Protein AF-0000000074599365 (afdb_homodimer)

Foldseek 3Di:
DAFPDDADDPPPPVPPPQPQPAFPQFDVPDFDDPPDADADDDPDLPDQPQDDDDPQKKWWKKKFDWFAFFQKKKWKWAFAQWDDDLQKKKWWWKKFDDPPKIKIWGWMQHCPNVVHRRFIWTWIWIDAPRDIGIAPSDPFKDFDTRIGYRTDGDDDHQAQVDGRYIKMWMWGARQVQQWIFICIHPDPGTRTTGQLVSHDGPSHGGTMMMTGMMMGDDPPDDDDDTKYALAAEDDPPPSSWIKTKQIWTQHPVRHIDHDDRIDTDIPCVQFKYKDWDKAFDPDDDDVGPGDIMIMMTMIHDDVSD/DAFPDDADDPPPPVPPVQPQPAFPFFDVPDFDDPPDADADDDPDLPDQPQDDDDPQKKWWKKKFDWFAFFQKKKWKWAFAQWDDDLQKKKWWWKKFDDPPKIKIWGWMQHCPRVVHRRFIWTWIWIDAPRDIGIAPSDPFKDFDTRIGYHGDGDDDHQAQVDRRYIKMWMWGARQVQQWIFICIHPDPGTRTTGQLVSHDGPSHGGTMMMTGMMMGDDPPDDDDDTKYALAAEDDPPPSSWIKTKQIWTQHPVRHIDHDDRIDTDIPCVQFKYKDWDKAFDPDDDPVDPGDIMIMMTMIHDDPND
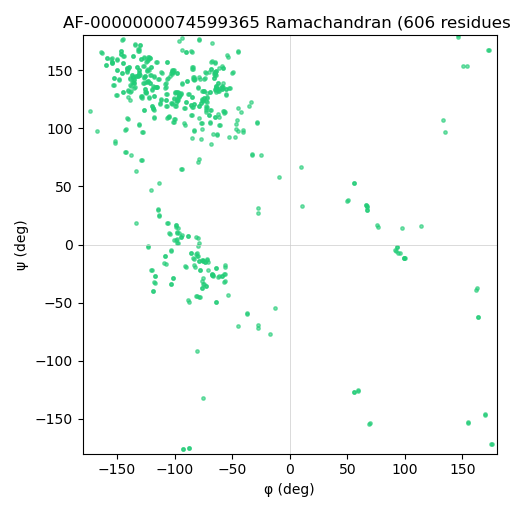
Radius of gyration: 28.39 Å; Cα contacts (8 Å, |Δi|>4): 1690; chains: 2; bounding box: 52×89×64 Å

Organism: Saponaria officinalis (NCBI:txid3572)

Secondary structure (DSSP, 8-state):
---S------SGGGGSSS-------S-SS-PPPTTEEEEEPPS--TT------SSSEEEEEEEESS---BSEEEEEEE-------TT-EEEEEEEEEETTEEEEEEEEE-TTTTTT--S-EEEEEEEETTEEEETTSSTT-EE--SS--TT-B--S---TTS---EEEEEEEEETTTTEEEEEETT-SS-SEEE-GGG-SSSSS-BSEEEEEEEEE--TT--SS----TTSS---S-GGG-EEEEEEEEE-TTS-EEE--SEEEEES-TTT-EEEEEEEE-S---TT----EEEEEEEE--SS--/---S------SGGGGSSS-------S-SS-PPPTTEEEEEPPS--TT------SSSEEEEEEEESS---BSEEEEEEE-------TT-EEEEEEEEEETTEEEEEEEEE-TTTTTT--S-EEEEEEEETTEEEETTSSTT-EE--SS--TT-B--S---TTS---EEEEEEEEETTTTEEEEEETT-SS-SEEE-GGG-SSSSS-BSEEEEEEEEE--TT--SS---BTTSS---S-GGG-EEEEEEEEE-TTS-EEE--SEEEEES-TTT-EEEEEEEEPS---TT----EEEEEEEEB-SS--

Solvent-accessible surface area (backbone atoms only — not comparable to full-atom values): 31662 Å² total; per-residue (Å²): 141,79,74,92,64,75,80,62,71,79,78,62,72,76,53,53,82,76,61,50,58,50,46,81,78,41,41,91,86,28,39,18,33,89,66,21,19,28,36,64,53,57,93,72,67,82,75,71,65,49,67,78,75,83,68,58,61,41,42,19,29,40,28,45,73,60,80,46,63,30,34,26,41,31,32,32,35,52,32,45,77,45,59,61,55,69,70,17,25,25,28,40,36,42,34,47,25,19,85,71,14,34,42,36,42,39,37,30,30,31,13,60,72,54,72,63,42,74,57,34,19,34,46,37,37,37,29,39,77,81,45,55,32,40,47,73,80,42,86,54,52,37,57,65,33,26,34,51,40,74,48,38,78,61,60,67,52,40,39,74,92,45,58,65,20,33,45,35,41,34,41,33,46,29,81,87,80,28,28,36,33,36,27,52,46,89,49,86,62,53,42,29,33,32,57,18,81,71,31,76,45,42,31,83,37,25,30,39,44,34,40,35,30,36,25,30,48,44,88,83,57,82,84,83,68,43,9,15,41,56,11,28,45,55,59,91,52,68,65,48,42,21,43,36,31,59,34,29,27,19,33,83,84,63,42,65,43,73,64,76,62,58,43,65,46,54,83,42,70,79,55,30,27,58,45,68,46,75,41,70,52,84,73,68,60,96,94,44,80,81,46,70,33,28,37,34,30,18,14,14,36,60,88,71,119,141,78,72,92,63,76,80,62,70,78,74,64,73,74,51,54,80,77,61,50,58,48,45,82,80,43,40,87,92,28,41,18,34,89,66,21,18,27,39,63,52,58,92,70,66,86,70,73,65,48,65,78,76,83,68,60,59,40,42,19,29,38,30,45,72,61,80,47,63,30,34,26,41,30,32,32,35,51,34,45,77,44,60,58,54,70,69,15,28,24,28,39,36,39,34,47,25,19,85,70,13,33,40,36,41,39,37,31,30,31,12,60,70,54,72,64,41,74,56,31,21,36,45,40,38,36,29,37,77,80,44,54,32,40,48,74,78,42,87,52,53,37,58,66,31,26,33,50,42,73,50,38,79,60,59,68,52,41,38,73,92,44,59,64,20,31,42,35,41,35,40,34,46,30,80,85,79,29,29,37,32,37,27,50,43,88,50,86,60,54,42,29,32,32,58,18,80,71,30,74,46,42,30,84,36,25,30,41,44,36,41,36,30,36,26,30,47,44,87,83,56,80,89,82,68,43,11,15,40,57,11,24,43,56,57,90,53,67,63,47,43,19,42,36,31,61,34,29,28,19,32,82,86,62,42,64,42,74,61,74,61,57,43,63,45,54,84,42,69,88,56,29,28,59,46,69,45,76,40,72,52,81,74,70,60,96,94,45,79,80,46,71,33,28,38,33,29,17,16,11,45,46,90,80,121

Structure (mmCIF, N/CA/C/O backbone):
data_AF-0000000074599365-model_v1
#
loop_
_entity.id
_entity.type
_entity.pdbx_description
1 polymer 'Neprosin PEP catalytic domain-containing protein'
#
loop_
_atom_site.group_PDB
_atom_site.id
_atom_site.type_symbol
_atom_site.label_atom_id
_atom_site.label_alt_id
_atom_site.label_comp_id
_atom_site.label_asym_id
_atom_site.label_entity_id
_atom_site.label_seq_id
_atom_site.pdbx_PDB_ins_code
_atom_site.Cartn_x
_atom_site.Cartn_y
_atom_site.Cartn_z
_atom_site.occupancy
_atom_site.B_iso_or_equiv
_atom_site.auth_seq_id
_atom_site.auth_comp_id
_atom_site.auth_asym_id
_atom_site.auth_atom_id
_atom_site.pdbx_PDB_model_num
ATOM 1 N N . MET A 1 1 ? -14.427 -7.262 4.954 1 73.9 1 MET A N 1
ATOM 2 C CA . MET A 1 1 ? -15.292 -8.003 4.039 1 73.9 1 MET A CA 1
ATOM 3 C C . MET A 1 1 ? -14.888 -9.472 3.98 1 73.9 1 MET A C 1
ATOM 5 O O . MET A 1 1 ? -13.702 -9.798 4.045 1 73.9 1 MET A O 1
ATOM 9 N N . ARG A 1 2 ? -15.965 -10.403 4.009 1 81.25 2 ARG A N 1
ATOM 10 C CA . ARG A 1 2 ? -15.777 -11.846 3.898 1 81.25 2 ARG A CA 1
ATOM 11 C C . ARG A 1 2 ? -16.58 -12.414 2.732 1 81.25 2 ARG A C 1
ATOM 13 O O . ARG A 1 2 ? -17.595 -11.84 2.332 1 81.25 2 ARG A O 1
ATOM 20 N N . PRO A 1 3 ? -15.982 -13.549 2.179 1 87.86 3 PRO A N 1
ATOM 21 C CA . PRO A 1 3 ? -16.806 -14.182 1.147 1 87.86 3 PRO A CA 1
ATOM 22 C C . PRO A 1 3 ? -18.069 -14.827 1.713 1 87.86 3 PRO A C 1
ATOM 24 O O . PRO A 1 3 ? -18.103 -15.199 2.888 1 87.86 3 PRO A O 1
ATOM 27 N N . SER A 1 4 ? -19.102 -14.861 0.864 1 88.28 4 SER A N 1
ATOM 28 C CA . SER A 1 4 ? -20.355 -15.482 1.281 1 88.28 4 SER A CA 1
ATOM 29 C C . SER A 1 4 ? -20.191 -16.986 1.472 1 88.28 4 SER A C 1
ATOM 31 O O . SER A 1 4 ? -20.961 -17.611 2.204 1 88.28 4 SER A O 1
ATOM 33 N N . TYR A 1 5 ? -19.204 -17.562 0.731 1 85.6 5 TYR A N 1
ATOM 34 C CA . TYR A 1 5 ? -18.88 -18.978 0.866 1 85.6 5 TYR A CA 1
ATOM 35 C C . TYR A 1 5 ? -17.436 -19.247 0.462 1 85.6 5 TYR A C 1
ATOM 37 O O . TYR A 1 5 ? -16.813 -18.431 -0.222 1 85.6 5 TYR A O 1
ATOM 45 N N . ILE A 1 6 ? -16.941 -20.36 0.916 1 87.1 6 ILE A N 1
ATOM 46 C CA . ILE A 1 6 ? -15.641 -20.873 0.495 1 87.1 6 ILE A CA 1
ATOM 47 C C . ILE A 1 6 ? -15.788 -22.311 0.004 1 87.1 6 ILE A C 1
ATOM 49 O O . ILE A 1 6 ? -16.169 -23.199 0.77 1 87.1 6 ILE A O 1
ATOM 53 N N . PRO A 1 7 ? -15.491 -22.461 -1.304 1 88.64 7 PRO A N 1
ATOM 54 C CA . PRO A 1 7 ? -15.596 -23.841 -1.782 1 88.64 7 PRO A CA 1
ATOM 55 C C . PRO A 1 7 ? -14.677 -24.799 -1.027 1 88.64 7 PRO A C 1
ATOM 57 O O . PRO A 1 7 ? -13.546 -24.438 -0.69 1 88.64 7 PRO A O 1
ATOM 60 N N . LYS A 1 8 ? -15.167 -25.928 -0.672 1 82.37 8 LYS A N 1
ATOM 61 C CA . LYS A 1 8 ? -14.394 -26.902 0.093 1 82.37 8 LYS A CA 1
ATOM 62 C C . LYS A 1 8 ? -13.815 -27.981 -0.818 1 82.37 8 LYS A C 1
ATOM 64 O O . LYS A 1 8 ? -14.538 -28.581 -1.616 1 82.37 8 LYS A O 1
ATOM 69 N N . LYS A 1 9 ? -12.435 -28.011 -0.702 1 76.26 9 LYS A N 1
ATOM 70 C CA . LYS A 1 9 ? -11.785 -29.13 -1.377 1 76.26 9 LYS A CA 1
ATOM 71 C C . LYS A 1 9 ? -12.106 -30.451 -0.685 1 76.26 9 LYS A C 1
ATOM 73 O O . LYS A 1 9 ? -12.236 -30.501 0.54 1 76.26 9 LYS A O 1
ATOM 78 N N . THR A 1 10 ? -12.753 -31.326 -1.296 1 59.15 10 THR A N 1
ATOM 79 C CA . THR A 1 10 ? -13.001 -32.617 -0.663 1 59.15 10 THR A CA 1
ATOM 80 C C . THR A 1 10 ? -11.724 -33.163 -0.03 1 59.15 10 THR A C 1
ATOM 82 O O . THR A 1 10 ? -10.635 -33.01 -0.587 1 59.15 10 THR A O 1
ATOM 85 N N . SER A 1 11 ? -11.545 -33.183 1.313 1 50.57 11 SER A N 1
ATOM 86 C CA . SER A 1 11 ? -10.484 -33.536 2.25 1 50.57 11 SER A CA 1
ATOM 87 C C . SER A 1 11 ? -9.555 -34.593 1.662 1 50.57 11 SER A C 1
ATOM 89 O O . SER A 1 11 ? -9.112 -35.5 2.369 1 50.57 11 SER A O 1
ATOM 91 N N . THR A 1 12 ? -9.317 -34.687 0.488 1 41.87 12 THR A N 1
ATOM 92 C CA . THR A 1 12 ? -8.454 -35.849 0.312 1 41.87 12 THR A CA 1
ATOM 93 C C . THR A 1 12 ? -7.056 -35.573 0.859 1 41.87 12 THR A C 1
ATOM 95 O O . THR A 1 12 ? -6.192 -36.452 0.843 1 41.87 12 THR A O 1
ATOM 98 N N . SER A 1 13 ? -6.673 -34.423 0.985 1 42.39 13 SER A N 1
ATOM 99 C CA . SER A 1 13 ? -5.234 -34.198 0.886 1 42.39 13 SER A CA 1
ATOM 100 C C . SER A 1 13 ? -4.528 -34.556 2.189 1 42.39 13 SER A C 1
ATOM 102 O O . SER A 1 13 ? -3.329 -34.314 2.339 1 42.39 13 SER A O 1
ATOM 104 N N . ASP A 1 14 ? -5.239 -34.966 3.157 1 37.38 14 ASP A N 1
ATOM 105 C CA . ASP A 1 14 ? -4.469 -35.36 4.333 1 37.38 14 ASP A CA 1
ATOM 106 C C . ASP A 1 14 ? -3.444 -36.437 3.983 1 37.38 14 ASP A C 1
ATOM 108 O O . ASP A 1 14 ? -2.721 -36.92 4.856 1 37.38 14 ASP A O 1
ATOM 112 N N . SER A 1 15 ? -3.666 -37.099 2.862 1 36.45 15 SER A N 1
ATOM 113 C CA . SER A 1 15 ? -3.023 -38.409 2.843 1 36.45 15 SER A CA 1
ATOM 114 C C . SER A 1 15 ? -1.559 -38.3 2.431 1 36.45 15 SER A C 1
ATOM 116 O O . SER A 1 15 ? -0.903 -39.313 2.178 1 36.45 15 SER A O 1
ATOM 118 N N . TYR A 1 16 ? -1.128 -37.202 1.815 1 38.14 16 TYR A N 1
ATOM 119 C CA . TYR A 1 16 ? 0.284 -37.499 1.596 1 38.14 16 TYR A CA 1
ATOM 120 C C . TYR A 1 16 ? 1.026 -37.623 2.922 1 38.14 16 TYR A C 1
ATOM 122 O O . TYR A 1 16 ? 0.837 -36.806 3.825 1 38.14 16 TYR A O 1
ATOM 130 N N . PRO A 1 17 ? 1.416 -38.818 3.242 1 39.32 17 PRO A N 1
ATOM 131 C CA . PRO A 1 17 ? 2.047 -39.142 4.523 1 39.32 17 PRO A CA 1
ATOM 132 C C . PRO A 1 17 ? 2.795 -37.956 5.129 1 39.32 17 PRO A C 1
ATOM 134 O O . PRO A 1 17 ? 2.8 -37.783 6.35 1 39.32 17 PRO A O 1
ATOM 137 N N . ASN A 1 18 ? 3.896 -37.569 4.508 1 36.91 18 ASN A N 1
ATOM 138 C CA . ASN A 1 18 ? 4.74 -36.524 5.078 1 36.91 18 ASN A CA 1
ATOM 139 C C . ASN A 1 18 ? 4.177 -35.133 4.799 1 36.91 18 ASN A C 1
ATOM 141 O O . ASN A 1 18 ? 4.106 -34.709 3.644 1 36.91 18 ASN A O 1
ATOM 145 N N . ASN A 1 19 ? 3.119 -34.855 5.442 1 37.98 19 ASN A N 1
ATOM 146 C CA . ASN A 1 19 ? 2.305 -33.646 5.364 1 37.98 19 ASN A CA 1
ATOM 147 C C . ASN A 1 19 ? 3.157 -32.414 5.079 1 37.98 19 ASN A C 1
ATOM 149 O O . ASN A 1 19 ? 3.933 -31.979 5.932 1 37.98 19 ASN A O 1
ATOM 153 N N . PRO A 1 20 ? 3.496 -32.326 3.823 1 40.94 20 PRO A N 1
ATOM 154 C CA . PRO A 1 20 ? 4.251 -31.101 3.55 1 40.94 20 PRO A CA 1
ATOM 155 C C . PRO A 1 20 ? 3.695 -29.887 4.292 1 40.94 20 PRO A C 1
ATOM 157 O O . PRO A 1 20 ? 2.478 -29.687 4.329 1 40.94 20 PRO A O 1
ATOM 160 N N . LYS A 1 21 ? 4.294 -29.579 5.367 1 45.89 21 LYS A N 1
ATOM 161 C CA . LYS A 1 21 ? 3.917 -28.372 6.097 1 45.89 21 LYS A CA 1
ATOM 162 C C . LYS A 1 21 ? 3.808 -27.174 5.158 1 45.89 21 LYS A C 1
ATOM 164 O O . LYS A 1 21 ? 4.748 -26.869 4.421 1 45.89 21 LYS A O 1
ATOM 169 N N . SER A 1 22 ? 2.588 -27.058 4.756 1 44.29 22 SER A N 1
ATOM 170 C CA . SER A 1 22 ? 2.401 -25.761 4.112 1 44.29 22 SER A CA 1
ATOM 171 C C . SER A 1 22 ? 3.231 -24.68 4.795 1 44.29 22 SER A C 1
ATOM 173 O O . SER A 1 22 ? 3.365 -24.674 6.02 1 44.29 22 SER A O 1
ATOM 175 N N . ILE A 1 23 ? 4.19 -24.008 4.083 1 49.22 23 ILE A N 1
ATOM 176 C CA . ILE A 1 23 ? 5.003 -22.916 4.607 1 49.22 23 ILE A CA 1
ATOM 177 C C . ILE A 1 23 ? 4.13 -21.97 5.428 1 49.22 23 ILE A C 1
ATOM 179 O O . ILE A 1 23 ? 2.996 -21.673 5.045 1 49.22 23 ILE A O 1
ATOM 183 N N . PRO A 1 24 ? 4.411 -21.939 6.675 1 48.78 24 PRO A N 1
ATOM 184 C CA . PRO A 1 24 ? 3.705 -20.916 7.45 1 48.78 24 PRO A CA 1
ATOM 185 C C . PRO A 1 24 ? 3.696 -19.554 6.758 1 48.78 24 PRO A C 1
ATOM 187 O O . PRO A 1 24 ? 4.747 -19.067 6.333 1 48.78 24 PRO A O 1
ATOM 190 N N . PHE A 1 25 ? 2.449 -19.378 6.067 1 50.7 25 PHE A N 1
ATOM 191 C CA . PHE A 1 25 ? 2.217 -18.044 5.526 1 50.7 25 PHE A CA 1
ATOM 192 C C . PHE A 1 25 ? 1.824 -17.072 6.631 1 50.7 25 PHE A C 1
ATOM 194 O O . PHE A 1 25 ? 1.1 -17.439 7.559 1 50.7 25 PHE A O 1
ATOM 201 N N . GLY A 1 26 ? 2.7 -16.413 7.003 1 51.7 26 GLY A N 1
ATOM 202 C CA . GLY A 1 26 ? 2.317 -15.39 7.963 1 51.7 26 GLY A CA 1
ATOM 203 C C . GLY A 1 26 ? 3.449 -14.985 8.887 1 51.7 26 GLY A C 1
ATOM 204 O O . GLY A 1 26 ? 4.502 -15.625 8.906 1 51.7 26 GLY A O 1
ATOM 205 N N . LEU A 1 27 ? 3.235 -13.845 9.246 1 51.22 27 LEU A N 1
ATOM 206 C CA . LEU A 1 27 ? 4.187 -13.221 10.159 1 51.22 27 LEU A CA 1
ATOM 207 C C . LEU A 1 27 ? 4.139 -13.884 11.531 1 51.22 27 LEU A C 1
ATOM 209 O O . LEU A 1 27 ? 3.058 -14.103 12.082 1 51.22 27 LEU A O 1
ATOM 213 N N . LYS A 1 28 ? 5.041 -15.189 11.795 1 49.06 28 LYS A N 1
ATOM 214 C CA . LYS A 1 28 ? 5.124 -16.058 12.966 1 49.06 28 LYS A CA 1
ATOM 215 C C . LYS A 1 28 ? 4.422 -15.43 14.167 1 49.06 28 LYS A C 1
ATOM 217 O O . LYS A 1 28 ? 3.674 -16.105 14.878 1 49.06 28 LYS A O 1
ATOM 222 N N . ASP A 1 29 ? 4.758 -14.276 14.537 1 53.41 29 ASP A N 1
ATOM 223 C CA . ASP A 1 29 ? 4.411 -13.749 15.853 1 53.41 29 ASP A CA 1
ATOM 224 C C . ASP A 1 29 ? 3.862 -12.328 15.748 1 53.41 29 ASP A C 1
ATOM 226 O O . ASP A 1 29 ? 3.594 -11.683 16.764 1 53.41 29 ASP A O 1
ATOM 230 N N . ASN A 1 30 ? 3.358 -11.837 14.425 1 62.78 30 ASN A N 1
ATOM 231 C CA . ASN A 1 30 ? 2.92 -10.454 14.581 1 62.78 30 ASN A CA 1
ATOM 232 C C . ASN A 1 30 ? 2.114 -9.982 13.375 1 62.78 30 ASN A C 1
ATOM 234 O O . ASN A 1 30 ? 2.537 -10.16 12.231 1 62.78 30 ASN A O 1
ATOM 238 N N . ALA A 1 31 ? 0.784 -10.052 13.546 1 76.75 31 ALA A N 1
ATOM 239 C CA . ALA A 1 31 ? -0.104 -9.381 12.6 1 76.75 31 ALA A CA 1
ATOM 240 C C . ALA A 1 31 ? -0.018 -7.865 12.747 1 76.75 31 ALA A C 1
ATOM 242 O O . ALA A 1 31 ? 0.385 -7.358 13.796 1 76.75 31 ALA A O 1
ATOM 243 N N . CYS A 1 32 ? -0.217 -7.338 11.604 1 83.63 32 CYS A N 1
ATOM 244 C CA . CYS A 1 32 ? -0.34 -5.888 11.709 1 83.63 32 CYS A CA 1
ATOM 245 C C . CYS A 1 32 ? -1.533 -5.503 12.574 1 83.63 32 CYS A C 1
ATOM 247 O O . CYS A 1 32 ? -2.464 -6.293 12.743 1 83.63 32 CYS A O 1
ATOM 249 N N . PRO A 1 33 ? -1.44 -4.423 13.16 1 76.21 33 PRO A N 1
ATOM 250 C CA . PRO A 1 33 ? -2.546 -3.981 14.013 1 76.21 33 PRO A CA 1
ATOM 251 C C . PRO A 1 33 ? -3.885 -3.961 13.279 1 76.21 33 PRO A C 1
ATOM 253 O O . PRO A 1 33 ? -3.917 -3.908 12.047 1 76.21 33 PRO A O 1
ATOM 256 N N . ASN A 1 34 ? -4.881 -3.918 14.072 1 76.16 34 ASN A N 1
ATOM 257 C CA . ASN A 1 34 ? -6.232 -3.909 13.521 1 76.16 34 ASN A CA 1
ATOM 258 C C . ASN A 1 34 ? -6.449 -2.72 12.589 1 76.16 34 ASN A C 1
ATOM 260 O O . ASN A 1 34 ? -6.028 -1.602 12.893 1 76.16 34 ASN A O 1
ATOM 264 N N . GLY A 1 35 ? -7.02 -3.013 11.486 1 79.8 35 GLY A N 1
ATOM 265 C CA . GLY A 1 35 ? -7.346 -1.971 10.525 1 79.8 35 GLY A CA 1
ATOM 266 C C . GLY A 1 35 ? -6.256 -1.749 9.494 1 79.8 35 GLY A C 1
ATOM 267 O O . GLY A 1 35 ? -6.435 -0.976 8.55 1 79.8 35 GLY A O 1
ATOM 268 N N . THR A 1 36 ? -5.132 -2.504 9.775 1 84.45 36 THR A N 1
ATOM 269 C CA . THR A 1 36 ? -4.049 -2.349 8.811 1 84.45 36 THR A CA 1
ATOM 270 C C . THR A 1 36 ? -3.66 -3.698 8.213 1 84.45 36 THR A C 1
ATOM 272 O O . THR A 1 36 ? -3.997 -4.748 8.764 1 84.45 36 THR A O 1
ATOM 275 N N . VAL A 1 37 ? -3.055 -3.614 7.102 1 88.03 37 VAL A N 1
ATOM 276 C CA . VAL A 1 37 ? -2.542 -4.8 6.422 1 88.03 37 VAL A CA 1
ATOM 277 C C . VAL A 1 37 ? -1.047 -4.637 6.157 1 88.03 37 VAL A C 1
ATOM 279 O O . VAL A 1 37 ? -0.558 -3.517 5.989 1 88.03 37 VAL A O 1
ATOM 282 N N . PRO A 1 38 ? -0.362 -5.739 6.148 1 88.17 38 PRO A N 1
ATOM 283 C CA . PRO A 1 38 ? 1.081 -5.7 5.9 1 88.17 38 PRO A CA 1
ATOM 284 C C . PRO A 1 38 ? 1.421 -5.552 4.419 1 88.17 38 PRO A C 1
ATOM 286 O O . PRO A 1 38 ? 1.045 -6.401 3.607 1 88.17 38 PRO A O 1
ATOM 289 N N . ILE A 1 39 ? 2.08 -4.526 4.095 1 87.89 39 ILE A N 1
ATOM 290 C CA . ILE A 1 39 ? 2.615 -4.364 2.748 1 87.89 39 ILE A CA 1
ATOM 291 C C . ILE A 1 39 ? 4.141 -4.348 2.797 1 87.89 39 ILE A C 1
ATOM 293 O O . ILE A 1 39 ? 4.733 -3.744 3.694 1 87.89 39 ILE A O 1
ATOM 297 N N . ARG A 1 40 ? 4.722 -5.022 1.933 1 85.35 40 ARG A N 1
ATOM 298 C CA . ARG A 1 40 ? 6.181 -5.054 1.908 1 85.35 40 ARG A CA 1
ATOM 299 C C . ARG A 1 40 ? 6.759 -3.646 1.814 1 85.35 40 ARG A C 1
ATOM 301 O O . ARG A 1 40 ? 6.301 -2.834 1.008 1 85.35 40 ARG A O 1
ATOM 308 N N . ARG A 1 41 ? 7.723 -3.429 2.636 1 82.54 41 ARG A N 1
ATOM 309 C CA . ARG A 1 41 ? 8.403 -2.138 2.612 1 82.54 41 ARG A CA 1
ATOM 310 C C . ARG A 1 41 ? 9.28 -2.004 1.372 1 82.54 41 ARG A C 1
ATOM 312 O O . ARG A 1 41 ? 10.075 -2.896 1.068 1 82.54 41 ARG A O 1
ATOM 319 N N . LYS A 1 42 ? 9.02 -0.863 0.659 1 75.86 42 LYS A N 1
ATOM 320 C CA . LYS A 1 42 ? 9.839 -0.605 -0.522 1 75.86 42 LYS A CA 1
ATOM 321 C C . LYS A 1 42 ? 10.946 0.4 -0.214 1 75.86 42 LYS A C 1
ATOM 323 O O . LYS A 1 42 ? 10.734 1.354 0.537 1 75.86 42 LYS A O 1
ATOM 328 N N . ASP A 1 43 ? 12.109 0.093 -0.579 1 67.34 43 ASP A N 1
ATOM 329 C CA . ASP A 1 43 ? 13.214 1.015 -0.334 1 67.34 43 ASP A CA 1
ATOM 330 C C . ASP A 1 43 ? 13.174 2.191 -1.306 1 67.34 43 ASP A C 1
ATOM 332 O O . ASP A 1 43 ? 13.674 3.275 -0.998 1 67.34 43 ASP A O 1
ATOM 336 N N . ASN A 1 44 ? 12.715 1.959 -2.614 1 60.01 44 ASN A N 1
ATOM 337 C CA . ASN A 1 44 ? 12.653 3.019 -3.614 1 60.01 44 ASN A CA 1
ATOM 338 C C . ASN A 1 44 ? 11.396 2.908 -4.472 1 60.01 44 ASN A C 1
ATOM 340 O O . ASN A 1 44 ? 10.941 1.804 -4.774 1 60.01 44 ASN A O 1
ATOM 344 N N . ILE A 1 45 ? 10.506 4.116 -4.59 1 56.77 45 ILE A N 1
ATOM 345 C CA . ILE A 1 45 ? 9.21 4.12 -5.26 1 56.77 45 ILE A CA 1
ATOM 346 C C . ILE A 1 45 ? 9.412 4.107 -6.773 1 56.77 45 ILE A C 1
ATOM 348 O O . ILE A 1 45 ? 8.473 3.844 -7.529 1 56.77 45 ILE A O 1
ATOM 352 N N . ASN A 1 46 ? 10.513 4.663 -7.315 1 53.6 46 ASN A N 1
ATOM 353 C CA . ASN A 1 46 ? 10.53 5.07 -8.716 1 53.6 46 ASN A CA 1
ATOM 354 C C . ASN A 1 46 ? 9.925 3.999 -9.619 1 53.6 46 ASN A C 1
ATOM 356 O O . ASN A 1 46 ? 9.253 4.317 -10.602 1 53.6 46 ASN A O 1
ATOM 360 N N . ASP A 1 47 ? 10.516 2.833 -9.861 1 54.98 47 ASP A N 1
ATOM 361 C CA . ASP A 1 47 ? 10.291 2.195 -11.154 1 54.98 47 ASP A CA 1
ATOM 362 C C . ASP A 1 47 ? 9.514 0.89 -10.996 1 54.98 47 ASP A C 1
ATOM 364 O O . ASP A 1 47 ? 10.085 -0.196 -11.111 1 54.98 47 ASP A O 1
ATOM 368 N N . ILE A 1 48 ? 8.397 1.057 -10.319 1 54.65 48 ILE A N 1
ATOM 369 C CA . ILE A 1 48 ? 7.831 -0.287 -10.36 1 54.65 48 ILE A CA 1
ATOM 370 C C . ILE A 1 48 ? 7.204 -0.542 -11.728 1 54.65 48 ILE A C 1
ATOM 372 O O . ILE A 1 48 ? 6.231 0.116 -12.104 1 54.65 48 ILE A O 1
ATOM 376 N N . ASN A 1 49 ? 7.986 -1.061 -12.621 1 59.22 49 ASN A N 1
ATOM 377 C CA . ASN A 1 49 ? 7.406 -1.614 -13.84 1 59.22 49 ASN A CA 1
ATOM 378 C C . ASN A 1 49 ? 6.461 -2.773 -13.535 1 59.22 49 ASN A C 1
ATOM 380 O O . ASN A 1 49 ? 6.9 -3.84 -13.103 1 59.22 49 ASN A O 1
ATOM 384 N N . THR A 1 50 ? 5.179 -2.51 -13.734 1 64.35 50 THR A N 1
ATOM 385 C CA . THR A 1 50 ? 4.152 -3.475 -13.356 1 64.35 50 THR A CA 1
ATOM 386 C C . THR A 1 50 ? 3.783 -4.364 -14.541 1 64.35 50 THR A C 1
ATOM 388 O O . THR A 1 50 ? 2.86 -5.176 -14.451 1 64.35 50 THR A O 1
ATOM 391 N N . SER A 1 51 ? 4.597 -4.209 -15.632 1 74.37 51 SER A N 1
ATOM 392 C CA . SER A 1 51 ? 4.164 -5.029 -16.758 1 74.37 51 SER A CA 1
ATOM 393 C C . SER A 1 51 ? 5.166 -6.142 -17.049 1 74.37 51 SER A C 1
ATOM 395 O O . SER A 1 51 ? 6.367 -5.978 -16.822 1 74.37 51 SER A O 1
ATOM 397 N N . LYS A 1 52 ? 4.658 -7.314 -17.543 1 82.33 52 LYS A N 1
ATOM 398 C CA . LYS A 1 52 ? 5.499 -8.419 -17.995 1 82.33 52 LYS A CA 1
ATOM 399 C C . LYS A 1 52 ? 5.975 -8.197 -19.427 1 82.33 52 LYS A C 1
ATOM 401 O O . LYS A 1 52 ? 5.247 -7.636 -20.249 1 82.33 52 LYS A O 1
ATOM 406 N N . PRO A 1 53 ? 7.184 -8.576 -19.64 1 82.36 53 PRO A N 1
ATOM 407 C CA . PRO A 1 53 ? 7.61 -8.565 -21.042 1 82.36 53 PRO A CA 1
ATOM 408 C C . PRO A 1 53 ? 6.732 -9.441 -21.932 1 82.36 53 PRO A C 1
ATOM 410 O O . PRO A 1 53 ? 6.2 -10.456 -21.474 1 82.36 53 PRO A O 1
ATOM 413 N N . LYS A 1 54 ? 6.696 -9.012 -23.17 1 80.83 54 LYS A N 1
ATOM 414 C CA . LYS A 1 54 ? 5.855 -9.75 -24.109 1 80.83 54 LYS A CA 1
ATOM 415 C C . LYS A 1 54 ? 6.692 -10.682 -24.981 1 80.83 54 LYS A C 1
ATOM 417 O O . LYS A 1 54 ? 6.202 -11.714 -25.443 1 80.83 54 LYS A O 1
ATOM 422 N N . ASP A 1 55 ? 7.796 -10.314 -25.16 1 84.66 55 ASP A N 1
ATOM 423 C CA . ASP A 1 55 ? 8.682 -11.131 -25.983 1 84.66 55 ASP A CA 1
ATOM 424 C C . ASP A 1 55 ? 9.645 -11.94 -25.118 1 84.66 55 ASP A C 1
ATOM 426 O O . ASP A 1 55 ? 9.978 -11.533 -24.003 1 84.66 55 ASP A O 1
ATOM 430 N N . TYR A 1 56 ? 10.022 -13.196 -25.663 1 88.49 56 TYR A N 1
ATOM 431 C CA . TYR A 1 56 ? 11.014 -14.064 -25.039 1 88.49 56 TYR A CA 1
ATOM 432 C C . TYR A 1 56 ? 10.503 -14.611 -23.711 1 88.49 56 TYR A C 1
ATOM 434 O O . TYR A 1 56 ? 11.261 -14.72 -22.745 1 88.49 56 TYR A O 1
ATOM 442 N N . VAL A 1 57 ? 9.245 -14.739 -23.688 1 93.5 57 VAL A N 1
ATOM 443 C CA . VAL A 1 57 ? 8.604 -15.409 -22.562 1 93.5 57 VAL A CA 1
ATOM 444 C C . VAL A 1 57 ? 8.349 -16.874 -22.909 1 93.5 57 VAL A C 1
ATOM 446 O O . VAL A 1 57 ? 7.77 -17.179 -23.954 1 93.5 57 VAL A O 1
ATOM 449 N N . TYR A 1 58 ? 8.77 -17.782 -22.083 1 94.5 58 TYR A N 1
ATOM 450 C CA . TYR A 1 58 ? 8.62 -19.22 -22.276 1 94.5 58 TYR A CA 1
ATOM 451 C C . TYR A 1 58 ? 7.688 -19.816 -21.227 1 94.5 58 TYR A C 1
ATOM 453 O O . TYR A 1 58 ? 7.745 -19.442 -20.053 1 94.5 58 TYR A O 1
ATOM 461 N N . VAL A 1 59 ? 6.916 -20.762 -21.715 1 97.37 59 VAL A N 1
ATOM 462 C CA . VAL A 1 59 ? 5.958 -21.349 -20.784 1 97.37 59 VAL A CA 1
ATOM 463 C C . VAL A 1 59 ? 5.994 -22.872 -20.897 1 97.37 59 VAL A C 1
ATOM 465 O O . VAL A 1 59 ? 6.308 -23.414 -21.959 1 97.37 59 VAL A O 1
ATOM 468 N N . ALA A 1 60 ? 5.807 -23.565 -19.843 1 98.38 60 ALA A N 1
ATOM 469 C CA . ALA A 1 60 ? 5.457 -24.978 -19.722 1 98.38 60 ALA A CA 1
ATOM 470 C C . ALA A 1 60 ? 4.244 -25.167 -18.817 1 98.38 60 ALA A C 1
ATOM 472 O O . ALA A 1 60 ? 4.379 -25.233 -17.593 1 98.38 60 ALA A O 1
ATOM 473 N N . ILE A 1 61 ? 3.035 -25.293 -19.496 1 98.6 61 ILE A N 1
ATOM 474 C CA . ILE A 1 61 ? 1.809 -25.189 -18.712 1 98.6 61 ILE A CA 1
ATOM 475 C C . ILE A 1 61 ? 0.823 -26.268 -19.152 1 98.6 61 ILE A C 1
ATOM 477 O O . ILE A 1 61 ? 0.839 -26.7 -20.307 1 98.6 61 ILE A O 1
ATOM 481 N N . SER A 1 62 ? 0.054 -26.781 -18.196 1 98.58 62 SER A N 1
ATOM 482 C CA . SER A 1 62 ? -1.204 -27.462 -18.483 1 98.58 62 SER A CA 1
ATOM 483 C C . SER A 1 62 ? -2.347 -26.465 -18.649 1 98.58 62 SER A C 1
ATOM 485 O O . SER A 1 62 ? -2.59 -25.639 -17.767 1 98.58 62 SER A O 1
ATOM 487 N N . ARG A 1 63 ? -3.002 -26.435 -19.769 1 98.12 63 ARG A N 1
ATOM 488 C CA . ARG A 1 63 ? -4.066 -25.466 -20.01 1 98.12 63 ARG A CA 1
ATOM 489 C C . ARG A 1 63 ? -5.357 -26.162 -20.427 1 98.12 63 ARG A C 1
ATOM 491 O O . ARG A 1 63 ? -5.323 -27.185 -21.114 1 98.12 63 ARG A O 1
ATOM 498 N N . SER A 1 64 ? -6.429 -25.602 -20.005 1 97.46 64 SER A N 1
ATOM 499 C CA . SER A 1 64 ? -7.703 -26.159 -20.447 1 97.46 64 SER A CA 1
ATOM 500 C C . SER A 1 64 ? -7.855 -26.06 -21.962 1 97.46 64 SER A C 1
ATOM 502 O O . SER A 1 64 ? -7.46 -25.061 -22.566 1 97.46 64 SER A O 1
ATOM 504 N N . LYS A 1 65 ? -8.373 -27.076 -22.571 1 95.68 65 LYS A N 1
ATOM 505 C CA . LYS A 1 65 ? -8.481 -27.168 -24.024 1 95.68 65 LYS A CA 1
ATOM 506 C C . LYS A 1 65 ? -9.653 -26.34 -24.541 1 95.68 65 LYS A C 1
ATOM 508 O O . LYS A 1 65 ? -9.541 -25.672 -25.572 1 95.68 65 LYS A O 1
ATOM 513 N N . SER A 1 66 ? -10.768 -26.453 -23.882 1 94.17 66 SER A N 1
ATOM 514 C CA . SER A 1 66 ? -11.997 -25.796 -24.316 1 94.17 66 SER A CA 1
ATOM 515 C C . SER A 1 66 ? -12.527 -24.851 -23.243 1 94.17 66 SER A C 1
ATOM 517 O O . SER A 1 66 ? -12.322 -25.08 -22.049 1 94.17 66 SER A O 1
ATOM 519 N N . PRO A 1 67 ? -13.112 -23.768 -23.741 1 94.46 67 PRO A N 1
ATOM 520 C CA . PRO A 1 67 ? -13.715 -22.861 -22.762 1 94.46 67 PRO A CA 1
ATOM 521 C C . PRO A 1 67 ? -14.831 -23.521 -21.955 1 94.46 67 PRO A C 1
ATOM 523 O O . PRO A 1 67 ? -15.642 -24.265 -22.511 1 94.46 67 PRO A O 1
ATOM 526 N N . GLN A 1 68 ? -14.84 -23.397 -20.694 1 95.12 68 GLN A N 1
ATOM 527 C CA . GLN A 1 68 ? -15.893 -23.778 -19.759 1 95.12 68 GLN A CA 1
ATOM 528 C C . GLN A 1 68 ? -16.151 -22.671 -18.74 1 95.12 68 GLN A C 1
ATOM 530 O O . GLN A 1 68 ? -15.537 -21.604 -18.806 1 95.12 68 GLN A O 1
ATOM 535 N N . VAL A 1 69 ? -17.188 -22.889 -17.974 1 95.7 69 VAL A N 1
ATOM 536 C CA . VAL A 1 69 ? -17.437 -21.955 -16.881 1 95.7 69 VAL A CA 1
ATOM 537 C C . VAL A 1 69 ? -16.636 -22.374 -15.65 1 95.7 69 VAL A C 1
ATOM 539 O O . VAL A 1 69 ? -16.9 -23.423 -15.058 1 95.7 69 VAL A O 1
ATOM 542 N N . TYR A 1 70 ? -15.652 -21.597 -15.285 1 97.3 70 TYR A N 1
ATOM 543 C CA . TYR A 1 70 ? -14.839 -21.833 -14.097 1 97.3 70 TYR A CA 1
ATOM 544 C C . TYR A 1 70 ? -15.088 -20.76 -13.044 1 97.3 70 TYR A C 1
ATOM 546 O O . TYR A 1 70 ? -14.897 -19.57 -13.303 1 97.3 70 TYR A O 1
ATOM 554 N N . ASN A 1 71 ? -15.451 -21.179 -11.863 1 97.38 71 ASN A N 1
ATOM 555 C CA . ASN A 1 71 ? -15.635 -20.255 -10.749 1 97.38 71 ASN A CA 1
ATOM 556 C C . ASN A 1 71 ? -14.474 -20.327 -9.762 1 97.38 71 ASN A C 1
ATOM 558 O O . ASN A 1 71 ? -14.554 -19.778 -8.662 1 97.38 71 ASN A O 1
ATOM 562 N N . GLY A 1 72 ? -13.433 -21.043 -10.155 1 97.79 72 GLY A N 1
ATOM 563 C CA . GLY A 1 72 ? -12.234 -21.092 -9.334 1 97.79 72 GLY A CA 1
ATOM 564 C C . GLY A 1 72 ? -11.206 -22.088 -9.837 1 97.79 72 GLY A C 1
ATOM 565 O O . GLY A 1 72 ? -11.512 -22.928 -10.686 1 97.79 72 GLY A O 1
ATOM 566 N N . VAL A 1 73 ? -10.038 -22.021 -9.328 1 98 73 VAL A N 1
ATOM 567 C CA . VAL A 1 73 ? -8.939 -22.928 -9.642 1 98 73 VAL A CA 1
ATOM 568 C C . VAL A 1 73 ? -7.984 -23.014 -8.453 1 98 73 VAL A C 1
ATOM 570 O O . VAL A 1 73 ? -7.781 -22.029 -7.74 1 98 73 VAL A O 1
ATOM 573 N N . SER A 1 74 ? -7.462 -24.191 -8.23 1 95.91 74 SER A N 1
ATOM 574 C CA . SER A 1 74 ? -6.518 -24.388 -7.134 1 95.91 74 SER A CA 1
ATOM 575 C C . SER A 1 74 ? -5.457 -25.421 -7.498 1 95.91 74 SER A C 1
ATOM 577 O O . SER A 1 74 ? -5.72 -26.344 -8.272 1 95.91 74 SER A O 1
ATOM 579 N N . ALA A 1 75 ? -4.314 -25.207 -6.97 1 95.12 75 ALA A N 1
ATOM 580 C CA . ALA A 1 75 ? -3.251 -26.204 -7.07 1 95.12 75 ALA A CA 1
ATOM 581 C C . ALA A 1 75 ? -2.191 -25.985 -5.995 1 95.12 75 ALA A C 1
ATOM 583 O O . ALA A 1 75 ? -2.024 -24.869 -5.497 1 95.12 75 ALA A O 1
ATOM 584 N N . ASN A 1 76 ? -1.547 -27.04 -5.675 1 90.72 76 ASN A N 1
ATOM 585 C CA . ASN A 1 76 ? -0.345 -26.989 -4.85 1 90.72 76 ASN A CA 1
ATOM 586 C C . ASN A 1 76 ? 0.913 -26.832 -5.7 1 90.72 76 ASN A C 1
ATOM 588 O O . ASN A 1 76 ? 1.19 -27.666 -6.564 1 90.72 76 ASN A O 1
ATOM 592 N N . LEU A 1 77 ? 1.636 -25.832 -5.44 1 94.08 77 LEU A N 1
ATOM 593 C CA . LEU A 1 77 ? 2.875 -25.612 -6.179 1 94.08 77 LEU A CA 1
ATOM 594 C C . LEU A 1 77 ? 4.089 -25.9 -5.302 1 94.08 77 LEU A C 1
ATOM 596 O O . LEU A 1 77 ? 4.224 -25.333 -4.216 1 94.08 77 LEU A O 1
ATOM 600 N N . THR A 1 78 ? 4.932 -26.745 -5.717 1 91.16 78 THR A N 1
ATOM 601 C CA . THR A 1 78 ? 6.2 -26.916 -5.016 1 91.16 78 THR A CA 1
ATOM 602 C C . THR A 1 78 ? 7.047 -25.65 -5.113 1 91.16 78 THR A C 1
ATOM 604 O O . THR A 1 78 ? 7.032 -24.964 -6.138 1 91.16 78 THR A O 1
ATOM 607 N N . ILE A 1 79 ? 7.772 -25.44 -4.109 1 91.32 79 ILE A N 1
ATOM 608 C CA . ILE A 1 79 ? 8.551 -24.209 -4.042 1 91.32 79 ILE A CA 1
ATOM 609 C C . ILE A 1 79 ? 10.002 -24.495 -4.422 1 91.32 79 ILE A C 1
ATOM 611 O O . ILE A 1 79 ? 10.64 -25.375 -3.839 1 91.32 79 ILE A O 1
ATOM 615 N N . HIS A 1 80 ? 10.478 -23.757 -5.385 1 92.24 80 HIS A N 1
ATOM 616 C CA . HIS A 1 80 ? 11.854 -23.896 -5.85 1 92.24 80 HIS A CA 1
ATOM 617 C C . HIS A 1 80 ? 12.553 -22.542 -5.912 1 92.24 80 HIS A C 1
ATOM 619 O O . HIS A 1 80 ? 11.941 -21.509 -5.632 1 92.24 80 HIS A O 1
ATOM 625 N N . HIS A 1 81 ? 13.87 -22.608 -6.162 1 90.65 81 HIS A N 1
ATOM 626 C CA . HIS A 1 81 ? 14.698 -21.418 -6.326 1 90.65 81 HIS A CA 1
ATOM 627 C C . HIS A 1 81 ? 15.526 -21.496 -7.604 1 90.65 81 HIS A C 1
ATOM 629 O O . HIS A 1 81 ? 16.745 -21.677 -7.549 1 90.65 81 HIS A O 1
ATOM 635 N N . PRO A 1 82 ? 14.868 -21.34 -8.732 1 93.56 82 PRO A N 1
ATOM 636 C CA . PRO A 1 82 ? 15.592 -21.44 -10.001 1 93.56 82 PRO A CA 1
ATOM 637 C C . PRO A 1 82 ? 16.641 -20.343 -10.17 1 93.56 82 PRO A C 1
ATOM 639 O O . PRO A 1 82 ? 16.459 -19.228 -9.672 1 93.56 82 PRO A O 1
ATOM 642 N N . ALA A 1 83 ? 17.688 -20.642 -10.87 1 90.33 83 ALA A N 1
ATOM 643 C CA . ALA A 1 83 ? 18.695 -19.643 -11.219 1 90.33 83 ALA A CA 1
ATOM 644 C C . ALA A 1 83 ? 18.186 -18.71 -12.314 1 90.33 83 ALA A C 1
ATOM 646 O O . ALA A 1 83 ? 17.708 -19.168 -13.355 1 90.33 83 ALA A O 1
ATOM 647 N N . VAL A 1 84 ? 18.222 -17.437 -12.101 1 90.54 84 VAL A N 1
ATOM 648 C CA . VAL A 1 84 ? 17.825 -16.439 -13.088 1 90.54 84 VAL A CA 1
ATOM 649 C C . VAL A 1 84 ? 18.881 -15.34 -13.167 1 90.54 84 VAL A C 1
ATOM 651 O O . VAL A 1 84 ? 19.632 -15.123 -12.213 1 90.54 84 VAL A O 1
ATOM 654 N N . GLY A 1 85 ? 18.988 -14.676 -14.335 1 87.03 85 GLY A N 1
ATOM 655 C CA . GLY A 1 85 ? 19.812 -13.483 -14.449 1 87.03 85 GLY A CA 1
ATOM 656 C C . GLY A 1 85 ? 19.146 -12.241 -13.889 1 87.03 85 GLY A C 1
ATOM 657 O O . GLY A 1 85 ? 17.957 -12.261 -13.563 1 87.03 85 GLY A O 1
ATOM 658 N N . ASN A 1 86 ? 19.848 -11.092 -13.884 1 83.61 86 ASN A N 1
ATOM 659 C CA . ASN A 1 86 ? 19.361 -9.838 -13.32 1 83.61 86 ASN A CA 1
ATOM 660 C C . ASN A 1 86 ? 18.196 -9.274 -14.129 1 83.61 86 ASN A C 1
ATOM 662 O O . ASN A 1 86 ? 17.37 -8.53 -13.599 1 83.61 86 ASN A O 1
ATOM 666 N N . ASP A 1 87 ? 18.146 -9.639 -15.371 1 85.96 87 ASP A N 1
ATOM 667 C CA . ASP A 1 87 ? 17.105 -9.115 -16.25 1 85.96 87 ASP A CA 1
ATOM 668 C C . ASP A 1 87 ? 16.163 -10.227 -16.708 1 85.96 87 ASP A C 1
ATOM 670 O O . ASP A 1 87 ? 15.693 -10.218 -17.847 1 85.96 87 ASP A O 1
ATOM 674 N N . GLU A 1 88 ? 16.016 -11.241 -15.83 1 90.61 88 GLU A N 1
ATOM 675 C CA . GLU A 1 88 ? 15.169 -12.394 -16.123 1 90.61 88 GLU A CA 1
ATOM 676 C C . GLU A 1 88 ? 14.231 -12.699 -14.959 1 90.61 88 GLU A C 1
ATOM 678 O O . GLU A 1 88 ? 14.361 -12.115 -13.881 1 90.61 88 GLU A O 1
ATOM 683 N N . TYR A 1 89 ? 13.28 -13.553 -15.243 1 93.78 89 TYR A N 1
ATOM 684 C CA . TYR A 1 89 ? 12.484 -14.039 -14.121 1 93.78 89 TYR A CA 1
ATOM 685 C C . TYR A 1 89 ? 11.984 -15.455 -14.381 1 93.78 89 TYR A C 1
ATOM 687 O O . TYR A 1 89 ? 12.026 -15.937 -15.516 1 93.78 89 TYR A O 1
ATOM 695 N N . SER A 1 90 ? 11.639 -16.176 -13.38 1 96.06 90 SER A N 1
ATOM 696 C CA . SER A 1 90 ? 11.015 -17.495 -13.387 1 96.06 90 SER A CA 1
ATOM 697 C C . SER A 1 90 ? 9.858 -17.565 -12.396 1 96.06 90 SER A C 1
ATOM 699 O O . SER A 1 90 ? 9.953 -17.04 -11.285 1 96.06 90 SER A O 1
ATOM 701 N N . SER A 1 91 ? 8.786 -18.14 -12.863 1 97.56 91 SER A N 1
ATOM 702 C CA . SER A 1 91 ? 7.626 -18.208 -11.98 1 97.56 91 SER A CA 1
ATOM 703 C C . SER A 1 91 ? 6.895 -19.539 -12.13 1 97.56 91 SER A C 1
ATOM 705 O O . SER A 1 91 ? 7.046 -20.225 -13.142 1 97.56 91 SER A O 1
ATOM 707 N N . ALA A 1 92 ? 6.247 -19.987 -11.103 1 97.96 92 ALA A N 1
ATOM 708 C CA . ALA A 1 92 ? 5.226 -21.032 -11.084 1 97.96 92 ALA A CA 1
ATOM 709 C C . ALA A 1 92 ? 3.875 -20.472 -10.649 1 97.96 92 ALA A C 1
ATOM 711 O O . ALA A 1 92 ? 3.803 -19.654 -9.729 1 97.96 92 ALA A O 1
ATOM 712 N N . GLN A 1 93 ? 2.822 -20.886 -11.401 1 98.47 93 GLN A N 1
ATOM 713 C CA . GLN A 1 93 ? 1.575 -20.193 -11.095 1 98.47 93 GLN A CA 1
ATOM 714 C C . GLN A 1 93 ? 0.367 -21.005 -11.553 1 98.47 93 GLN A C 1
ATOM 716 O O . GLN A 1 93 ? 0.494 -21.891 -12.401 1 98.47 93 GLN A O 1
ATOM 721 N N . ILE A 1 94 ? -0.795 -20.673 -10.964 1 98.67 94 ILE A N 1
ATOM 722 C CA . ILE A 1 94 ? -2.098 -20.989 -11.539 1 98.67 94 ILE A CA 1
ATOM 723 C C . ILE A 1 94 ? -2.696 -19.74 -12.181 1 98.67 94 ILE A C 1
ATOM 725 O O . ILE A 1 94 ? -2.396 -18.617 -11.767 1 98.67 94 ILE A O 1
ATOM 729 N N . THR A 1 95 ? -3.456 -19.955 -13.23 1 98.56 95 THR A N 1
ATOM 730 C CA . THR A 1 95 ? -4.05 -18.844 -13.965 1 98.56 95 THR A CA 1
ATOM 731 C C . THR A 1 95 ? -5.551 -19.055 -14.143 1 98.56 95 THR A C 1
ATOM 733 O O . THR A 1 95 ? -5.988 -20.135 -14.546 1 98.56 95 THR A O 1
ATOM 736 N N . MET A 1 96 ? -6.345 -18.118 -13.782 1 98.34 96 MET A N 1
ATOM 737 C CA . MET A 1 96 ? -7.753 -17.981 -14.144 1 98.34 96 MET A CA 1
ATOM 738 C C . MET A 1 96 ? -7.934 -16.932 -15.236 1 98.34 96 MET A C 1
ATOM 740 O O . MET A 1 96 ? -7.556 -15.773 -15.06 1 98.34 96 MET A O 1
ATOM 744 N N . LYS A 1 97 ? -8.52 -17.394 -16.349 1 97.03 97 LYS A N 1
ATOM 745 C CA . LYS A 1 97 ? -8.527 -16.45 -17.462 1 97.03 97 LYS A CA 1
ATOM 746 C C . LYS A 1 97 ? -9.887 -16.425 -18.154 1 97.03 97 LYS A C 1
ATOM 748 O O . LYS A 1 97 ? -10.591 -17.436 -18.187 1 97.03 97 LYS A O 1
ATOM 753 N N . ASN A 1 98 ? -10.251 -15.266 -18.582 1 96.86 98 ASN A N 1
ATOM 754 C CA . ASN A 1 98 ? -11.237 -14.942 -19.608 1 96.86 98 ASN A CA 1
ATOM 755 C C . ASN A 1 98 ? -10.801 -13.743 -20.446 1 96.86 98 ASN A C 1
ATOM 757 O O . ASN A 1 98 ? -11.035 -12.595 -20.063 1 96.86 98 ASN A O 1
ATOM 761 N N . ASP A 1 99 ? -10.235 -13.967 -21.632 1 91.55 99 ASP A N 1
ATOM 762 C CA . ASP A 1 99 ? -9.538 -12.946 -22.409 1 91.55 99 ASP A CA 1
ATOM 763 C C . ASP A 1 99 ? -10.433 -11.733 -22.65 1 91.55 99 ASP A C 1
ATOM 765 O O . ASP A 1 99 ? -11.59 -11.877 -23.051 1 91.55 99 ASP A O 1
ATOM 769 N N . PRO A 1 100 ? -9.84 -10.543 -22.306 1 94.4 100 PRO A N 1
ATOM 770 C CA . PRO A 1 100 ? -8.419 -10.249 -22.103 1 94.4 100 PRO A CA 1
ATOM 771 C C . PRO A 1 100 ? -8.022 -10.25 -20.628 1 94.4 100 PRO A C 1
ATOM 773 O O . PRO A 1 100 ? -6.854 -10.025 -20.3 1 94.4 100 PRO A O 1
ATOM 776 N N . ASP A 1 101 ? -8.921 -10.586 -19.697 1 96.68 101 ASP A N 1
ATOM 777 C CA . ASP A 1 101 ? -8.64 -10.514 -18.267 1 96.68 101 ASP A CA 1
ATOM 778 C C . ASP A 1 101 ? -8.042 -11.823 -17.758 1 96.68 101 ASP A C 1
ATOM 780 O O . ASP A 1 101 ? -8.464 -12.906 -18.169 1 96.68 101 ASP A O 1
ATOM 784 N N . PHE A 1 102 ? -7.091 -11.731 -16.88 1 96.88 102 PHE A N 1
ATOM 785 C CA . PHE A 1 102 ? -6.672 -12.946 -16.19 1 96.88 102 PHE A CA 1
ATOM 786 C C . PHE A 1 102 ? -6.058 -12.615 -14.836 1 96.88 102 PHE A C 1
ATOM 788 O O . PHE A 1 102 ? -5.669 -11.472 -14.587 1 96.88 102 PHE A O 1
ATOM 795 N N . ILE A 1 103 ? -6.067 -13.539 -13.968 1 97.72 103 ILE A N 1
ATOM 796 C CA . ILE A 1 103 ? -5.44 -13.536 -12.651 1 97.72 103 ILE A CA 1
ATOM 797 C C . ILE A 1 103 ? -4.391 -14.643 -12.576 1 97.72 103 ILE A C 1
ATOM 799 O O . ILE A 1 103 ? -4.669 -15.794 -12.922 1 97.72 103 ILE A O 1
ATOM 803 N N . GLN A 1 104 ? -3.215 -14.292 -12.187 1 97.89 104 GLN A N 1
ATOM 804 C CA . GLN A 1 104 ? -2.156 -15.262 -11.923 1 97.89 104 GLN A CA 1
ATOM 805 C C . GLN A 1 104 ? -1.693 -15.189 -10.471 1 97.89 104 GLN A C 1
ATOM 807 O O . GLN A 1 104 ? -1.504 -14.099 -9.928 1 97.89 104 GLN A O 1
ATOM 812 N N . VAL A 1 105 ? -1.587 -16.378 -9.879 1 97.77 105 VAL A N 1
ATOM 813 C CA . VAL A 1 105 ? -1.077 -16.443 -8.514 1 97.77 105 VAL A CA 1
ATOM 814 C C . VAL A 1 105 ? -0.054 -17.572 -8.398 1 97.77 105 VAL A C 1
ATOM 816 O O . VAL A 1 105 ? -0.229 -18.64 -8.989 1 97.77 105 VAL A O 1
ATOM 819 N N . GLY A 1 106 ? 1.02 -17.33 -7.679 1 97.08 106 GLY A N 1
ATOM 820 C CA . GLY A 1 106 ? 2.065 -18.319 -7.464 1 97.08 106 GLY A CA 1
ATOM 821 C C . GLY A 1 106 ? 3.312 -17.739 -6.824 1 97.08 106 GLY A C 1
ATOM 822 O O . GLY A 1 106 ? 3.223 -16.916 -5.911 1 97.08 106 GLY A O 1
ATOM 823 N N . TRP A 1 107 ? 4.412 -18.271 -7.201 1 95.55 107 TRP A N 1
ATOM 824 C CA . TRP A 1 107 ? 5.673 -17.715 -6.722 1 95.55 107 TRP A CA 1
ATOM 825 C C . TRP A 1 107 ? 6.581 -17.34 -7.889 1 95.55 107 TRP A C 1
ATOM 827 O O . TRP A 1 107 ? 6.401 -17.83 -9.006 1 95.55 107 TRP A O 1
ATOM 837 N N . THR A 1 108 ? 7.513 -16.441 -7.667 1 96.34 108 THR A N 1
ATOM 838 C CA . THR A 1 108 ? 8.405 -15.946 -8.71 1 96.34 108 THR A CA 1
ATOM 839 C C . THR A 1 108 ? 9.772 -15.594 -8.13 1 96.34 108 THR A C 1
ATOM 841 O O . THR A 1 108 ? 9.888 -15.286 -6.942 1 96.34 108 THR A O 1
ATOM 844 N N . VAL A 1 109 ? 10.774 -15.85 -8.816 1 94.24 109 VAL A N 1
ATOM 845 C CA . VAL A 1 109 ? 12.073 -15.198 -8.685 1 94.24 109 VAL A CA 1
ATOM 846 C C . VAL A 1 109 ? 12.23 -14.135 -9.77 1 94.24 109 VAL A C 1
ATOM 848 O O . VAL A 1 109 ? 12.386 -14.461 -10.949 1 94.24 109 VAL A O 1
ATOM 851 N N . ASN A 1 110 ? 12.163 -12.862 -9.387 1 92.15 110 ASN A N 1
ATOM 852 C CA . ASN A 1 110 ? 12.026 -11.776 -10.352 1 92.15 110 ASN A CA 1
ATOM 853 C C . ASN A 1 110 ? 12.831 -10.55 -9.934 1 92.15 110 ASN A C 1
ATOM 855 O O . ASN A 1 110 ? 12.269 -9.572 -9.437 1 92.15 110 ASN A O 1
ATOM 859 N N . PRO A 1 111 ? 14.131 -10.558 -10.175 1 88.77 111 PRO A N 1
ATOM 860 C CA . PRO A 1 111 ? 14.953 -9.404 -9.803 1 88.77 111 PRO A CA 1
ATOM 861 C C . PRO A 1 111 ? 14.579 -8.14 -10.572 1 88.77 111 PRO A C 1
ATOM 863 O O . PRO A 1 111 ? 14.913 -7.031 -10.146 1 88.77 111 PRO A O 1
ATOM 866 N N . ILE A 1 112 ? 13.871 -8.335 -11.767 1 86.35 112 ILE A N 1
ATOM 867 C CA . ILE A 1 112 ? 13.416 -7.158 -12.498 1 86.35 112 ILE A CA 1
ATOM 868 C C . ILE A 1 112 ? 12.394 -6.392 -11.66 1 86.35 112 ILE A C 1
ATOM 870 O O . ILE A 1 112 ? 12.531 -5.184 -11.454 1 86.35 112 ILE A O 1
ATOM 874 N N . TYR A 1 113 ? 11.422 -7.08 -11.15 1 87.54 113 TYR A N 1
ATOM 875 C CA . TYR A 1 113 ? 10.335 -6.478 -10.386 1 87.54 113 TYR A CA 1
ATOM 876 C C . TYR A 1 113 ? 10.796 -6.109 -8.981 1 87.54 113 TYR A C 1
ATOM 878 O O . TYR A 1 113 ? 10.415 -5.063 -8.451 1 87.54 113 TYR A O 1
ATOM 886 N N . TYR A 1 114 ? 11.645 -6.975 -8.408 1 86.21 114 TYR A N 1
ATOM 887 C CA . TYR A 1 114 ? 12.05 -6.793 -7.018 1 86.21 114 TYR A CA 1
ATOM 888 C C . TYR A 1 114 ? 13.415 -6.122 -6.931 1 86.21 114 TYR A C 1
ATOM 890 O O . TYR A 1 114 ? 14.11 -6.245 -5.92 1 86.21 114 TYR A O 1
ATOM 898 N N . LYS A 1 115 ? 13.859 -5.534 -7.963 1 82.3 115 LYS A N 1
ATOM 899 C CA . LYS A 1 115 ? 15.029 -4.663 -8.01 1 82.3 115 LYS A CA 1
ATOM 900 C C . LYS A 1 115 ? 16.269 -5.379 -7.481 1 82.3 115 LYS A C 1
ATOM 902 O O . LYS A 1 115 ? 16.945 -4.877 -6.58 1 82.3 115 LYS A O 1
ATOM 907 N N . GLY A 1 116 ? 16.484 -6.501 -8.061 1 83.41 116 GLY A N 1
ATOM 908 C CA . GLY A 1 116 ? 17.715 -7.22 -7.777 1 83.41 116 GLY A CA 1
ATOM 909 C C . GLY A 1 116 ? 17.532 -8.34 -6.77 1 83.41 116 GLY A C 1
ATOM 910 O O . GLY A 1 116 ? 18.436 -9.155 -6.57 1 83.41 116 GLY A O 1
ATOM 911 N N . ASP A 1 117 ? 16.4 -8.399 -6.112 1 85.83 117 ASP A N 1
ATOM 912 C CA . ASP A 1 117 ? 16.118 -9.471 -5.163 1 85.83 117 ASP A CA 1
ATOM 913 C C . ASP A 1 117 ? 15.854 -10.79 -5.887 1 85.83 117 ASP A C 1
ATOM 915 O O . ASP A 1 117 ? 14.914 -10.893 -6.678 1 85.83 117 ASP A O 1
ATOM 919 N N . MET A 1 118 ? 16.655 -11.861 -5.55 1 89.95 118 MET A N 1
ATOM 920 C CA . MET A 1 118 ? 16.592 -13.14 -6.252 1 89.95 118 MET A CA 1
ATOM 921 C C . MET A 1 118 ? 15.904 -14.197 -5.395 1 89.95 118 MET A C 1
ATOM 923 O O . MET A 1 118 ? 16.033 -15.394 -5.656 1 89.95 118 MET A O 1
ATOM 927 N N . THR A 1 119 ? 15.19 -13.708 -4.427 1 89.2 119 THR A N 1
ATOM 928 C CA . THR A 1 119 ? 14.519 -14.658 -3.547 1 89.2 119 THR A CA 1
ATOM 929 C C . THR A 1 119 ? 13.188 -15.102 -4.145 1 89.2 119 THR A C 1
ATOM 931 O O . THR A 1 119 ? 12.617 -14.407 -4.988 1 89.2 119 THR A O 1
ATOM 934 N N . THR A 1 120 ? 12.767 -16.34 -3.761 1 92.04 120 THR A N 1
ATOM 935 C CA . THR A 1 120 ? 11.462 -16.843 -4.175 1 92.04 120 THR A CA 1
ATOM 936 C C . THR A 1 120 ? 10.35 -16.205 -3.347 1 92.04 120 THR A C 1
ATOM 938 O O . THR A 1 120 ? 10.328 -16.335 -2.122 1 92.04 120 THR A O 1
ATOM 941 N N . ARG A 1 121 ? 9.402 -15.526 -4.07 1 90.92 121 ARG A N 1
ATOM 942 C CA . ARG A 1 121 ? 8.339 -14.804 -3.379 1 90.92 121 ARG A CA 1
ATOM 943 C C . ARG A 1 121 ? 6.973 -15.152 -3.961 1 90.92 121 ARG A C 1
ATOM 945 O O . ARG A 1 121 ? 6.851 -15.405 -5.162 1 90.92 121 ARG A O 1
ATOM 952 N N . MET A 1 122 ? 6.049 -15.129 -3.081 1 92.62 122 MET A N 1
ATOM 953 C CA . MET A 1 122 ? 4.679 -15.183 -3.584 1 92.62 122 MET A CA 1
ATOM 954 C C . MET A 1 122 ? 4.353 -13.944 -4.41 1 92.62 122 MET A C 1
ATOM 956 O O . MET A 1 122 ? 4.799 -12.841 -4.087 1 92.62 122 MET A O 1
ATOM 960 N N . PHE A 1 123 ? 3.524 -14.122 -5.455 1 94.19 123 PHE A N 1
ATOM 961 C CA . PHE A 1 123 ? 3.102 -12.955 -6.221 1 94.19 123 PHE A CA 1
ATOM 962 C C . PHE A 1 123 ? 1.669 -13.119 -6.712 1 94.19 123 PHE A C 1
ATOM 964 O O . PHE A 1 123 ? 1.155 -14.237 -6.783 1 94.19 123 PHE A O 1
ATOM 971 N N . ILE A 1 124 ? 1.035 -12.085 -6.961 1 96.02 124 ILE A N 1
ATOM 972 C CA . ILE A 1 124 ? -0.211 -11.998 -7.715 1 96.02 124 ILE A CA 1
ATOM 973 C C . ILE A 1 124 ? -0.034 -11.048 -8.898 1 96.02 124 ILE A C 1
ATOM 975 O O . ILE A 1 124 ? 0.664 -10.037 -8.79 1 96.02 124 ILE A O 1
ATOM 979 N N . TYR A 1 125 ? -0.607 -11.42 -9.958 1 95.51 125 TYR A N 1
ATOM 980 C CA . TYR A 1 125 ? -0.554 -10.633 -11.185 1 95.51 125 TYR A CA 1
ATOM 981 C C . TYR A 1 125 ? -1.898 -10.653 -11.904 1 95.51 125 TYR A C 1
ATOM 983 O O . TYR A 1 125 ? -2.513 -11.711 -12.054 1 95.51 125 TYR A O 1
ATOM 991 N N . THR A 1 126 ? -2.342 -9.422 -12.301 1 95.22 126 THR A N 1
ATOM 992 C CA . THR A 1 126 ? -3.609 -9.341 -13.02 1 95.22 126 THR A CA 1
ATOM 993 C C . THR A 1 126 ? -3.456 -8.514 -14.293 1 95.22 126 THR A C 1
ATOM 995 O O . THR A 1 126 ? -2.6 -7.63 -14.367 1 95.22 126 THR A O 1
ATOM 998 N N . GLU A 1 127 ? -4.158 -8.899 -15.245 1 93.16 127 GLU A N 1
ATOM 999 C CA . GLU A 1 127 ? -4.399 -8.064 -16.418 1 93.16 127 GLU A CA 1
ATOM 1000 C C . GLU A 1 127 ? -5.887 -7.776 -16.593 1 93.16 127 GLU A C 1
ATOM 1002 O O . GLU A 1 127 ? -6.709 -8.694 -16.572 1 93.16 127 GLU A O 1
ATOM 1007 N N . THR A 1 128 ? -6.235 -6.532 -16.555 1 90.55 128 THR A N 1
ATOM 1008 C CA . THR A 1 128 ? -7.597 -6.063 -16.784 1 90.55 128 THR A CA 1
ATOM 1009 C C . THR A 1 128 ? -7.655 -5.146 -18.003 1 90.55 128 THR A C 1
ATOM 1011 O O . THR A 1 128 ? -7.232 -3.99 -17.938 1 90.55 128 THR A O 1
ATOM 1014 N N . ALA A 1 129 ? -8.245 -5.614 -19.117 1 86.77 129 ALA A N 1
ATOM 1015 C CA . ALA A 1 129 ? -8.398 -4.865 -20.361 1 86.77 129 ALA A CA 1
ATOM 1016 C C . ALA A 1 129 ? -7.072 -4.251 -20.8 1 86.77 129 ALA A C 1
ATOM 1018 O O . ALA A 1 129 ? -7.005 -3.06 -21.111 1 86.77 129 ALA A O 1
ATOM 1019 N N . GLY A 1 130 ? -6.012 -4.961 -20.608 1 80.79 130 GLY A N 1
ATOM 1020 C CA . GLY A 1 130 ? -4.712 -4.544 -21.11 1 80.79 130 GLY A CA 1
ATOM 1021 C C . GLY A 1 130 ? -3.846 -3.888 -20.052 1 80.79 130 GLY A C 1
ATOM 1022 O O . GLY A 1 130 ? -2.653 -3.664 -20.27 1 80.79 130 GLY A O 1
ATOM 1023 N N . GLU A 1 131 ? -4.398 -3.565 -18.932 1 84.94 131 GLU A N 1
ATOM 1024 C CA . GLU A 1 131 ? -3.619 -2.995 -17.837 1 84.94 131 GLU A CA 1
ATOM 1025 C C . GLU A 1 131 ? -3.192 -4.072 -16.844 1 84.94 131 GLU A C 1
ATOM 1027 O O . GLU A 1 131 ? -3.998 -4.92 -16.456 1 84.94 131 GLU A O 1
ATOM 1032 N N . SER A 1 132 ? -1.958 -4.091 -16.564 1 89.46 132 SER A N 1
ATOM 1033 C CA . SER A 1 132 ? -1.442 -5.133 -15.682 1 89.46 132 SER A CA 1
ATOM 1034 C C . SER A 1 132 ? -1.102 -4.574 -14.304 1 89.46 132 SER A C 1
ATOM 1036 O O . SER A 1 132 ? -0.893 -3.368 -14.153 1 89.46 132 SER A O 1
ATOM 1038 N N . CYS A 1 133 ? -1.092 -5.453 -13.345 1 88.38 133 CYS A N 1
ATOM 1039 C CA . CYS A 1 133 ? -0.769 -5.059 -11.979 1 88.38 133 CYS A CA 1
ATOM 1040 C C . CYS A 1 133 ? -0.112 -6.207 -11.221 1 88.38 133 CYS A C 1
ATOM 1042 O O . CYS A 1 133 ? -0.612 -7.333 -11.236 1 88.38 133 CYS A O 1
ATOM 1044 N N . TYR A 1 134 ? 1.044 -5.884 -10.604 1 90.64 134 TYR A N 1
ATOM 1045 C CA . TYR A 1 134 ? 1.663 -6.828 -9.68 1 90.64 134 TYR A CA 1
ATOM 1046 C C . TYR A 1 134 ? 1.246 -6.536 -8.243 1 90.64 134 TYR A C 1
ATOM 1048 O O . TYR A 1 134 ? 1.235 -5.379 -7.816 1 90.64 134 TYR A O 1
ATOM 1056 N N . ASN A 1 135 ? 0.805 -7.595 -7.601 1 90.27 135 ASN A N 1
ATOM 1057 C CA . ASN A 1 135 ? 0.622 -7.525 -6.155 1 90.27 135 ASN A CA 1
ATOM 1058 C C . ASN A 1 135 ? -0.301 -6.376 -5.762 1 90.27 135 ASN A C 1
ATOM 1060 O O . ASN A 1 135 ? -1.423 -6.275 -6.262 1 90.27 135 ASN A O 1
ATOM 1064 N N . VAL A 1 136 ? 0.151 -5.545 -4.866 1 84.8 136 VAL A N 1
ATOM 1065 C CA . VAL A 1 136 ? -0.704 -4.454 -4.411 1 84.8 136 VAL A CA 1
ATOM 1066 C C . VAL A 1 136 ? -0.115 -3.116 -4.851 1 84.8 136 VAL A C 1
ATOM 1068 O O . VAL A 1 136 ? -0.347 -2.087 -4.212 1 84.8 136 VAL A O 1
ATOM 1071 N N . ASP A 1 137 ? 0.639 -3.16 -5.868 1 80.5 137 ASP A N 1
ATOM 1072 C CA . ASP A 1 137 ? 1.354 -1.96 -6.29 1 80.5 137 ASP A CA 1
ATOM 1073 C C . ASP A 1 137 ? 0.464 -1.063 -7.148 1 80.5 137 ASP A C 1
ATOM 1075 O O . ASP A 1 137 ? 0.824 0.078 -7.444 1 80.5 137 ASP A O 1
ATOM 1079 N N . CYS A 1 138 ? -0.63 -1.502 -7.592 1 77.75 138 CYS A N 1
ATOM 1080 C CA . CYS A 1 138 ? -1.672 -0.75 -8.282 1 77.75 138 CYS A CA 1
ATOM 1081 C C . CYS A 1 138 ? -3.053 -1.127 -7.76 1 77.75 138 CYS A C 1
ATOM 1083 O O . CYS A 1 138 ? -3.209 -2.146 -7.085 1 77.75 138 CYS A O 1
ATOM 1085 N N . PRO A 1 139 ? -3.977 -0.328 -8.011 1 73.43 139 PRO A N 1
ATOM 1086 C CA . PRO A 1 139 ? -5.322 -0.641 -7.522 1 73.43 139 PRO A CA 1
ATOM 1087 C C . PRO A 1 139 ? -5.9 -1.905 -8.154 1 73.43 139 PRO A C 1
ATOM 1089 O O . PRO A 1 139 ? -5.703 -2.149 -9.347 1 73.43 139 PRO A O 1
ATOM 1092 N N . GLY A 1 140 ? -6.471 -2.722 -7.371 1 83 140 GLY A N 1
ATOM 1093 C CA . GLY A 1 140 ? -7.12 -3.926 -7.865 1 83 140 GLY A CA 1
ATOM 1094 C C . GLY A 1 140 ? -7.386 -4.95 -6.778 1 83 140 GLY A C 1
ATOM 1095 O O . GLY A 1 140 ? -8.541 -5.222 -6.443 1 83 140 GLY A O 1
ATOM 1096 N N . PHE A 1 141 ? -6.246 -5.406 -6.209 1 90.24 141 PHE A N 1
ATOM 1097 C CA . PHE A 1 141 ? -6.376 -6.415 -5.164 1 90.24 141 PHE A CA 1
ATOM 1098 C C . PHE A 1 141 ? -6.562 -5.76 -3.8 1 90.24 141 PHE A C 1
ATOM 1100 O O . PHE A 1 141 ? -5.794 -4.872 -3.423 1 90.24 141 PHE A O 1
ATOM 1107 N N . VAL A 1 142 ? -7.548 -6.205 -3.128 1 89.03 142 VAL A N 1
ATOM 1108 C CA . VAL A 1 142 ? -7.822 -5.725 -1.778 1 89.03 142 VAL A CA 1
ATOM 1109 C C . VAL A 1 142 ? -7.312 -6.739 -0.756 1 89.03 142 VAL A C 1
ATOM 1111 O O . VAL A 1 142 ? -7.921 -7.793 -0.561 1 89.03 142 VAL A O 1
ATOM 1114 N N . LEU A 1 143 ? -6.206 -6.447 -0.086 1 90.24 143 LEU A N 1
ATOM 1115 C CA . LEU A 1 143 ? -5.669 -7.288 0.979 1 90.24 143 LEU A CA 1
ATOM 1116 C C . LEU A 1 143 ? -6.494 -7.143 2.253 1 90.24 143 LEU A C 1
ATOM 1118 O O . LEU A 1 143 ? -6.775 -6.026 2.692 1 90.24 143 LEU A O 1
ATOM 1122 N N . VAL A 1 144 ? -6.873 -8.25 2.892 1 88.21 144 VAL A N 1
ATOM 1123 C CA . VAL A 1 144 ? -7.749 -8.186 4.057 1 88.21 144 VAL A CA 1
ATOM 1124 C C . VAL A 1 144 ? -7.021 -8.737 5.281 1 88.21 144 VAL A C 1
ATOM 1126 O O . VAL A 1 144 ? -7.225 -8.259 6.4 1 88.21 144 VAL A O 1
ATOM 1129 N N . ARG A 1 145 ? -6.183 -9.67 5.069 1 85.02 145 ARG A N 1
ATOM 1130 C CA . ARG A 1 145 ? -5.499 -10.279 6.205 1 85.02 145 ARG A CA 1
ATOM 1131 C C . ARG A 1 145 ? -4.358 -9.394 6.695 1 85.02 145 ARG A C 1
ATOM 1133 O O . ARG A 1 145 ? -3.632 -8.805 5.892 1 85.02 145 ARG A O 1
ATOM 1140 N N . SER A 1 146 ? -4.203 -9.42 7.99 1 82.23 146 SER A N 1
ATOM 1141 C CA . SER A 1 146 ? -3.194 -8.548 8.583 1 82.23 146 SER A CA 1
ATOM 1142 C C . SER A 1 146 ? -1.895 -9.302 8.843 1 82.23 146 SER A C 1
ATOM 1144 O O . SER A 1 146 ? -0.917 -8.72 9.317 1 82.23 146 SER A O 1
ATOM 1146 N N . ASP A 1 147 ? -1.844 -10.597 8.49 1 81.45 147 ASP A N 1
ATOM 1147 C CA . ASP A 1 147 ? -0.704 -11.398 8.926 1 81.45 147 ASP A CA 1
ATOM 1148 C C . ASP A 1 147 ? 0.015 -12.023 7.733 1 81.45 147 ASP A C 1
ATOM 1150 O O . ASP A 1 147 ? 1.02 -12.717 7.902 1 81.45 147 ASP A O 1
ATOM 1154 N N . ILE A 1 148 ? -0.534 -11.773 6.517 1 83.05 148 ILE A N 1
ATOM 1155 C CA . ILE A 1 148 ? 0.096 -12.353 5.336 1 83.05 148 ILE A CA 1
ATOM 1156 C C . ILE A 1 148 ? 0.284 -11.275 4.27 1 83.05 148 ILE A C 1
ATOM 1158 O O . ILE A 1 148 ? -0.686 -10.826 3.655 1 83.05 148 ILE A O 1
ATOM 1162 N N . PRO A 1 149 ? 1.487 -10.756 4.077 1 84.53 149 PRO A N 1
ATOM 1163 C CA . PRO A 1 149 ? 1.732 -9.84 2.961 1 84.53 149 PRO A CA 1
ATOM 1164 C C . PRO A 1 149 ? 1.778 -10.553 1.611 1 84.53 149 PRO A C 1
ATOM 1166 O O . PRO A 1 149 ? 2.264 -11.683 1.523 1 84.53 149 PRO A O 1
ATOM 1169 N N . VAL A 1 150 ? 1.302 -9.658 0.684 1 82.91 150 VAL A N 1
ATOM 1170 C CA . VAL A 1 150 ? 1.485 -10.134 -0.683 1 82.91 150 VAL A CA 1
ATOM 1171 C C . VAL A 1 150 ? 2.96 -10.047 -1.068 1 82.91 150 VAL A C 1
ATOM 1173 O O . VAL A 1 150 ? 3.687 -9.182 -0.574 1 82.91 150 VAL A O 1
ATOM 1176 N N . ASP A 1 151 ? 3.787 -10.994 -1.333 1 84.13 151 ASP A N 1
ATOM 1177 C CA . ASP A 1 151 ? 5.188 -11.068 -1.739 1 84.13 151 ASP A CA 1
ATOM 1178 C C . ASP A 1 151 ? 6.042 -11.708 -0.647 1 84.13 151 ASP A C 1
ATOM 1180 O O . ASP A 1 151 ? 7.244 -11.448 -0.559 1 84.13 151 ASP A O 1
ATOM 1184 N N . SER A 1 152 ? 5.45 -12.304 0.189 1 83.25 152 SER A N 1
ATOM 1185 C CA . SER A 1 152 ? 6.163 -12.999 1.256 1 83.25 152 SER A CA 1
ATOM 1186 C C . SER A 1 152 ? 7.268 -13.888 0.694 1 83.25 152 SER A C 1
ATOM 1188 O O . SER A 1 152 ? 7.113 -14.478 -0.377 1 83.25 152 SER A O 1
ATOM 1190 N N . LEU A 1 153 ? 8.305 -13.932 1.576 1 83.14 153 LEU A N 1
ATOM 1191 C CA . LEU A 1 153 ? 9.341 -14.914 1.28 1 83.14 153 LEU A CA 1
ATOM 1192 C C . LEU A 1 153 ? 8.822 -16.332 1.49 1 83.14 153 LEU A C 1
ATOM 1194 O O . LEU A 1 153 ? 8.134 -16.606 2.476 1 83.14 153 LEU A O 1
ATOM 1198 N N . LEU A 1 154 ? 9.11 -17.095 0.432 1 85.24 154 LEU A N 1
ATOM 1199 C CA . LEU A 1 154 ? 8.688 -18.485 0.558 1 85.24 154 LEU A CA 1
ATOM 1200 C C . LEU A 1 154 ? 9.881 -19.392 0.84 1 85.24 154 LEU A C 1
ATOM 1202 O O . LEU A 1 154 ? 10.767 -19.539 -0.005 1 85.24 154 LEU A O 1
ATOM 1206 N N . THR A 1 155 ? 9.887 -19.9 2.079 1 80 155 THR A N 1
ATOM 1207 C CA . THR A 1 155 ? 10.886 -20.859 2.537 1 80 155 THR A CA 1
ATOM 1208 C C . THR A 1 155 ? 10.25 -21.912 3.442 1 80 155 THR A C 1
ATOM 1210 O O . THR A 1 155 ? 9.218 -21.659 4.066 1 80 155 THR A O 1
ATOM 1213 N N . PRO A 1 156 ? 10.81 -23.213 3.423 1 78.25 156 PRO A N 1
ATOM 1214 C CA . PRO A 1 156 ? 11.99 -23.665 2.683 1 78.25 156 PRO A CA 1
ATOM 1215 C C . PRO A 1 156 ? 11.666 -24.077 1.249 1 78.25 156 PRO A C 1
ATOM 1217 O O . PRO A 1 156 ? 10.495 -24.255 0.904 1 78.25 156 PRO A O 1
ATOM 1220 N N . PHE A 1 157 ? 12.708 -24.208 0.492 1 79.88 157 PHE A N 1
ATOM 1221 C CA . PHE A 1 157 ? 12.551 -24.675 -0.881 1 79.88 157 PHE A CA 1
ATOM 1222 C C . PHE A 1 157 ? 12.515 -26.197 -0.934 1 79.88 157 PHE A C 1
ATOM 1224 O O . PHE A 1 157 ? 13.094 -26.867 -0.077 1 79.88 157 PHE A O 1
ATOM 1231 N N . TYR A 1 158 ? 11.82 -26.582 -1.935 1 75.85 158 TYR A N 1
ATOM 1232 C CA . TYR A 1 158 ? 11.837 -28.008 -2.239 1 75.85 158 TYR A CA 1
ATOM 1233 C C . TYR A 1 158 ? 13.197 -28.435 -2.777 1 75.85 158 TYR A C 1
ATOM 1235 O O . TYR A 1 158 ? 13.675 -27.89 -3.775 1 75.85 158 TYR A O 1
ATOM 1243 N N . GLU A 1 159 ? 13.996 -29.219 -2.097 1 69.79 159 GLU A N 1
ATOM 1244 C CA . GLU A 1 159 ? 15.286 -29.767 -2.506 1 69.79 159 GLU A CA 1
ATOM 1245 C C . GLU A 1 159 ? 15.268 -31.292 -2.488 1 69.79 159 GLU A C 1
ATOM 1247 O O . GLU A 1 159 ? 14.531 -31.901 -1.709 1 69.79 159 GLU A O 1
ATOM 1252 N N . PRO A 1 160 ? 16.327 -31.675 -3.543 1 63.45 160 PRO A N 1
ATOM 1253 C CA . PRO A 1 160 ? 16.485 -33.13 -3.49 1 63.45 160 PRO A CA 1
ATOM 1254 C C . PRO A 1 160 ? 16.881 -33.63 -2.102 1 63.45 160 PRO A C 1
ATOM 1256 O O . PRO A 1 160 ? 17.771 -33.058 -1.467 1 63.45 160 PRO A O 1
ATOM 1259 N N . ARG A 1 161 ? 16.079 -34.355 -1.406 1 60.8 161 ARG A N 1
ATOM 1260 C CA . ARG A 1 161 ? 16.32 -34.946 -0.093 1 60.8 161 ARG A CA 1
ATOM 1261 C C . ARG A 1 161 ? 15.773 -34.055 1.017 1 60.8 161 ARG A C 1
ATOM 1263 O O . ARG A 1 161 ? 15.963 -34.342 2.201 1 60.8 161 ARG A O 1
ATOM 1270 N N . GLY A 1 162 ? 15.364 -32.881 0.463 1 60.77 162 GLY A N 1
ATOM 1271 C CA . GLY A 1 162 ? 14.789 -32.007 1.473 1 60.77 162 GLY A CA 1
ATOM 1272 C C . GLY A 1 162 ? 13.284 -32.148 1.597 1 60.77 162 GLY A C 1
ATOM 1273 O O . GLY A 1 162 ? 12.692 -33.066 1.025 1 60.77 162 GLY A O 1
ATOM 1274 N N . PRO A 1 163 ? 12.762 -31.333 2.422 1 65.15 163 PRO A N 1
ATOM 1275 C CA . PRO A 1 163 ? 11.31 -31.365 2.609 1 65.15 163 PRO A CA 1
ATOM 1276 C C . PRO A 1 163 ? 10.544 -30.961 1.352 1 65.15 163 PRO A C 1
ATOM 1278 O O . PRO A 1 163 ? 11.001 -30.099 0.597 1 65.15 163 PRO A O 1
ATOM 1281 N N . PHE A 1 164 ? 9.538 -31.821 1.103 1 74.52 164 PHE A N 1
ATOM 1282 C CA . PHE A 1 164 ? 8.588 -31.45 0.06 1 74.52 164 PHE A CA 1
ATOM 1283 C C . PHE A 1 164 ? 7.835 -30.181 0.44 1 74.52 164 PHE A C 1
ATOM 1285 O O . PHE A 1 164 ? 6.926 -30.218 1.272 1 74.52 164 PHE A O 1
ATOM 1292 N N . SER A 1 165 ? 8.329 -28.975 -0.021 1 82.71 165 SER A N 1
ATOM 1293 C CA . SER A 1 165 ? 7.736 -27.68 0.299 1 82.71 165 SER A CA 1
ATOM 1294 C C . SER A 1 165 ? 6.815 -27.202 -0.819 1 82.71 165 SER A C 1
ATOM 1296 O O . SER A 1 165 ? 7.201 -27.197 -1.989 1 82.71 165 SER A O 1
ATOM 1298 N N . TYR A 1 166 ? 5.571 -26.92 -0.409 1 86.94 166 TYR A N 1
ATOM 1299 C CA . TYR A 1 166 ? 4.604 -26.44 -1.39 1 86.94 166 TYR A CA 1
ATOM 1300 C C . TYR A 1 166 ? 3.673 -25.402 -0.775 1 86.94 166 TYR A C 1
ATOM 1302 O O . TYR A 1 166 ? 3.635 -25.24 0.447 1 86.94 166 TYR A O 1
ATOM 1310 N N . VAL A 1 167 ? 3.051 -24.674 -1.651 1 88.76 167 VAL A N 1
ATOM 1311 C CA . VAL A 1 167 ? 2.001 -23.748 -1.241 1 88.76 167 VAL A CA 1
ATOM 1312 C C . VAL A 1 167 ? 0.72 -24.043 -2.019 1 88.76 167 VAL A C 1
ATOM 1314 O O . VAL A 1 167 ? 0.758 -24.252 -3.234 1 88.76 167 VAL A O 1
ATOM 1317 N N . ASP A 1 168 ? -0.332 -24.123 -1.255 1 89.51 168 ASP A N 1
ATOM 1318 C CA . ASP A 1 168 ? -1.652 -24.24 -1.868 1 89.51 168 ASP A CA 1
ATOM 1319 C C . ASP A 1 168 ? -2.211 -22.868 -2.235 1 89.51 168 ASP A C 1
ATOM 1321 O O . ASP A 1 168 ? -2.376 -22.006 -1.369 1 89.51 168 ASP A O 1
ATOM 1325 N N . PHE A 1 169 ? -2.449 -22.667 -3.501 1 93.78 169 PHE A N 1
ATOM 1326 C CA . PHE A 1 169 ? -3.118 -21.464 -3.983 1 93.78 169 PHE A CA 1
ATOM 1327 C C . PHE A 1 169 ? -4.53 -21.784 -4.46 1 93.78 169 PHE A C 1
ATOM 1329 O O . PHE A 1 169 ? -4.746 -22.784 -5.147 1 93.78 169 PHE A O 1
ATOM 1336 N N . PHE A 1 170 ? -5.451 -20.943 -4.051 1 95.51 170 PHE A N 1
ATOM 1337 C CA . PHE A 1 170 ? -6.847 -21.171 -4.406 1 95.51 170 PHE A CA 1
ATOM 1338 C C . PHE A 1 170 ? -7.54 -19.857 -4.749 1 95.51 170 PHE A C 1
ATOM 1340 O O . PHE A 1 170 ? -7.771 -19.023 -3.871 1 95.51 170 PHE A O 1
ATOM 1347 N N . ILE A 1 171 ? -7.823 -19.689 -6.083 1 97.81 171 ILE A N 1
ATOM 1348 C CA . ILE A 1 171 ? -8.631 -18.573 -6.563 1 97.81 171 ILE A CA 1
ATOM 1349 C C . ILE A 1 171 ? -10.08 -19.022 -6.735 1 97.81 171 ILE A C 1
ATOM 1351 O O . ILE A 1 171 ? -10.349 -20.046 -7.367 1 97.81 171 ILE A O 1
ATOM 1355 N N . PHE A 1 172 ? -10.996 -18.24 -6.189 1 96.73 172 PHE A N 1
ATOM 1356 C CA . PHE A 1 172 ? -12.388 -18.606 -6.423 1 96.73 172 PHE A CA 1
ATOM 1357 C C . PHE A 1 172 ? -13.278 -17.369 -6.435 1 96.73 172 PHE A C 1
ATOM 1359 O O . PHE A 1 172 ? -12.986 -16.381 -5.759 1 96.73 172 PHE A O 1
ATOM 1366 N N . GLN A 1 173 ? -14.317 -17.491 -7.189 1 96.55 173 GLN A N 1
ATOM 1367 C CA . GLN A 1 173 ? -15.278 -16.397 -7.277 1 96.55 173 GLN A CA 1
ATOM 1368 C C . GLN A 1 173 ? -16.451 -16.617 -6.327 1 96.55 173 GLN A C 1
ATOM 1370 O O . GLN A 1 173 ? -17.05 -17.695 -6.312 1 96.55 173 GLN A O 1
ATOM 1375 N N . ASP A 1 174 ? -16.699 -15.661 -5.555 1 94.08 174 ASP A N 1
ATOM 1376 C CA . ASP A 1 174 ? -17.986 -15.615 -4.867 1 94.08 174 ASP A CA 1
ATOM 1377 C C . ASP A 1 174 ? -19.097 -15.156 -5.81 1 94.08 174 ASP A C 1
ATOM 1379 O O . ASP A 1 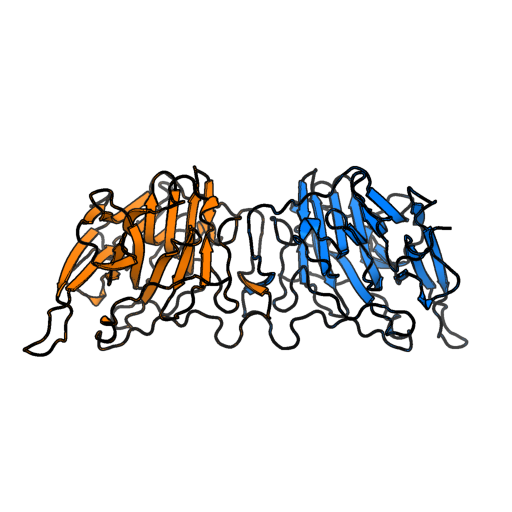174 ? -19.268 -13.957 -6.039 1 94.08 174 ASP A O 1
ATOM 1383 N N . THR A 1 175 ? -19.893 -16.032 -6.241 1 90.56 175 THR A N 1
ATOM 1384 C CA . THR A 1 175 ? -20.852 -15.766 -7.308 1 90.56 175 THR A CA 1
ATOM 1385 C C . THR A 1 175 ? -21.98 -14.867 -6.81 1 90.56 175 THR A C 1
ATOM 1387 O O . THR A 1 175 ? -22.738 -14.314 -7.609 1 90.56 175 THR A O 1
ATOM 1390 N N . THR A 1 176 ? -22.075 -14.698 -5.569 1 89.06 176 THR A N 1
ATOM 1391 C CA . THR A 1 176 ? -23.097 -13.826 -5.002 1 89.06 176 THR A CA 1
ATOM 1392 C C . THR A 1 176 ? -22.663 -12.365 -5.074 1 89.06 176 THR A C 1
ATOM 1394 O O . THR A 1 176 ? -23.422 -11.508 -5.532 1 89.06 176 THR A O 1
ATOM 1397 N N . ILE A 1 177 ? -21.448 -12.038 -4.749 1 87.66 177 ILE A N 1
ATOM 1398 C CA . ILE A 1 177 ? -20.97 -10.66 -4.707 1 87.66 177 ILE A CA 1
ATOM 1399 C C . ILE A 1 177 ? -20.013 -10.409 -5.869 1 87.66 177 ILE A C 1
ATOM 1401 O O . ILE A 1 177 ? -19.574 -9.277 -6.087 1 87.66 177 ILE A O 1
ATOM 1405 N N . GLN A 1 178 ? -19.59 -11.376 -6.587 1 90.92 178 GLN A N 1
ATOM 1406 C CA . GLN A 1 178 ? -18.854 -11.37 -7.846 1 90.92 178 GLN A CA 1
ATOM 1407 C C . GLN A 1 178 ? -17.385 -11.02 -7.624 1 90.92 178 GLN A C 1
ATOM 1409 O O . GLN A 1 178 ? -16.677 -10.664 -8.567 1 90.92 178 GLN A O 1
ATOM 1414 N N . ASN A 1 179 ? -16.871 -11.102 -6.375 1 93.32 179 ASN A N 1
ATOM 1415 C CA . ASN A 1 179 ? -15.451 -10.917 -6.095 1 93.32 179 ASN A CA 1
ATOM 1416 C C . ASN A 1 179 ? -14.663 -12.204 -6.32 1 93.32 179 ASN A C 1
ATOM 1418 O O . ASN A 1 179 ? -15.163 -13.298 -6.052 1 93.32 179 ASN A O 1
ATOM 1422 N N . TRP A 1 180 ? -13.515 -12.049 -6.83 1 96.79 180 TRP A N 1
ATOM 1423 C CA . TRP A 1 180 ? -12.568 -13.155 -6.912 1 96.79 180 TRP A CA 1
ATOM 1424 C C . TRP A 1 180 ? -11.674 -13.199 -5.677 1 96.79 180 TRP A C 1
ATOM 1426 O O . TRP A 1 180 ? -10.882 -12.283 -5.444 1 96.79 180 TRP A O 1
ATOM 1436 N N . TRP A 1 181 ? -11.734 -14.216 -4.93 1 96.47 181 TRP A N 1
ATOM 1437 C CA . TRP A 1 181 ? -11.023 -14.325 -3.661 1 96.47 181 TRP A CA 1
ATOM 1438 C C . TRP A 1 181 ? -9.776 -15.19 -3.808 1 96.47 181 TRP A C 1
ATOM 1440 O O . TRP A 1 181 ? -9.741 -16.104 -4.636 1 96.47 181 TRP A O 1
ATOM 1450 N N . LEU A 1 182 ? -8.748 -14.92 -3.018 1 96.39 182 LEU A N 1
ATOM 1451 C CA . LEU A 1 182 ? -7.503 -15.681 -2.994 1 96.39 182 LEU A CA 1
ATOM 1452 C C . LEU A 1 182 ? -7.272 -16.301 -1.621 1 96.39 182 LEU A C 1
ATOM 1454 O O . LEU A 1 182 ? -7.197 -15.588 -0.617 1 96.39 182 LEU A O 1
ATOM 1458 N N . LYS A 1 183 ? -7.241 -17.539 -1.618 1 92.57 183 LYS A N 1
ATOM 1459 C CA . LYS A 1 183 ? -6.838 -18.286 -0.43 1 92.57 183 LYS A CA 1
ATOM 1460 C C . LYS A 1 183 ? -5.46 -18.916 -0.617 1 92.57 183 LYS A C 1
ATOM 1462 O O . LYS A 1 183 ? -5.143 -19.418 -1.697 1 92.57 183 LYS A O 1
ATOM 1467 N N . ILE A 1 184 ? -4.668 -18.845 0.401 1 88.9 184 ILE A N 1
ATOM 1468 C CA . ILE A 1 184 ? -3.336 -19.437 0.366 1 88.9 184 ILE A CA 1
ATOM 1469 C C . ILE A 1 184 ? -3.175 -20.416 1.527 1 88.9 184 ILE A C 1
ATOM 1471 O O . ILE A 1 184 ? -3.616 -20.14 2.645 1 88.9 184 ILE A O 1
ATOM 1475 N N . GLY A 1 185 ? -2.593 -21.424 1.278 1 79.29 185 GLY A N 1
ATOM 1476 C CA . GLY A 1 185 ? -2.321 -22.415 2.306 1 79.29 185 GLY A CA 1
ATOM 1477 C C . GLY A 1 185 ? -3.569 -23.124 2.797 1 79.29 185 GLY A C 1
ATOM 1478 O O . GLY A 1 185 ? -4.528 -23.297 2.043 1 79.29 185 GLY A O 1
ATOM 1479 N N . HIS A 1 186 ? -3.411 -23.577 4.012 1 69.97 186 HIS A N 1
ATOM 1480 C CA . HIS A 1 186 ? -4.487 -24.403 4.547 1 69.97 186 HIS A CA 1
ATOM 1481 C C . HIS A 1 186 ? -5.429 -23.583 5.423 1 69.97 186 HIS A C 1
ATOM 1483 O O . HIS A 1 186 ? -6.374 -24.124 6.001 1 69.97 186 HIS A O 1
ATOM 1489 N N . ASP A 1 187 ? -5.143 -22.344 5.283 1 66.83 187 ASP A N 1
ATOM 1490 C CA . ASP A 1 187 ? -6.016 -21.468 6.059 1 66.83 187 ASP A CA 1
ATOM 1491 C C . ASP A 1 187 ? -7.403 -21.374 5.427 1 66.83 187 ASP A C 1
ATOM 1493 O O . ASP A 1 187 ? -7.535 -21.402 4.202 1 66.83 187 ASP A O 1
ATOM 1497 N N . GLU A 1 188 ? -8.285 -21.317 6.272 1 74.64 188 GLU A N 1
ATOM 1498 C CA . GLU A 1 188 ? -9.659 -21.249 5.783 1 74.64 188 GLU A CA 1
ATOM 1499 C C . GLU A 1 188 ? -10.003 -19.844 5.296 1 74.64 188 GLU A C 1
ATOM 1501 O O . GLU A 1 188 ? -10.875 -19.674 4.441 1 74.64 188 GLU A O 1
ATOM 1506 N N . GLU A 1 189 ? -9.291 -18.894 5.744 1 85.08 189 GLU A N 1
ATOM 1507 C CA . GLU A 1 189 ? -9.666 -17.528 5.393 1 85.08 189 GLU A CA 1
ATOM 1508 C C . GLU A 1 189 ? -8.828 -17.007 4.229 1 85.08 189 GLU A C 1
ATOM 1510 O O . GLU A 1 189 ? -7.609 -17.183 4.207 1 85.08 189 GLU A O 1
ATOM 1515 N N . PRO A 1 190 ? -9.534 -16.451 3.257 1 92.14 190 PRO A N 1
ATOM 1516 C CA . PRO A 1 190 ? -8.778 -15.837 2.163 1 92.14 190 PRO A CA 1
ATOM 1517 C C . PRO A 1 190 ? -7.948 -14.639 2.619 1 92.14 190 PRO A C 1
ATOM 1519 O O . PRO A 1 190 ? -8.267 -14.013 3.633 1 92.14 190 PRO A O 1
ATOM 1522 N N . ILE A 1 191 ? -6.917 -14.33 1.907 1 90.91 191 ILE A N 1
ATOM 1523 C CA . ILE A 1 191 ? -6.039 -13.241 2.319 1 90.91 191 ILE A CA 1
ATOM 1524 C C . ILE A 1 191 ? -6.529 -11.927 1.716 1 90.91 191 ILE A C 1
ATOM 1526 O O . ILE A 1 191 ? -6.106 -10.847 2.136 1 90.91 191 ILE A O 1
ATOM 1530 N N . GLY A 1 192 ? -7.389 -12.029 0.62 1 93.38 192 GLY A N 1
ATOM 1531 C CA . GLY A 1 192 ? -7.917 -10.859 -0.063 1 93.38 192 GLY A CA 1
ATOM 1532 C C . GLY A 1 192 ? -8.745 -11.205 -1.287 1 93.38 192 GLY A C 1
ATOM 1533 O O . GLY A 1 192 ? -9.1 -12.367 -1.494 1 93.38 192 GLY A O 1
ATOM 1534 N N . PHE A 1 193 ? -9.094 -10.128 -2.044 1 94.46 193 PHE A N 1
ATOM 1535 C CA . PHE A 1 193 ? -9.954 -10.358 -3.199 1 94.46 193 PHE A CA 1
ATOM 1536 C C . PHE A 1 193 ? -9.749 -9.274 -4.251 1 94.46 193 PHE A C 1
ATOM 1538 O O . PHE A 1 193 ? -9.215 -8.204 -3.951 1 94.46 193 PHE A O 1
ATOM 1545 N N . TRP A 1 194 ? -10.085 -9.65 -5.495 1 93.57 194 TRP A N 1
ATOM 1546 C CA . TRP A 1 194 ? -10.31 -8.689 -6.57 1 93.57 194 TRP A CA 1
ATOM 1547 C C . TRP A 1 194 ? -11.798 -8.403 -6.743 1 93.57 194 TRP A C 1
ATOM 1549 O O . TRP A 1 194 ? -12.589 -9.319 -6.976 1 93.57 194 TRP A O 1
ATOM 1559 N N . PRO A 1 195 ? -12.166 -7.116 -6.66 1 90.8 195 PRO A N 1
ATOM 1560 C CA . PRO A 1 195 ? -13.559 -6.84 -7.019 1 90.8 195 PRO A CA 1
ATOM 1561 C C . PRO A 1 195 ? -13.896 -7.266 -8.447 1 90.8 195 PRO A C 1
ATOM 1563 O O . PRO A 1 195 ? -13.133 -6.984 -9.375 1 90.8 195 PRO A O 1
ATOM 1566 N N . GLY A 1 196 ? -15.018 -7.904 -8.617 1 91.13 196 GLY A N 1
ATOM 1567 C CA . GLY A 1 196 ? -15.404 -8.385 -9.934 1 91.13 196 GLY A CA 1
ATOM 1568 C C . GLY A 1 196 ? -15.518 -7.277 -10.965 1 91.13 196 GLY A C 1
ATOM 1569 O O . GLY A 1 196 ? -15.251 -7.494 -12.148 1 91.13 196 GLY A O 1
ATOM 1570 N N . GLN A 1 197 ? -15.796 -6.091 -10.545 1 88.35 197 GLN A N 1
ATOM 1571 C CA . GLN A 1 197 ? -16.114 -4.97 -11.423 1 88.35 197 GLN A CA 1
ATOM 1572 C C . GLN A 1 197 ? -14.86 -4.433 -12.106 1 88.35 197 GLN A C 1
ATOM 1574 O O . GLN A 1 197 ? -14.95 -3.688 -13.084 1 88.35 197 GLN A O 1
ATOM 1579 N N . ILE A 1 198 ? -13.688 -4.796 -11.644 1 89.42 198 ILE A N 1
ATOM 1580 C CA . ILE A 1 198 ? -12.49 -4.247 -12.27 1 89.42 198 ILE A CA 1
ATOM 1581 C C . ILE A 1 198 ? -12.202 -4.99 -13.573 1 89.42 198 ILE A C 1
ATOM 1583 O O . ILE A 1 198 ? -11.389 -4.541 -14.384 1 89.42 198 ILE A O 1
ATOM 1587 N N . PHE A 1 199 ? -12.902 -6.115 -13.652 1 93.28 199 PHE A N 1
ATOM 1588 C CA . PHE A 1 199 ? -12.641 -6.936 -14.828 1 93.28 199 PHE A CA 1
ATOM 1589 C C . PHE A 1 199 ? -13.691 -6.69 -15.905 1 93.28 199 PHE A C 1
ATOM 1591 O O . PHE A 1 199 ? -14.849 -6.399 -15.595 1 93.28 199 PHE A O 1
ATOM 1598 N N . THR A 1 200 ? -13.234 -6.802 -17.077 1 93.35 200 THR A N 1
ATOM 1599 C CA . THR A 1 200 ? -14.15 -6.701 -18.208 1 93.35 200 THR A CA 1
ATOM 1600 C C . THR A 1 200 ? -14.739 -8.066 -18.551 1 93.35 200 THR A C 1
ATOM 1602 O O . THR A 1 200 ? -15.957 -8.21 -18.671 1 93.35 200 THR A O 1
ATOM 1605 N N . SER A 1 201 ? -13.91 -9.065 -18.642 1 95.53 201 SER A N 1
ATOM 1606 C CA . SER A 1 201 ? -14.38 -10.371 -19.094 1 95.53 201 SER A CA 1
ATOM 1607 C C . SER A 1 201 ? -14.402 -11.377 -17.948 1 95.53 201 SER A C 1
ATOM 1609 O O . SER A 1 201 ? -15.084 -12.401 -18.027 1 95.53 201 SER A O 1
ATOM 1611 N N . LEU A 1 202 ? -13.752 -11.155 -16.825 1 95.64 202 LEU A N 1
ATOM 1612 C CA . LEU A 1 202 ? -13.702 -12.052 -15.676 1 95.64 202 LEU A CA 1
ATOM 1613 C C . LEU A 1 202 ? -14.697 -11.619 -14.604 1 95.64 202 LEU A C 1
ATOM 1615 O O . LEU A 1 202 ? -14.606 -12.054 -13.454 1 95.64 202 LEU A O 1
ATOM 1619 N N . SER A 1 203 ? -15.606 -10.766 -14.952 1 93.26 203 SER A N 1
ATOM 1620 C CA . SER A 1 203 ? -16.522 -10.211 -13.96 1 93.26 203 SER A CA 1
ATOM 1621 C C . SER A 1 203 ? -17.463 -11.281 -13.418 1 93.26 203 SER A C 1
ATOM 1623 O O . SER A 1 203 ? -17.922 -11.191 -12.277 1 93.26 203 SER A O 1
ATOM 1625 N N . LYS A 1 204 ? -17.752 -12.375 -14.217 1 91.89 204 LYS A N 1
ATOM 1626 C CA . LYS A 1 204 ? -18.75 -13.348 -13.782 1 91.89 204 LYS A CA 1
ATOM 1627 C C . LYS A 1 204 ? -18.129 -14.732 -13.61 1 91.89 204 LYS A C 1
ATOM 1629 O O . LYS A 1 204 ? -18.546 -15.501 -12.741 1 91.89 204 LYS A O 1
ATOM 1634 N N . SER A 1 205 ? -17.27 -15.118 -14.482 1 95.03 205 SER A N 1
ATOM 1635 C CA . SER A 1 205 ? -16.609 -16.418 -14.428 1 95.03 205 SER A CA 1
ATOM 1636 C C . SER A 1 205 ? -15.369 -16.445 -15.315 1 95.03 205 SER A C 1
ATOM 1638 O O . SER A 1 205 ? -15.162 -15.544 -16.13 1 95.03 205 SER A O 1
ATOM 1640 N N . GLY A 1 206 ? -14.569 -17.423 -15.1 1 97.25 206 GLY A N 1
ATOM 1641 C CA . GLY A 1 206 ? -13.483 -17.697 -16.028 1 97.25 206 GLY A CA 1
ATOM 1642 C C . GLY A 1 206 ? -13.871 -18.66 -17.133 1 97.25 206 GLY A C 1
ATOM 1643 O O . GLY A 1 206 ? -14.913 -19.315 -17.056 1 97.25 206 GLY A O 1
ATOM 1644 N N . SER A 1 207 ? -12.982 -18.672 -18.164 1 97.83 207 SER A N 1
ATOM 1645 C CA . SER A 1 207 ? -13.249 -19.583 -19.273 1 97.83 207 SER A CA 1
ATOM 1646 C C . SER A 1 207 ? -12.114 -20.587 -19.448 1 97.83 207 SER A C 1
ATOM 1648 O O . SER A 1 207 ? -12.298 -21.638 -20.065 1 97.83 207 SER A O 1
ATOM 1650 N N . HIS A 1 208 ? -10.935 -20.268 -18.955 1 98.22 208 HIS A N 1
ATOM 1651 C CA . HIS A 1 208 ? -9.769 -21.135 -19.077 1 98.22 208 HIS A CA 1
ATOM 1652 C C . HIS A 1 208 ? -8.941 -21.128 -17.796 1 98.22 208 HIS A C 1
ATOM 1654 O O . HIS A 1 208 ? -8.932 -20.137 -17.064 1 98.22 208 HIS A O 1
ATOM 1660 N N . VAL A 1 209 ? -8.26 -22.173 -17.51 1 98.47 209 VAL A N 1
ATOM 1661 C CA . VAL A 1 209 ? -7.354 -22.286 -16.373 1 98.47 209 VAL A CA 1
ATOM 1662 C C . VAL A 1 209 ? -6.01 -22.843 -16.836 1 98.47 209 VAL A C 1
ATOM 1664 O O . VAL A 1 209 ? -5.938 -23.553 -17.842 1 98.47 209 VAL A O 1
ATOM 1667 N N . GLU A 1 210 ? -4.985 -22.475 -16.182 1 98.56 210 GLU A N 1
ATOM 1668 C CA . GLU A 1 210 ? -3.637 -22.967 -16.452 1 98.56 210 GLU A CA 1
ATOM 1669 C C . GLU A 1 210 ? -2.872 -23.222 -15.157 1 98.56 210 GLU A C 1
ATOM 1671 O O . GLU A 1 210 ? -3.166 -22.612 -14.126 1 98.56 210 GLU A O 1
ATOM 1676 N N . CYS A 1 211 ? -1.943 -24.124 -15.223 1 98.47 211 CYS A N 1
ATOM 1677 C CA . CYS A 1 211 ? -1.007 -24.382 -14.135 1 98.47 211 CYS A CA 1
ATOM 1678 C C . CYS A 1 211 ? 0.368 -24.756 -14.675 1 98.47 211 CYS A C 1
ATOM 1680 O O . CYS A 1 211 ? 0.479 -25.576 -15.588 1 98.47 211 CYS A O 1
ATOM 1682 N N . GLY A 1 212 ? 1.423 -24.153 -14.196 1 98.5 212 GLY A N 1
ATOM 1683 C CA . GLY A 1 212 ? 2.766 -24.489 -14.644 1 98.5 212 GLY A CA 1
ATOM 1684 C C . GLY A 1 212 ? 3.753 -23.349 -14.475 1 98.5 212 GLY A C 1
ATOM 1685 O O . GLY A 1 212 ? 3.647 -22.563 -13.532 1 98.5 212 GLY A O 1
ATOM 1686 N N . GLY A 1 213 ? 4.779 -23.33 -15.31 1 98.35 213 GLY A N 1
ATOM 1687 C CA . GLY A 1 213 ? 5.872 -22.386 -15.143 1 98.35 213 GLY A CA 1
ATOM 1688 C C . GLY A 1 213 ? 5.989 -21.399 -16.289 1 98.35 213 GLY A C 1
ATOM 1689 O O . GLY A 1 213 ? 5.481 -21.649 -17.384 1 98.35 213 GLY A O 1
ATOM 1690 N N . GLU A 1 214 ? 6.578 -20.325 -16.038 1 97.47 214 GLU A N 1
ATOM 1691 C CA . GLU A 1 214 ? 6.904 -19.259 -16.981 1 97.47 214 GLU A CA 1
ATOM 1692 C C . GLU A 1 214 ? 8.306 -18.71 -16.73 1 97.47 214 GLU A C 1
ATOM 1694 O O . GLU A 1 214 ? 8.717 -18.546 -15.58 1 97.47 214 GLU A O 1
ATOM 1699 N N . ALA A 1 215 ? 9.033 -18.496 -17.788 1 95.4 215 ALA A N 1
ATOM 1700 C CA . ALA A 1 215 ? 10.366 -17.908 -17.695 1 95.4 215 ALA A CA 1
ATOM 1701 C C . ALA A 1 215 ? 10.563 -16.824 -18.751 1 95.4 215 ALA A C 1
ATOM 1703 O O . ALA A 1 215 ? 10.022 -16.919 -19.855 1 95.4 215 ALA A O 1
ATOM 1704 N N . TYR A 1 216 ? 11.199 -15.866 -18.337 1 94.1 216 TYR A N 1
ATOM 1705 C CA . TYR A 1 216 ? 11.591 -14.804 -19.258 1 94.1 216 TYR A CA 1
ATOM 1706 C C . TYR A 1 216 ? 13.108 -14.689 -19.344 1 94.1 216 TYR A C 1
ATOM 1708 O O . TYR A 1 216 ? 13.798 -14.716 -18.322 1 94.1 216 TYR A O 1
ATOM 1716 N N . ARG A 1 217 ? 13.531 -14.553 -20.567 1 85.51 217 ARG A N 1
ATOM 1717 C CA . ARG A 1 217 ? 14.953 -14.34 -20.813 1 85.51 217 ARG A CA 1
ATOM 1718 C C . ARG A 1 217 ? 15.178 -13.128 -21.711 1 85.51 217 ARG A C 1
ATOM 1720 O O . ARG A 1 217 ? 14.615 -13.047 -22.805 1 85.51 217 ARG A O 1
ATOM 1727 N N . ASP A 1 218 ? 15.994 -12.256 -21.212 1 73.48 218 ASP A N 1
ATOM 1728 C CA . ASP A 1 218 ? 16.468 -11.173 -22.069 1 73.48 218 ASP A CA 1
ATOM 1729 C C . ASP A 1 218 ? 17.468 -11.687 -23.102 1 73.48 218 ASP A C 1
ATOM 1731 O O . ASP A 1 218 ? 18.486 -12.284 -22.745 1 73.48 218 ASP A O 1
ATOM 1735 N N . PRO A 1 219 ? 17.194 -11.57 -24.394 1 68.58 219 PRO A N 1
ATOM 1736 C CA . PRO A 1 219 ? 18.091 -12.129 -25.408 1 68.58 219 PRO A CA 1
ATOM 1737 C C . PRO A 1 219 ? 19.515 -11.589 -25.298 1 68.58 219 PRO A C 1
ATOM 1739 O O . PRO A 1 219 ? 20.455 -12.208 -25.804 1 68.58 219 PRO A O 1
ATOM 1742 N N . THR A 1 220 ? 19.57 -10.38 -24.719 1 66.16 220 THR A N 1
ATOM 1743 C CA . THR A 1 220 ? 20.902 -9.793 -24.617 1 66.16 220 THR A CA 1
ATOM 1744 C C . THR A 1 220 ? 21.607 -10.27 -23.35 1 66.16 220 THR A C 1
ATOM 1746 O O . THR A 1 220 ? 22.781 -9.962 -23.134 1 66.16 220 THR A O 1
ATOM 1749 N N . SER A 1 221 ? 20.809 -10.943 -22.613 1 61.11 221 SER A N 1
ATOM 1750 C CA . SER A 1 221 ? 21.382 -11.309 -21.322 1 61.11 221 SER A CA 1
ATOM 1751 C C . SER A 1 221 ? 22.372 -12.46 -21.464 1 61.11 221 SER A C 1
ATOM 1753 O O . SER A 1 221 ? 22.164 -13.369 -22.27 1 61.11 221 SER A O 1
ATOM 1755 N N . VAL A 1 222 ? 23.741 -12.169 -20.895 1 54.67 222 VAL A N 1
ATOM 1756 C CA . VAL A 1 222 ? 24.784 -13.151 -20.62 1 54.67 222 VAL A CA 1
ATOM 1757 C C . VAL A 1 222 ? 24.869 -13.408 -19.117 1 54.67 222 VAL A C 1
ATOM 1759 O O . VAL A 1 222 ? 24.708 -12.486 -18.313 1 54.67 222 VAL A O 1
ATOM 1762 N N . PRO A 1 223 ? 25.213 -14.862 -18.617 1 52.38 223 PRO A N 1
ATOM 1763 C CA . PRO A 1 223 ? 25.339 -16.168 -19.269 1 52.38 223 PRO A CA 1
ATOM 1764 C C . PRO A 1 223 ? 23.988 -16.779 -19.631 1 52.38 223 PRO A C 1
ATOM 1766 O O . PRO A 1 223 ? 22.956 -16.109 -19.532 1 52.38 223 PRO A O 1
ATOM 1769 N N . GLY A 1 224 ? 23.669 -18.343 -19.242 1 58.57 224 GLY A N 1
ATOM 1770 C CA . GLY A 1 224 ? 22.874 -19.501 -19.617 1 58.57 224 GLY A CA 1
ATOM 1771 C C . GLY A 1 224 ? 21.388 -19.305 -19.383 1 58.57 224 GLY A C 1
ATOM 1772 O O . GLY A 1 224 ? 20.967 -18.27 -18.863 1 58.57 224 GLY A O 1
ATOM 1773 N N . PRO A 1 225 ? 20.487 -20.228 -19.795 1 64.9 225 PRO A N 1
ATOM 1774 C CA . PRO A 1 225 ? 19.025 -20.219 -19.895 1 64.9 225 PRO A CA 1
ATOM 1775 C C . PRO A 1 225 ? 18.342 -20.082 -18.537 1 64.9 225 PRO A C 1
ATOM 1777 O O . PRO A 1 225 ? 18.859 -20.57 -17.529 1 64.9 225 PRO A O 1
ATOM 1780 N N . THR A 1 226 ? 17.405 -19.226 -18.491 1 88.94 226 THR A N 1
ATOM 1781 C CA . THR A 1 226 ? 16.576 -19.015 -17.309 1 88.94 226 THR A CA 1
ATOM 1782 C C . THR A 1 226 ? 15.903 -20.316 -16.881 1 88.94 226 THR A C 1
ATOM 1784 O O . THR A 1 226 ? 15.217 -20.958 -17.68 1 88.94 226 THR A O 1
ATOM 1787 N N . GLN A 1 227 ? 16.306 -20.826 -15.674 1 93.27 227 GLN A N 1
ATOM 1788 C CA . GLN A 1 227 ? 15.701 -22.054 -15.17 1 93.27 227 GLN A CA 1
ATOM 1789 C C . GLN A 1 227 ? 14.219 -21.852 -14.867 1 93.27 227 GLN A C 1
ATOM 1791 O O . GLN A 1 227 ? 13.798 -20.752 -14.502 1 93.27 227 GLN A O 1
ATOM 1796 N N . MET A 1 228 ? 13.525 -22.917 -15.045 1 95.84 228 MET A N 1
ATOM 1797 C CA . MET A 1 228 ? 12.119 -22.983 -14.656 1 95.84 228 MET A CA 1
ATOM 1798 C C . MET A 1 228 ? 11.885 -24.104 -13.649 1 95.84 228 MET A C 1
ATOM 1800 O O . MET A 1 228 ? 12.444 -25.194 -13.786 1 95.84 228 MET A O 1
ATOM 1804 N N . GLY A 1 229 ? 11.026 -23.774 -12.645 1 94.61 229 GLY A N 1
ATOM 1805 C CA . GLY A 1 229 ? 10.783 -24.789 -11.632 1 94.61 229 GLY A CA 1
ATOM 1806 C C . GLY A 1 229 ? 12.043 -25.221 -10.907 1 94.61 229 GLY A C 1
ATOM 1807 O O . GLY A 1 229 ? 12.782 -24.385 -10.383 1 94.61 229 GLY A O 1
ATOM 1808 N N . SER A 1 230 ? 12.335 -26.506 -10.895 1 90.78 230 SER A N 1
ATOM 1809 C CA . SER A 1 230 ? 13.507 -27.052 -10.217 1 90.78 230 SER A CA 1
ATOM 1810 C C . SER A 1 230 ? 14.76 -26.903 -11.073 1 90.78 230 SER A C 1
ATOM 1812 O O . SER A 1 230 ? 15.869 -27.181 -10.612 1 90.78 230 SER A O 1
ATOM 1814 N N . GLY A 1 231 ? 14.579 -26.489 -12.27 1 92.28 231 GLY A N 1
ATOM 1815 C CA . GLY A 1 231 ? 15.689 -26.417 -13.207 1 92.28 231 GLY A CA 1
ATOM 1816 C C . GLY A 1 231 ? 15.835 -27.665 -14.056 1 92.28 231 GLY A C 1
ATOM 1817 O O . GLY A 1 231 ? 16.658 -27.706 -14.973 1 92.28 231 GLY A O 1
ATOM 1818 N N . TYR A 1 232 ? 14.975 -28.713 -13.832 1 91.84 232 TYR A N 1
ATOM 1819 C CA . TYR A 1 232 ? 15.037 -29.963 -14.581 1 91.84 232 TYR A CA 1
ATOM 1820 C C . TYR A 1 232 ? 13.746 -30.199 -15.357 1 91.84 232 TYR A C 1
ATOM 1822 O O . TYR A 1 232 ? 12.656 -29.9 -14.865 1 91.84 232 TYR A O 1
ATOM 1830 N N . LYS A 1 233 ? 13.937 -30.785 -16.51 1 94.48 233 LYS A N 1
ATOM 1831 C CA . LYS A 1 233 ? 12.761 -31.28 -17.22 1 94.48 233 LYS A CA 1
ATOM 1832 C C . LYS A 1 233 ? 12.131 -32.46 -16.484 1 94.48 233 LYS A C 1
ATOM 1834 O O . LYS A 1 233 ? 12.802 -33.143 -15.707 1 94.48 233 LYS A O 1
ATOM 1839 N N . PRO A 1 234 ? 10.9 -32.609 -16.78 1 94.69 234 PRO A N 1
ATOM 1840 C CA . PRO A 1 234 ? 10.256 -33.761 -16.144 1 94.69 234 PRO A CA 1
ATOM 1841 C C . PRO A 1 234 ? 11.026 -35.062 -16.362 1 94.69 234 PRO A C 1
ATOM 1843 O O . PRO A 1 234 ? 11.51 -35.32 -17.467 1 94.69 234 PRO A O 1
ATOM 1846 N N . SER A 1 235 ? 11.165 -35.78 -15.301 1 90.18 235 SER A N 1
ATOM 1847 C CA . SER A 1 235 ? 11.88 -37.05 -15.359 1 90.18 235 SER A CA 1
ATOM 1848 C C . SER A 1 235 ? 11.269 -38.073 -14.408 1 90.18 235 SER A C 1
ATOM 1850 O O . SER A 1 235 ? 10.348 -37.754 -13.653 1 90.18 235 SER A O 1
ATOM 1852 N N . ARG A 1 236 ? 11.788 -39.219 -14.43 1 85.9 236 ARG A N 1
ATOM 1853 C CA . ARG A 1 236 ? 11.328 -40.279 -13.538 1 85.9 236 ARG A CA 1
ATOM 1854 C C . ARG A 1 236 ? 11.855 -40.07 -12.123 1 85.9 236 ARG A C 1
ATOM 1856 O O . ARG A 1 236 ? 11.39 -40.716 -11.181 1 85.9 236 ARG A O 1
ATOM 1863 N N . HIS A 1 237 ? 12.822 -39.17 -12 1 79.85 237 HIS A N 1
ATOM 1864 C CA . HIS A 1 237 ? 13.356 -38.858 -10.679 1 79.85 237 HIS A CA 1
ATOM 1865 C C . HIS A 1 237 ? 12.481 -37.838 -9.958 1 79.85 237 HIS A C 1
ATOM 1867 O O . HIS A 1 237 ? 12.656 -36.63 -10.133 1 79.85 237 HIS A O 1
ATOM 1873 N N . VAL A 1 238 ? 11.661 -38.253 -9.15 1 79.26 238 VAL A N 1
ATOM 1874 C CA . VAL A 1 238 ? 10.61 -37.48 -8.497 1 79.26 238 VAL A CA 1
ATOM 1875 C C . VAL A 1 238 ? 11.224 -36.295 -7.755 1 79.26 238 VAL A C 1
ATOM 1877 O O . VAL A 1 238 ? 10.637 -35.211 -7.709 1 79.26 238 VAL A O 1
ATOM 1880 N N . ALA A 1 239 ? 12.449 -36.461 -7.254 1 79.35 239 ALA A N 1
ATOM 1881 C CA . ALA A 1 239 ? 13.075 -35.46 -6.394 1 79.35 239 ALA A CA 1
ATOM 1882 C C . ALA A 1 239 ? 13.525 -34.246 -7.203 1 79.35 239 ALA A C 1
ATOM 1884 O O . ALA A 1 239 ? 13.787 -33.18 -6.641 1 79.35 239 ALA A O 1
ATOM 1885 N N . THR A 1 240 ? 13.584 -34.39 -8.506 1 86.4 240 THR A N 1
ATOM 1886 C CA . THR A 1 240 ? 14.071 -33.283 -9.322 1 86.4 240 THR A CA 1
ATOM 1887 C C . THR A 1 240 ? 12.911 -32.565 -10.006 1 86.4 240 THR A C 1
ATOM 1889 O O . THR A 1 240 ? 13.116 -31.572 -10.707 1 86.4 240 THR A O 1
ATOM 1892 N N . ASN A 1 241 ? 11.745 -33.113 -9.821 1 89.79 241 ASN A N 1
ATOM 1893 C CA . ASN A 1 241 ? 10.595 -32.578 -10.543 1 89.79 241 ASN A CA 1
ATOM 1894 C C . ASN A 1 241 ? 9.986 -31.381 -9.819 1 89.79 241 ASN A C 1
ATOM 1896 O O . ASN A 1 241 ? 10.054 -31.292 -8.591 1 89.79 241 ASN A O 1
ATOM 1900 N N . SER A 1 242 ? 9.515 -30.42 -10.595 1 93.65 242 SER A N 1
ATOM 1901 C CA . SER A 1 242 ? 8.597 -29.398 -10.104 1 93.65 242 SER A CA 1
ATOM 1902 C C . SER A 1 242 ? 7.145 -29.793 -10.355 1 93.65 242 SER A C 1
ATOM 1904 O O . SER A 1 242 ? 6.806 -30.272 -11.439 1 93.65 242 SER A O 1
ATOM 1906 N N . TYR A 1 243 ? 6.261 -29.53 -9.356 1 92.91 243 TYR A N 1
ATOM 1907 C CA . TYR A 1 243 ? 4.907 -30.064 -9.453 1 92.91 243 TYR A CA 1
ATOM 1908 C C . TYR A 1 243 ? 3.871 -28.96 -9.279 1 92.91 243 TYR A C 1
ATOM 1910 O O . TYR A 1 243 ? 4.037 -28.07 -8.442 1 92.91 243 TYR A O 1
ATOM 1918 N N . CYS A 1 244 ? 2.912 -29.07 -10.081 1 94.58 244 CYS A N 1
ATOM 1919 C CA . CYS A 1 244 ? 1.564 -28.616 -9.757 1 94.58 244 CYS A CA 1
ATOM 1920 C C . CYS A 1 244 ? 0.643 -29.798 -9.478 1 94.58 244 CYS A C 1
ATOM 1922 O O . CYS A 1 244 ? 0.276 -30.535 -10.394 1 94.58 244 CYS A O 1
ATOM 1924 N N . TYR A 1 245 ? 0.283 -29.971 -8.266 1 90.98 245 TYR A N 1
ATOM 1925 C CA . TYR A 1 245 ? -0.55 -31.136 -7.992 1 90.98 245 TYR A CA 1
ATOM 1926 C C . TYR A 1 245 ? -1.826 -30.735 -7.26 1 90.98 245 TYR A C 1
ATOM 1928 O O . TYR A 1 245 ? -1.917 -29.63 -6.719 1 90.98 245 TYR A O 1
ATOM 1936 N N . GLY A 1 246 ? -2.741 -31.576 -7.323 1 89.92 246 GLY A N 1
ATOM 1937 C CA . GLY A 1 246 ? -4.049 -31.199 -6.811 1 89.92 246 GLY A CA 1
ATOM 1938 C C . GLY A 1 246 ? -4.712 -30.099 -7.618 1 89.92 246 GLY A C 1
ATOM 1939 O O . GLY A 1 246 ? -5.314 -29.184 -7.053 1 89.92 246 GLY A O 1
ATOM 1940 N N . PHE A 1 247 ? -4.453 -30.135 -8.945 1 94.39 247 PHE A N 1
ATOM 1941 C CA . PHE A 1 247 ? -5.019 -29.167 -9.877 1 94.39 247 PHE A CA 1
ATOM 1942 C C . PHE A 1 247 ? -6.52 -29.379 -10.034 1 94.39 247 PHE A C 1
ATOM 1944 O O . PHE A 1 247 ? -6.953 -30.346 -10.664 1 94.39 247 PHE A O 1
ATOM 1951 N N . VAL A 1 248 ? -7.334 -28.476 -9.396 1 95.45 248 VAL A N 1
ATOM 1952 C CA . VAL A 1 248 ? -8.786 -28.62 -9.37 1 95.45 248 VAL A CA 1
ATOM 1953 C C . VAL A 1 248 ? -9.443 -27.301 -9.77 1 95.45 248 VAL A C 1
ATOM 1955 O O . VAL A 1 248 ? -8.785 -26.259 -9.809 1 95.45 248 VAL A O 1
ATOM 1958 N N . ILE A 1 249 ? -10.726 -27.367 -10.057 1 96.81 249 ILE A N 1
ATOM 1959 C CA . ILE A 1 249 ? -11.512 -26.19 -10.411 1 96.81 249 I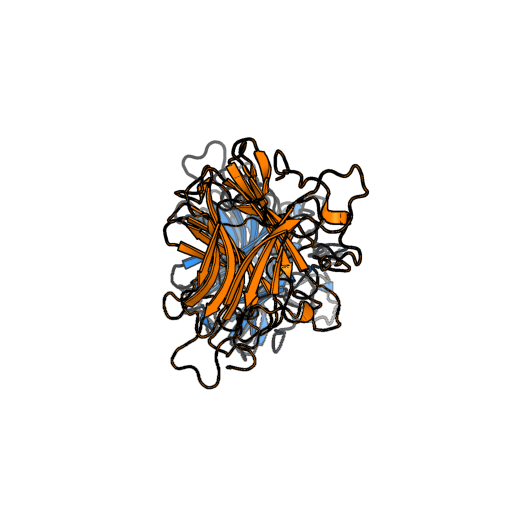LE A CA 1
ATOM 1960 C C . ILE A 1 249 ? -12.775 -26.137 -9.553 1 96.81 249 ILE A C 1
ATOM 1962 O O . ILE A 1 249 ? -13.119 -27.113 -8.883 1 96.81 249 ILE A O 1
ATOM 1966 N N . VAL A 1 250 ? -13.303 -24.979 -9.48 1 96.19 250 VAL A N 1
ATOM 1967 C CA . VAL A 1 250 ? -14.678 -24.794 -9.029 1 96.19 250 VAL A CA 1
ATOM 1968 C C . VAL A 1 250 ? -15.598 -24.621 -10.236 1 96.19 250 VAL A C 1
ATOM 1970 O O . VAL A 1 250 ? -15.453 -23.666 -11.003 1 96.19 250 VAL A O 1
ATOM 1973 N N . ASN A 1 251 ? -16.546 -25.53 -10.358 1 95.06 251 ASN A N 1
ATOM 1974 C CA . ASN A 1 251 ? -17.381 -25.51 -11.554 1 95.06 251 ASN A CA 1
ATOM 1975 C C . ASN A 1 251 ? -18.585 -24.589 -11.382 1 95.06 251 ASN A C 1
ATOM 1977 O O . ASN A 1 251 ? -18.674 -23.853 -10.398 1 95.06 251 ASN A O 1
ATOM 1981 N N . GLU A 1 252 ? -19.442 -24.578 -12.369 1 92.86 252 GLU A N 1
ATOM 1982 C CA . GLU A 1 252 ? -20.586 -23.672 -12.408 1 92.86 252 GLU A CA 1
ATOM 1983 C C . GLU A 1 252 ? -21.529 -23.924 -11.235 1 92.86 252 GLU A C 1
ATOM 1985 O O . GLU A 1 252 ? -22.208 -23.006 -10.77 1 92.86 252 GLU A O 1
ATOM 1990 N N . GLU A 1 253 ? -21.533 -25.174 -10.734 1 92.1 253 GLU A N 1
ATOM 1991 C CA . GLU A 1 253 ? -22.382 -25.531 -9.602 1 92.1 253 GLU A CA 1
ATOM 1992 C C . GLU A 1 253 ? -21.67 -25.279 -8.276 1 92.1 253 GLU A C 1
ATOM 1994 O O . GLU A 1 253 ? -22.148 -25.696 -7.219 1 92.1 253 GLU A O 1
ATOM 1999 N N . VAL A 1 254 ? -20.465 -24.633 -8.33 1 90.1 254 VAL A N 1
ATOM 2000 C CA . VAL A 1 254 ? -19.67 -24.241 -7.171 1 90.1 254 VAL A CA 1
ATOM 2001 C C . VAL A 1 254 ? -19.16 -25.485 -6.448 1 90.1 254 VAL A C 1
ATOM 2003 O O . VAL A 1 254 ? -19.117 -25.521 -5.216 1 90.1 254 VAL A O 1
ATOM 2006 N N . LYS A 1 255 ? -18.916 -26.501 -7.249 1 92.35 255 LYS A N 1
ATOM 2007 C CA . LYS A 1 255 ? -18.298 -27.716 -6.727 1 92.35 255 LYS A CA 1
ATOM 2008 C C . LYS A 1 255 ? -16.84 -27.823 -7.165 1 92.35 255 LYS A C 1
ATOM 2010 O O . LYS A 1 255 ? -16.5 -27.478 -8.299 1 92.35 255 LYS A O 1
ATOM 2015 N N . VAL A 1 256 ? -16.052 -28.338 -6.237 1 93.58 256 VAL A N 1
ATOM 2016 C CA . VAL A 1 256 ? -14.642 -28.546 -6.548 1 93.58 256 VAL A CA 1
ATOM 2017 C C . VAL A 1 256 ? -14.46 -29.891 -7.248 1 93.58 256 VAL A C 1
ATOM 2019 O O . VAL A 1 256 ? -14.945 -30.918 -6.768 1 93.58 256 VAL A O 1
ATOM 2022 N N . GLU A 1 257 ? -13.81 -29.901 -8.406 1 93.02 257 GLU A N 1
ATOM 2023 C CA . GLU A 1 257 ? -13.555 -31.145 -9.126 1 93.02 257 GLU A CA 1
ATOM 2024 C C . GLU A 1 257 ? -12.224 -31.089 -9.87 1 93.02 257 GLU A C 1
ATOM 2026 O O . GLU A 1 257 ? -11.682 -30.006 -10.102 1 93.02 257 GLU A O 1
ATOM 2031 N N . LEU A 1 258 ? -11.744 -32.233 -10.269 1 91.22 258 LEU A N 1
ATOM 2032 C CA . LEU A 1 258 ? -10.509 -32.339 -11.038 1 91.22 258 LEU A CA 1
ATOM 2033 C C . LEU A 1 258 ? -10.653 -31.656 -12.394 1 91.22 258 LEU A C 1
ATOM 2035 O O . LEU A 1 258 ? -11.694 -31.773 -13.045 1 91.22 258 LEU A O 1
ATOM 2039 N N . VAL A 1 259 ? -9.651 -30.94 -12.741 1 91.22 259 VAL A N 1
ATOM 2040 C CA . VAL A 1 259 ? -9.615 -30.464 -14.12 1 91.22 259 VAL A CA 1
ATOM 2041 C C . VAL A 1 259 ? -9.236 -31.611 -15.053 1 91.22 259 VAL A C 1
ATOM 2043 O O . VAL A 1 259 ? -8.191 -32.242 -14.879 1 91.22 259 VAL A O 1
ATOM 2046 N N . ARG A 1 260 ? -10.018 -31.934 -16.037 1 90.4 260 ARG A N 1
ATOM 2047 C CA . ARG A 1 260 ? -9.759 -33.112 -16.858 1 90.4 260 ARG A CA 1
ATOM 2048 C C . ARG A 1 260 ? -9.486 -32.72 -18.307 1 90.4 260 ARG A C 1
ATOM 2050 O O . ARG A 1 260 ? -8.818 -33.454 -19.038 1 90.4 260 ARG A O 1
ATOM 2057 N N . ASP A 1 261 ? -10.02 -31.627 -18.722 1 92.49 261 ASP A N 1
ATOM 2058 C CA . ASP A 1 261 ? -9.897 -31.228 -20.121 1 92.49 261 ASP A CA 1
ATOM 2059 C C . ASP A 1 261 ? -8.696 -30.308 -20.326 1 92.49 261 ASP A C 1
ATOM 2061 O O . ASP A 1 261 ? -8.856 -29.145 -20.703 1 92.49 261 ASP A O 1
ATOM 2065 N N . THR A 1 262 ? -7.455 -30.908 -20.081 1 97.16 262 THR A N 1
ATOM 2066 C CA . THR A 1 262 ? -6.264 -30.076 -20.213 1 97.16 262 THR A CA 1
ATOM 2067 C C . THR A 1 262 ? -5.312 -30.657 -21.254 1 97.16 262 THR A C 1
ATOM 2069 O O . THR A 1 262 ? -5.467 -31.806 -21.672 1 97.16 262 THR A O 1
ATOM 2072 N N . GLU A 1 263 ? -4.438 -29.894 -21.757 1 97.14 263 GLU A N 1
ATOM 2073 C CA . GLU A 1 263 ? -3.316 -30.308 -22.594 1 97.14 263 GLU A CA 1
ATOM 2074 C C . GLU A 1 263 ? -2.009 -29.68 -22.117 1 97.14 263 GLU A C 1
ATOM 2076 O O . GLU A 1 263 ? -1.996 -28.535 -21.66 1 97.14 263 GLU A O 1
ATOM 2081 N N . ALA A 1 264 ? -0.932 -30.421 -22.234 1 97.97 264 ALA A N 1
ATOM 2082 C CA . ALA A 1 264 ? 0.409 -29.904 -21.971 1 97.97 264 ALA A CA 1
ATOM 2083 C C . ALA A 1 264 ? 0.891 -29.02 -23.117 1 97.97 264 ALA A C 1
ATOM 2085 O O . ALA A 1 264 ? 0.717 -29.362 -24.289 1 97.97 264 ALA A O 1
ATOM 2086 N N . TYR A 1 265 ? 1.4 -27.867 -22.79 1 98.13 265 TYR A N 1
ATOM 2087 C CA . TYR A 1 265 ? 1.867 -26.936 -23.811 1 98.13 265 TYR A CA 1
ATOM 2088 C C . TYR A 1 265 ? 3.183 -26.288 -23.397 1 98.13 265 TYR A C 1
ATOM 2090 O O . TYR A 1 265 ? 3.348 -25.888 -22.243 1 98.13 265 TYR A O 1
ATOM 2098 N N . THR A 1 266 ? 4.196 -26.24 -24.245 1 97.63 266 THR A N 1
ATOM 2099 C CA . THR A 1 266 ? 5.414 -25.449 -24.112 1 97.63 266 THR A CA 1
ATOM 2100 C C . THR A 1 266 ? 5.78 -24.792 -25.44 1 97.63 266 THR A C 1
ATOM 2102 O O . THR A 1 266 ? 5.584 -25.382 -26.505 1 97.63 266 THR A O 1
ATOM 2105 N N . ASN A 1 267 ? 6.216 -23.592 -25.415 1 95.35 267 ASN A N 1
ATOM 2106 C CA . ASN A 1 267 ? 6.586 -22.918 -26.655 1 95.35 267 ASN A CA 1
ATOM 2107 C C . ASN A 1 267 ? 8.078 -23.054 -26.943 1 95.35 267 ASN A C 1
ATOM 2109 O O . ASN A 1 267 ? 8.591 -22.445 -27.883 1 95.35 267 ASN A O 1
ATOM 2113 N N . ASP A 1 268 ? 8.764 -23.83 -26.162 1 92.65 268 ASP A N 1
ATOM 2114 C CA . ASP A 1 268 ? 10.167 -24.172 -26.375 1 92.65 268 ASP A CA 1
ATOM 2115 C C . ASP A 1 268 ? 10.496 -25.539 -25.778 1 92.65 268 ASP A C 1
ATOM 2117 O O . ASP A 1 268 ? 11.046 -25.626 -24.678 1 92.65 268 ASP A O 1
ATOM 2121 N N . ASP A 1 269 ? 10.331 -26.572 -26.521 1 93.35 269 ASP A N 1
ATOM 2122 C CA . ASP A 1 269 ? 10.475 -27.93 -26.007 1 93.35 269 ASP A CA 1
ATOM 2123 C C . ASP A 1 269 ? 11.946 -28.334 -25.927 1 93.35 269 ASP A C 1
ATOM 2125 O O . ASP A 1 269 ? 12.275 -29.4 -25.403 1 93.35 269 ASP A O 1
ATOM 2129 N N . HIS A 1 270 ? 12.773 -27.526 -26.488 1 89.93 270 HIS A N 1
ATOM 2130 C CA . HIS A 1 270 ? 14.199 -27.794 -26.344 1 89.93 270 HIS A CA 1
ATOM 2131 C C . HIS A 1 270 ? 14.681 -27.476 -24.933 1 89.93 270 HIS A C 1
ATOM 2133 O O . HIS A 1 270 ? 15.514 -28.196 -24.379 1 89.93 270 HIS A O 1
ATOM 2139 N N . ARG A 1 271 ? 14.115 -26.437 -24.318 1 91.51 271 ARG A N 1
ATOM 2140 C CA . ARG A 1 271 ? 14.623 -25.967 -23.034 1 91.51 271 ARG A CA 1
ATOM 2141 C C . ARG A 1 271 ? 13.72 -26.416 -21.89 1 91.51 271 ARG A C 1
ATOM 2143 O O . ARG A 1 271 ? 14.188 -26.637 -20.772 1 91.51 271 ARG A O 1
ATOM 2150 N N . TYR A 1 272 ? 12.435 -26.474 -22.21 1 95.11 272 TYR A N 1
ATOM 2151 C CA . TYR A 1 272 ? 11.478 -26.723 -21.138 1 95.11 272 TYR A CA 1
ATOM 2152 C C . TYR A 1 272 ? 10.572 -27.9 -21.477 1 95.11 272 TYR A C 1
ATOM 2154 O O . TYR A 1 272 ? 10.279 -28.148 -22.649 1 95.11 272 TYR A O 1
ATOM 2162 N N . GLY A 1 273 ? 10.224 -28.678 -20.388 1 96.13 273 GLY A N 1
ATOM 2163 C CA . GLY A 1 273 ? 9.343 -29.826 -20.537 1 96.13 273 GLY A CA 1
ATOM 2164 C C . GLY A 1 273 ? 8.115 -29.754 -19.65 1 96.13 273 GLY A C 1
ATOM 2165 O O . GLY A 1 273 ? 8.098 -29.016 -18.663 1 96.13 273 GLY A O 1
ATOM 2166 N N . ILE A 1 274 ? 7.161 -30.52 -20 1 97.84 274 ILE A N 1
ATOM 2167 C CA . ILE A 1 274 ? 5.921 -30.578 -19.234 1 97.84 274 ILE A CA 1
ATOM 2168 C C . ILE A 1 274 ? 5.261 -31.942 -19.423 1 97.84 274 ILE A C 1
ATOM 2170 O O . ILE A 1 274 ? 5.304 -32.513 -20.516 1 97.84 274 ILE A O 1
ATOM 2174 N N . GLU A 1 275 ? 4.766 -32.503 -18.367 1 96.87 275 GLU A N 1
ATOM 2175 C CA . GLU A 1 275 ? 3.92 -33.692 -18.342 1 96.87 275 GLU A CA 1
ATOM 2176 C C . GLU A 1 275 ? 2.62 -33.429 -17.587 1 96.87 275 GLU A C 1
ATOM 2178 O O . GLU A 1 275 ? 2.624 -32.772 -16.544 1 96.87 275 GLU A O 1
ATOM 2183 N N . ASP A 1 276 ? 1.61 -33.776 -18.135 1 96.33 276 ASP A N 1
ATOM 2184 C CA . ASP A 1 276 ? 0.268 -33.625 -17.581 1 96.33 276 ASP A CA 1
ATOM 2185 C C . ASP A 1 276 ? -0.408 -34.982 -17.399 1 96.33 276 ASP A C 1
ATOM 2187 O O . ASP A 1 276 ? -0.71 -35.667 -18.378 1 96.33 276 ASP A O 1
ATOM 2191 N N . LYS A 1 277 ? -0.693 -35.305 -16.068 1 92.99 277 LYS A N 1
ATOM 2192 C CA . LYS A 1 277 ? -1.196 -36.644 -15.777 1 92.99 277 LYS A CA 1
ATOM 2193 C C . LYS A 1 277 ? -2.309 -36.598 -14.734 1 92.99 277 LYS A C 1
ATOM 2195 O O . LYS A 1 277 ? -2.268 -35.784 -13.809 1 92.99 277 LYS A O 1
ATOM 2200 N N . ILE A 1 278 ? -3.2 -37.393 -14.915 1 90.09 278 ILE A N 1
ATOM 2201 C CA . ILE A 1 278 ? -4.167 -37.719 -13.873 1 90.09 278 ILE A CA 1
ATOM 2202 C C . ILE A 1 278 ? -3.895 -39.124 -13.339 1 90.09 278 ILE A C 1
ATOM 2204 O O . ILE A 1 278 ? -3.915 -40.097 -14.096 1 90.09 278 ILE A O 1
ATOM 2208 N N . VAL A 1 279 ? -3.596 -39.169 -12.056 1 85.68 279 VAL A N 1
ATOM 2209 C CA . VAL A 1 279 ? -3.171 -40.435 -11.469 1 85.68 279 VAL A CA 1
ATOM 2210 C C . VAL A 1 279 ? -4.031 -40.755 -10.249 1 85.68 279 VAL A C 1
ATOM 2212 O O . VAL A 1 279 ? -4.588 -39.851 -9.621 1 85.68 279 VAL A O 1
ATOM 2215 N N . PRO A 1 280 ? -4.157 -42.091 -9.947 1 79.52 280 PRO A N 1
ATOM 2216 C CA . PRO A 1 280 ? -4.816 -42.42 -8.681 1 79.52 280 PRO A CA 1
ATOM 2217 C C . PRO A 1 280 ? -4.048 -41.905 -7.465 1 79.52 280 PRO A C 1
ATOM 2219 O O . PRO A 1 280 ? -2.815 -41.944 -7.447 1 79.52 280 PRO A O 1
ATOM 2222 N N . LYS A 1 281 ? -4.798 -41.298 -6.571 1 71.55 281 LYS A N 1
ATOM 2223 C CA . LYS A 1 281 ? -4.153 -40.937 -5.311 1 71.55 281 LYS A CA 1
ATOM 2224 C C . LYS A 1 281 ? -3.702 -42.179 -4.549 1 71.55 281 LYS A C 1
ATOM 2226 O O . LYS A 1 281 ? -4.375 -43.211 -4.578 1 71.55 281 LYS A O 1
ATOM 2231 N N . HIS A 1 282 ? -2.359 -42.278 -4.007 1 53.9 282 HIS A N 1
ATOM 2232 C CA . HIS A 1 282 ? -1.847 -43.397 -3.224 1 53.9 282 HIS A CA 1
ATOM 2233 C C . HIS A 1 282 ? -2.438 -43.402 -1.818 1 53.9 282 HIS A C 1
ATOM 2235 O O . HIS A 1 282 ? -2.685 -42.341 -1.24 1 53.9 282 HIS A O 1
ATOM 2241 N N . GLY A 1 283 ? -3.296 -44.392 -1.227 1 51.76 283 GLY A N 1
ATOM 2242 C CA . GLY A 1 283 ? -3.641 -44.699 0.152 1 51.76 283 GLY A CA 1
ATOM 2243 C C . GLY A 1 283 ? -4.891 -45.55 0.279 1 51.76 283 GLY A C 1
ATOM 2244 O O . GLY A 1 283 ? -5.403 -45.749 1.383 1 51.76 283 GLY A O 1
ATOM 2245 N N . GLY A 1 284 ? -5.978 -45.332 -0.616 1 42.36 284 GLY A N 1
ATOM 2246 C CA . GLY A 1 284 ? -7.167 -45.859 0.034 1 42.36 284 GLY A CA 1
ATOM 2247 C C . GLY A 1 284 ? -7.125 -47.363 0.228 1 42.36 284 GLY A C 1
ATOM 2248 O O . GLY A 1 284 ? -6.338 -48.056 -0.421 1 42.36 284 GLY A O 1
ATOM 2249 N N . ASP A 1 285 ? -7.631 -47.831 1.31 1 42.08 285 ASP A N 1
ATOM 2250 C CA . ASP A 1 285 ? -7.99 -49.21 1.627 1 42.08 285 ASP A CA 1
ATOM 2251 C C . ASP A 1 285 ? -8.738 -49.863 0.468 1 42.08 285 ASP A C 1
ATOM 2253 O O . ASP A 1 285 ? -9.319 -49.171 -0.371 1 42.08 285 ASP A O 1
ATOM 2257 N N . THR A 1 286 ? -8.944 -51.277 0.423 1 47.01 286 THR A N 1
ATOM 2258 C CA . THR A 1 286 ? -9.554 -52.303 -0.415 1 47.01 286 THR A CA 1
ATOM 2259 C C . THR A 1 286 ? -10.851 -51.793 -1.037 1 47.01 286 THR A C 1
ATOM 2261 O O . THR A 1 286 ? -11.264 -52.264 -2.099 1 47.01 286 THR A O 1
ATOM 2264 N N . ASN A 1 287 ? -11.874 -51.389 -0.213 1 44.04 287 ASN A N 1
ATOM 2265 C CA . ASN A 1 287 ? -13.212 -51.043 -0.681 1 44.04 287 ASN A CA 1
ATOM 2266 C C . ASN A 1 287 ? -13.256 -49.631 -1.258 1 44.04 287 ASN A C 1
ATOM 2268 O O . ASN A 1 287 ? -14.317 -49.007 -1.302 1 44.04 287 ASN A O 1
ATOM 2272 N N . ILE A 1 288 ? -12.062 -48.855 -1.412 1 46.77 288 ILE A N 1
ATOM 2273 C CA . ILE A 1 288 ? -11.751 -47.435 -1.295 1 46.77 288 ILE A CA 1
ATOM 2274 C C . ILE A 1 288 ? -11.915 -46.757 -2.654 1 46.77 288 ILE A C 1
ATOM 2276 O O . ILE A 1 288 ? -11.37 -47.224 -3.657 1 46.77 288 ILE A O 1
ATOM 2280 N N . VAL A 1 289 ? -12.966 -46.017 -2.939 1 51.69 289 VAL A N 1
ATOM 2281 C CA . VAL A 1 289 ? -13.117 -45.047 -4.019 1 51.69 289 VAL A CA 1
ATOM 2282 C C . VAL A 1 289 ? -11.755 -44.457 -4.377 1 51.69 289 VAL A C 1
ATOM 2284 O O . VAL A 1 289 ? -11.09 -43.856 -3.53 1 51.69 289 VAL A O 1
ATOM 2287 N N . ILE A 1 290 ? -11.255 -44.961 -5.524 1 55.46 290 ILE A N 1
ATOM 2288 C CA . ILE A 1 290 ? -9.997 -44.448 -6.054 1 55.46 290 ILE A CA 1
ATOM 2289 C C . ILE A 1 290 ? -10.13 -42.954 -6.343 1 55.46 290 ILE A C 1
ATOM 2291 O O . ILE A 1 290 ? -10.959 -42.544 -7.159 1 55.46 290 ILE A O 1
ATOM 2295 N N . GLU A 1 291 ? -9.607 -42.163 -5.512 1 72.31 291 GLU A N 1
ATOM 2296 C CA . GLU A 1 291 ? -9.521 -40.732 -5.789 1 72.31 291 GLU A CA 1
ATOM 2297 C C . GLU A 1 291 ? -8.348 -40.419 -6.713 1 72.31 291 GLU A C 1
ATOM 2299 O O . GLU A 1 291 ? -7.351 -41.143 -6.727 1 72.31 291 GLU A O 1
ATOM 2304 N N . PHE A 1 292 ? -8.627 -39.612 -7.671 1 78.24 292 PHE A N 1
ATOM 2305 C CA . PHE A 1 292 ? -7.611 -39.227 -8.644 1 78.24 292 PHE A CA 1
ATOM 2306 C C . PHE A 1 292 ? -7.051 -37.846 -8.324 1 78.24 292 PHE A C 1
ATOM 2308 O O . PHE A 1 292 ? -7.696 -37.054 -7.634 1 78.24 292 PHE A O 1
ATOM 2315 N N . GLU A 1 293 ? -5.824 -37.706 -8.706 1 87.17 293 GLU A N 1
ATOM 2316 C CA . GLU A 1 293 ? -5.167 -36.407 -8.588 1 87.17 293 GLU A CA 1
ATOM 2317 C C . GLU A 1 293 ? -4.583 -35.961 -9.926 1 87.17 293 GLU A C 1
ATOM 2319 O O . GLU A 1 293 ? -4.067 -36.78 -10.688 1 87.17 293 GLU A O 1
ATOM 2324 N N . HIS A 1 294 ? -4.816 -34.786 -10.234 1 92.45 294 HIS A N 1
ATOM 2325 C CA . HIS A 1 294 ? -4.201 -34.163 -11.401 1 92.45 294 HIS A CA 1
ATOM 2326 C C . HIS A 1 294 ? -2.824 -33.6 -11.062 1 92.45 294 HIS A C 1
ATOM 2328 O O . HIS A 1 294 ? -2.695 -32.759 -10.17 1 92.45 294 HIS A O 1
ATOM 2334 N N . ILE A 1 295 ? -1.764 -34.098 -11.745 1 92.88 295 ILE A N 1
ATOM 2335 C CA . ILE A 1 295 ? -0.383 -33.703 -11.491 1 92.88 295 ILE A CA 1
ATOM 2336 C C . ILE A 1 295 ? 0.239 -33.151 -12.771 1 92.88 295 ILE A C 1
ATOM 2338 O O . ILE A 1 295 ? 0.195 -33.798 -13.82 1 92.88 295 ILE A O 1
ATOM 2342 N N . VAL A 1 296 ? 0.758 -32.005 -12.66 1 96.64 296 VAL A N 1
ATOM 2343 C CA . VAL A 1 296 ? 1.512 -31.373 -13.737 1 96.64 296 VAL A CA 1
ATOM 2344 C C . VAL A 1 296 ? 2.983 -31.259 -13.341 1 96.64 296 VAL A C 1
ATOM 2346 O O . VAL A 1 296 ? 3.309 -30.686 -12.299 1 96.64 296 VAL A O 1
ATOM 2349 N N . ILE A 1 297 ? 3.835 -31.842 -14.114 1 96.04 297 ILE A N 1
ATOM 2350 C CA . ILE A 1 297 ? 5.275 -31.75 -13.902 1 96.04 297 ILE A CA 1
ATOM 2351 C C . ILE A 1 297 ? 5.895 -30.835 -14.955 1 96.04 297 ILE A C 1
ATOM 2353 O O . ILE A 1 297 ? 5.594 -30.954 -16.145 1 96.04 297 ILE A O 1
ATOM 2357 N N . TYR A 1 298 ? 6.657 -29.916 -14.555 1 97.43 298 TYR A N 1
ATOM 2358 C CA . TYR A 1 298 ? 7.211 -28.942 -15.489 1 97.43 298 TYR A CA 1
ATOM 2359 C C . TYR A 1 298 ? 8.605 -28.503 -15.055 1 97.43 298 TYR A C 1
ATOM 2361 O O . TYR A 1 298 ? 9.009 -28.736 -13.913 1 97.43 298 TYR A O 1
ATOM 2369 N N . GLY A 1 299 ? 9.299 -27.858 -15.914 1 96.42 299 GLY A N 1
ATOM 2370 C CA . GLY A 1 299 ? 10.582 -27.275 -15.556 1 96.42 299 GLY A CA 1
ATOM 2371 C C . GLY A 1 299 ? 11.583 -27.288 -16.695 1 96.42 299 GLY A C 1
ATOM 2372 O O . GLY A 1 299 ? 11.2 -27.234 -17.866 1 96.42 299 GLY A O 1
ATOM 2373 N N . GLY A 1 300 ? 12.623 -26.839 -16.562 1 77.08 300 GLY A N 1
ATOM 2374 C CA . GLY A 1 300 ? 13.853 -27.1 -17.292 1 77.08 300 GLY A CA 1
ATOM 2375 C C . GLY A 1 300 ? 14.605 -25.836 -17.665 1 77.08 300 GLY A C 1
ATOM 2376 O O . GLY A 1 300 ? 13.994 -24.827 -18.025 1 77.08 300 GLY A O 1
ATOM 2377 N N . VAL A 1 301 ? 15.737 -25.199 -16.951 1 67.1 301 VAL A N 1
ATOM 2378 C CA . VAL A 1 301 ? 17.017 -25.183 -17.651 1 67.1 301 VAL A CA 1
ATOM 2379 C C . VAL A 1 301 ? 18.143 -25.521 -16.676 1 67.1 301 VAL A C 1
ATOM 2381 O O . VAL A 1 301 ? 18.163 -25.029 -15.545 1 67.1 301 VAL A O 1
ATOM 2384 N N . GLN A 1 302 ? 18.602 -26.928 -16.07 1 64.34 302 GLN A N 1
ATOM 2385 C CA . GLN A 1 302 ? 19.897 -27.436 -15.631 1 64.34 302 GLN A CA 1
ATOM 2386 C C . GLN A 1 302 ? 20.578 -28.235 -16.738 1 64.34 302 GLN A C 1
ATOM 2388 O O . GLN A 1 302 ? 19.908 -28.827 -17.586 1 64.34 302 GLN A O 1
ATOM 2393 N N . ASP A 1 303 ? 21.952 -29.065 -17.235 1 50.52 303 ASP A N 1
ATOM 2394 C CA . ASP A 1 303 ? 22.624 -29.858 -18.26 1 50.52 303 ASP A CA 1
ATOM 2395 C C . ASP A 1 303 ? 21.829 -29.857 -19.564 1 50.52 303 ASP A C 1
ATOM 2397 O O . ASP A 1 303 ? 21.856 -30.835 -20.315 1 50.52 303 ASP A O 1
ATOM 2401 N N . TYR A 1 304 ? 21.153 -29.039 -20.057 1 43.01 304 TYR A N 1
ATOM 2402 C CA . TYR A 1 304 ? 20.293 -28.924 -21.23 1 43.01 304 TYR A CA 1
ATOM 2403 C C . TYR A 1 304 ? 20.718 -29.904 -22.316 1 43.01 304 TYR A C 1
ATOM 2405 O O . TYR A 1 304 ? 21.829 -29.814 -22.843 1 43.01 304 TYR A O 1
ATOM 2413 N N . GLU A 1 305 ? 20.46 -31.117 -22.294 1 36.81 305 GLU A N 1
ATOM 2414 C CA . GLU A 1 305 ? 20.839 -32.111 -23.293 1 36.81 305 GLU A CA 1
ATOM 2415 C C . GLU A 1 305 ? 20.72 -31.547 -24.706 1 36.81 305 GLU A C 1
ATOM 2417 O O . GLU A 1 305 ? 19.796 -30.786 -25 1 36.81 305 GLU A O 1
ATOM 2422 N N . MET B 1 1 ? 16.035 2.277 5.154 1 73.93 1 MET B N 1
ATOM 2423 C CA . MET B 1 1 ? 16.772 3.523 4.963 1 73.93 1 MET B CA 1
ATOM 2424 C C . MET B 1 1 ? 16.534 4.48 6.126 1 73.93 1 MET B C 1
ATOM 2426 O O . MET B 1 1 ? 15.429 4.542 6.668 1 73.93 1 MET B O 1
ATOM 2430 N N . ARG B 1 2 ? 17.7 5.159 6.605 1 80.91 2 ARG B N 1
ATOM 2431 C CA . ARG B 1 2 ? 17.653 6.161 7.664 1 80.91 2 ARG B CA 1
ATOM 2432 C C . ARG B 1 2 ? 18.228 7.49 7.187 1 80.91 2 ARG B C 1
ATOM 2434 O O . ARG B 1 2 ? 19.062 7.522 6.28 1 80.91 2 ARG B O 1
ATOM 2441 N N . PRO B 1 3 ? 17.652 8.586 7.821 1 87.37 3 PRO B N 1
ATOM 2442 C CA . PRO B 1 3 ? 18.286 9.859 7.468 1 87.37 3 PRO B CA 1
ATOM 2443 C C . PRO B 1 3 ? 19.705 9.983 8.019 1 87.37 3 PRO B C 1
ATOM 2445 O O . PRO B 1 3 ? 20.04 9.346 9.021 1 87.37 3 PRO B O 1
ATOM 2448 N N . SER B 1 4 ? 20.522 10.75 7.289 1 88.04 4 SER B N 1
ATOM 2449 C CA . SER B 1 4 ? 21.895 10.971 7.732 1 88.04 4 SER B CA 1
ATOM 2450 C C . SER B 1 4 ? 21.935 11.785 9.021 1 88.04 4 SER B C 1
ATOM 2452 O O . SER B 1 4 ? 22.91 11.718 9.773 1 88.04 4 SER B O 1
ATOM 2454 N N . TYR B 1 5 ? 20.869 12.608 9.219 1 85.09 5 TYR B N 1
ATOM 2455 C CA . TYR B 1 5 ? 20.734 13.391 10.442 1 85.09 5 TYR B CA 1
ATOM 2456 C C . TYR B 1 5 ? 19.272 13.724 10.718 1 85.09 5 TYR B C 1
ATOM 2458 O O . TYR B 1 5 ? 18.433 13.653 9.818 1 85.09 5 TYR B O 1
ATOM 2466 N N . ILE B 1 6 ? 18.992 14.051 11.947 1 86.69 6 ILE B N 1
ATOM 2467 C CA . ILE B 1 6 ? 17.692 14.567 12.364 1 86.69 6 ILE B CA 1
ATOM 2468 C C . ILE B 1 6 ? 17.877 15.883 13.114 1 86.69 6 ILE B C 1
ATOM 2470 O O . ILE B 1 6 ? 18.506 15.918 14.175 1 86.69 6 ILE B O 1
ATOM 2474 N N . PRO B 1 7 ? 17.324 16.937 12.483 1 88.01 7 PRO B N 1
ATOM 2475 C CA . PRO B 1 7 ? 17.468 18.2 13.211 1 88.01 7 PRO B CA 1
ATOM 2476 C C . PRO B 1 7 ? 16.851 18.151 14.607 1 88.01 7 PRO B C 1
ATOM 2478 O O . PRO B 1 7 ? 15.793 17.546 14.797 1 88.01 7 PRO B O 1
ATOM 2481 N N . LYS B 1 8 ? 17.494 18.722 15.616 1 82.03 8 LYS B N 1
ATOM 2482 C CA . LYS B 1 8 ? 17.026 18.698 16.998 1 82.03 8 LYS B CA 1
ATOM 2483 C C . LYS B 1 8 ? 16.38 20.026 17.382 1 82.03 8 LYS B C 1
ATOM 2485 O O . LYS B 1 8 ? 16.97 21.09 17.185 1 82.03 8 LYS B O 1
ATOM 2490 N N . LYS B 1 9 ? 15.089 19.738 17.748 1 76.59 9 LYS B N 1
ATOM 2491 C CA . LYS B 1 9 ? 14.425 20.904 18.323 1 76.59 9 LYS B CA 1
ATOM 2492 C C . LYS B 1 9 ? 15.035 21.274 19.672 1 76.59 9 LYS B C 1
ATOM 2494 O O . LYS B 1 9 ? 15.45 20.398 20.433 1 76.59 9 LYS B O 1
ATOM 2499 N N . THR B 1 10 ? 15.613 22.349 19.819 1 59.09 10 THR B N 1
ATOM 2500 C CA . THR B 1 10 ? 16.139 22.735 21.124 1 59.09 10 THR B CA 1
ATOM 2501 C C . THR B 1 10 ? 15.106 22.486 22.219 1 59.09 10 THR B C 1
ATOM 2503 O O . THR B 1 10 ? 13.912 22.716 22.016 1 59.09 10 THR B O 1
ATOM 2506 N N . SER B 1 11 ? 15.195 21.42 23.085 1 50.67 11 SER B N 1
ATOM 2507 C CA . SER B 1 11 ? 14.403 20.826 24.157 1 50.67 11 SER B CA 1
ATOM 2508 C C . SER B 1 11 ? 13.538 21.873 24.851 1 50.67 11 SER B C 1
ATOM 2510 O O . SER B 1 11 ? 13.045 21.643 25.957 1 50.67 11 SER B O 1
ATOM 2512 N N . THR B 1 12 ? 13.148 22.867 24.34 1 41.96 12 THR B N 1
ATOM 2513 C CA . THR B 1 12 ? 12.458 23.619 25.383 1 41.96 12 THR B CA 1
ATOM 2514 C C . THR B 1 12 ? 11.141 22.944 25.755 1 41.96 12 THR B C 1
ATOM 2516 O O . THR B 1 12 ? 10.394 23.45 26.595 1 41.96 12 THR B O 1
ATOM 2519 N N . SER B 1 13 ? 10.681 22.087 25.007 1 42.48 13 SER B N 1
ATOM 2520 C CA . SER B 1 13 ? 9.231 21.932 25.076 1 42.48 13 SER B CA 1
ATOM 2521 C C . SER B 1 13 ? 8.82 21.12 26.3 1 42.48 13 SER B C 1
ATOM 2523 O O . SER B 1 13 ? 7.651 20.754 26.444 1 42.48 13 SER B O 1
ATOM 2525 N N . ASP B 1 14 ? 9.754 20.726 27.079 1 37.06 14 ASP B N 1
ATOM 2526 C CA . ASP B 1 14 ? 9.28 20.036 28.275 1 37.06 14 ASP B CA 1
ATOM 2527 C C . ASP B 1 14 ? 8.302 20.907 29.06 1 37.06 14 ASP B C 1
ATOM 2529 O O . ASP B 1 14 ? 7.829 20.512 30.128 1 37.06 14 ASP B O 1
ATOM 2533 N N . SER B 1 15 ? 8.321 22.191 28.779 1 36.05 15 SER B N 1
ATOM 2534 C CA . SER B 1 15 ? 7.807 23.009 29.872 1 36.05 15 SER B CA 1
ATOM 2535 C C . SER B 1 15 ? 6.283 23.072 29.847 1 36.05 15 SER B C 1
ATOM 2537 O O . SER B 1 15 ? 5.677 23.857 30.578 1 36.05 15 SER B O 1
ATOM 2539 N N . TYR B 1 16 ? 5.636 22.763 28.735 1 37.87 16 TYR B N 1
ATOM 2540 C CA . TYR B 1 16 ? 4.239 22.956 29.108 1 37.87 16 TYR B CA 1
ATOM 2541 C C . TYR B 1 16 ? 3.821 21.965 30.189 1 37.87 16 TYR B C 1
ATOM 2543 O O . TYR B 1 16 ? 4.131 20.774 30.101 1 37.87 16 TYR B O 1
ATOM 2551 N N . PRO B 1 17 ? 3.623 22.484 31.347 1 39.17 17 PRO B N 1
ATOM 2552 C CA . PRO B 1 17 ? 3.323 21.669 32.527 1 39.17 17 PRO B CA 1
ATOM 2553 C C . PRO B 1 17 ? 2.629 20.356 32.175 1 39.17 17 PRO B C 1
ATOM 2555 O O . PRO B 1 17 ? 2.9 19.325 32.796 1 39.17 17 PRO B O 1
ATOM 2558 N N . ASN B 1 18 ? 1.363 20.447 31.773 1 36.92 18 ASN B N 1
ATOM 2559 C CA . ASN B 1 18 ? 0.574 19.244 31.529 1 36.92 18 ASN B CA 1
ATOM 2560 C C . ASN B 1 18 ? 0.912 18.616 30.18 1 36.92 18 ASN B C 1
ATOM 2562 O O . ASN B 1 18 ? 0.708 19.233 29.134 1 36.92 18 ASN B O 1
ATOM 2566 N N . ASN B 1 19 ? 2.032 18.02 30.124 1 38.14 19 ASN B N 1
ATOM 2567 C CA . ASN B 1 19 ? 2.703 17.376 29 1 38.14 19 ASN B CA 1
ATOM 2568 C C . ASN B 1 19 ? 1.701 16.755 28.03 1 38.14 19 ASN B C 1
ATOM 2570 O O . ASN B 1 19 ? 1.044 15.766 28.359 1 38.14 19 ASN B O 1
ATOM 2574 N N . PRO B 1 20 ? 1.127 17.656 27.257 1 43.13 20 PRO B N 1
ATOM 2575 C CA . PRO B 1 20 ? 0.245 17.002 26.288 1 43.13 20 PRO B CA 1
ATOM 2576 C C . PRO B 1 20 ? 0.848 15.724 25.709 1 43.13 20 PRO B C 1
ATOM 2578 O O . PRO B 1 20 ? 2.022 15.707 25.332 1 43.13 20 PRO B O 1
ATOM 2581 N N . LYS B 1 21 ? 0.457 14.645 26.278 1 46.34 21 LYS B N 1
ATOM 2582 C CA . LYS B 1 21 ? 0.916 13.375 25.722 1 46.34 21 LYS B CA 1
ATOM 2583 C C . LYS B 1 21 ? 0.632 13.296 24.225 1 46.34 21 LYS B C 1
ATOM 2585 O O . LYS B 1 21 ? -0.508 13.482 23.793 1 46.34 21 LYS B O 1
ATOM 2590 N N . SER B 1 22 ? 1.659 13.715 23.573 1 45.61 22 SER B N 1
ATOM 2591 C CA . SER B 1 22 ? 1.519 13.346 22.168 1 45.61 22 SER B CA 1
ATOM 2592 C C . SER B 1 22 ? 0.798 12.01 22.017 1 45.61 22 SER B C 1
ATOM 2594 O O . SER B 1 22 ? 1.002 11.094 22.817 1 45.61 22 SER B O 1
ATOM 2596 N N . ILE B 1 23 ? -0.367 11.976 21.258 1 51.29 23 ILE B N 1
ATOM 2597 C CA . ILE B 1 23 ? -1.131 10.755 21.024 1 51.29 23 ILE B CA 1
ATOM 2598 C C . ILE B 1 23 ? -0.183 9.617 20.653 1 51.29 23 ILE B C 1
ATOM 2600 O O . ILE B 1 23 ? 0.797 9.826 19.935 1 51.29 23 ILE B O 1
ATOM 2604 N N . PRO B 1 24 ? -0.203 8.661 21.478 1 49.45 24 PRO B N 1
ATOM 2605 C CA . PRO B 1 24 ? 0.556 7.481 21.055 1 49.45 24 PRO B CA 1
ATOM 2606 C C . PRO B 1 24 ? 0.266 7.079 19.611 1 49.45 24 PRO B C 1
ATOM 2608 O O . PRO B 1 24 ? -0.899 6.978 19.217 1 49.45 24 PRO B O 1
ATOM 2611 N N . PHE B 1 25 ? 1.337 7.578 18.747 1 51.59 25 PHE B N 1
ATOM 2612 C CA . PHE B 1 25 ? 1.277 7.12 17.364 1 51.59 25 PHE B CA 1
ATOM 2613 C C . PHE B 1 25 ? 1.816 5.7 17.24 1 51.59 25 PHE B C 1
ATOM 2615 O O . PHE B 1 25 ? 2.781 5.335 17.915 1 51.59 25 PHE B O 1
ATOM 2622 N N . GLY B 1 26 ? 0.972 4.893 17.025 1 52.11 26 GLY B N 1
ATOM 2623 C CA . GLY B 1 26 ? 1.447 3.54 16.784 1 52.11 26 GLY B CA 1
ATOM 2624 C C . GLY B 1 26 ? 0.452 2.474 17.202 1 52.11 26 GLY B C 1
ATOM 2625 O O . GLY B 1 26 ? -0.541 2.772 17.868 1 52.11 26 GLY B O 1
ATOM 2626 N N . LEU B 1 27 ? 0.659 1.473 16.53 1 51.55 27 LEU B N 1
ATOM 2627 C CA . LEU B 1 27 ? -0.163 0.292 16.768 1 51.55 27 LEU B CA 1
ATOM 2628 C C . LEU B 1 27 ? 0.11 -0.291 18.15 1 51.55 27 LEU B C 1
ATOM 2630 O O . LEU B 1 27 ? 1.267 -0.417 18.558 1 51.55 27 LEU B O 1
ATOM 2634 N N . LYS B 1 28 ? -0.788 0.099 19.325 1 49.6 28 LYS B N 1
ATOM 2635 C CA . LYS B 1 28 ? -0.631 -0.29 20.724 1 49.6 28 LYS B CA 1
ATOM 2636 C C . LYS B 1 28 ? 0.297 -1.494 20.858 1 49.6 28 LYS B C 1
ATOM 2638 O O . LYS B 1 28 ? 1.245 -1.468 21.645 1 49.6 28 LYS B O 1
ATOM 2643 N N . ASP B 1 29 ? -0.257 -2.68 20.545 1 51.92 29 ASP B N 1
ATOM 2644 C CA . ASP B 1 29 ? 0.331 -3.94 20.991 1 51.92 29 ASP B CA 1
ATOM 2645 C C . ASP B 1 29 ? 1.133 -4.598 19.871 1 51.92 29 ASP B C 1
ATOM 2647 O O . ASP B 1 29 ? 1.933 -5.502 20.121 1 51.92 29 ASP B O 1
ATOM 2651 N N . ASN B 1 30 ? 1.342 -3.865 18.401 1 62.38 30 ASN B N 1
ATOM 2652 C CA . ASN B 1 30 ? 2.054 -4.779 17.514 1 62.38 30 ASN B CA 1
ATOM 2653 C C . ASN B 1 30 ? 2.418 -4.107 16.193 1 62.38 30 ASN B C 1
ATOM 2655 O O . ASN B 1 30 ? 1.631 -3.33 15.649 1 62.38 30 ASN B O 1
ATOM 2659 N N . ALA B 1 31 ? 3.744 -3.977 15.998 1 76.16 31 ALA B N 1
ATOM 2660 C CA . ALA B 1 31 ? 4.293 -3.609 14.695 1 76.16 31 ALA B CA 1
ATOM 2661 C C . ALA B 1 31 ? 4.044 -4.707 13.665 1 76.16 31 ALA B C 1
ATOM 2663 O O . ALA B 1 31 ? 3.823 -5.866 14.024 1 76.16 31 ALA B O 1
ATOM 2664 N N . CYS B 1 32 ? 3.86 -4.208 12.51 1 83.48 32 CYS B N 1
ATOM 2665 C CA . CYS B 1 32 ? 3.812 -5.211 11.451 1 83.48 32 CYS B CA 1
ATOM 2666 C C . CYS B 1 32 ? 5.105 -6.016 11.404 1 83.48 32 CYS B C 1
ATOM 2668 O O . CYS B 1 32 ? 6.138 -5.569 11.905 1 83.48 32 CYS B O 1
ATOM 2670 N N . PRO B 1 33 ? 5.004 -7.152 10.936 1 75.92 33 PRO B N 1
ATOM 2671 C CA . PRO B 1 33 ? 6.201 -7.993 10.854 1 75.92 33 PRO B CA 1
ATOM 2672 C C . PRO B 1 33 ? 7.35 -7.313 10.113 1 75.92 33 PRO B C 1
ATOM 2674 O O . PRO B 1 33 ? 7.122 -6.393 9.324 1 75.92 33 PRO B O 1
ATOM 2677 N N . ASN B 1 34 ? 8.48 -7.859 10.353 1 76.14 34 ASN B N 1
ATOM 2678 C CA . ASN B 1 34 ? 9.677 -7.312 9.723 1 76.14 34 ASN B CA 1
ATOM 2679 C C . ASN B 1 34 ? 9.567 -7.33 8.201 1 76.14 34 ASN B C 1
ATOM 2681 O O . ASN B 1 34 ? 9.107 -8.314 7.619 1 76.14 34 ASN B O 1
ATOM 2685 N N . GLY B 1 35 ? 9.924 -6.236 7.643 1 79.8 35 GLY B N 1
ATOM 2686 C CA . GLY B 1 35 ? 9.928 -6.13 6.193 1 79.8 35 GLY B CA 1
ATOM 2687 C C . GLY B 1 35 ? 8.623 -5.599 5.63 1 79.8 35 GLY B C 1
ATOM 2688 O O . GLY B 1 35 ? 8.511 -5.362 4.425 1 79.8 35 GLY B O 1
ATOM 2689 N N . THR B 1 36 ? 7.675 -5.435 6.618 1 84.49 36 THR B N 1
ATOM 2690 C CA . THR B 1 36 ? 6.398 -4.911 6.145 1 84.49 36 THR B CA 1
ATOM 2691 C C . THR B 1 36 ? 6.032 -3.628 6.886 1 84.49 36 THR B C 1
ATOM 2693 O O . THR B 1 36 ? 6.599 -3.331 7.94 1 84.49 36 THR B O 1
ATOM 2696 N N . VAL B 1 37 ? 5.189 -2.908 6.284 1 88.02 37 VAL B N 1
ATOM 2697 C CA . VAL B 1 37 ? 4.663 -1.684 6.879 1 88.02 37 VAL B CA 1
ATOM 2698 C C . VAL B 1 37 ? 3.138 -1.747 6.929 1 88.02 37 VAL B C 1
ATOM 2700 O O . VAL B 1 37 ? 2.509 -2.394 6.088 1 88.02 37 VAL B O 1
ATOM 2703 N N . PRO B 1 38 ? 2.6 -1.096 7.914 1 88.21 38 PRO B N 1
ATOM 2704 C CA . PRO B 1 38 ? 1.142 -1.084 8.055 1 88.21 38 PRO B CA 1
ATOM 2705 C C . PRO B 1 38 ? 0.466 -0.095 7.108 1 88.21 38 PRO B C 1
ATOM 2707 O O . PRO B 1 38 ? 0.735 1.108 7.171 1 88.21 38 PRO B O 1
ATOM 2710 N N . ILE B 1 39 ? -0.35 -0.576 6.272 1 87.97 39 ILE B N 1
ATOM 2711 C CA . ILE B 1 39 ? -1.188 0.285 5.445 1 87.97 39 ILE B CA 1
ATOM 2712 C C . ILE B 1 39 ? -2.657 0.073 5.803 1 87.97 39 ILE B C 1
ATOM 2714 O O . ILE B 1 39 ? -3.091 -1.06 6.027 1 87.97 39 ILE B O 1
ATOM 2718 N N . ARG B 1 40 ? -3.355 1.115 5.919 1 85.34 40 ARG B N 1
ATOM 2719 C CA . ARG B 1 40 ? -4.772 0.998 6.252 1 85.34 40 ARG B CA 1
ATOM 2720 C C . ARG B 1 40 ? -5.497 0.104 5.252 1 85.34 40 ARG B C 1
ATOM 2722 O O . ARG B 1 40 ? -5.32 0.247 4.04 1 85.34 40 ARG B O 1
ATOM 2729 N N . ARG B 1 41 ? -6.271 -0.772 5.807 1 82.64 41 ARG B N 1
ATOM 2730 C CA . ARG B 1 41 ? -7.071 -1.651 4.959 1 82.64 41 ARG B CA 1
ATOM 2731 C C . ARG B 1 41 ? -8.215 -0.886 4.303 1 82.64 41 ARG B C 1
ATOM 2733 O O . ARG B 1 41 ? -8.965 -0.179 4.98 1 82.64 41 ARG B O 1
ATOM 2740 N N . LYS B 1 42 ? -8.24 -1.025 2.935 1 76 42 LYS B N 1
ATOM 2741 C CA . LYS B 1 42 ? -9.327 -0.378 2.206 1 76 42 LYS B CA 1
ATOM 2742 C C . LYS B 1 42 ? -10.426 -1.378 1.856 1 76 42 LYS B C 1
ATOM 2744 O O . LYS B 1 42 ? -10.141 -2.529 1.518 1 76 42 LYS B O 1
ATOM 2749 N N . ASP B 1 43 ? -11.612 -1.043 2.135 1 67.54 43 ASP B N 1
ATOM 2750 C CA . ASP B 1 43 ? -12.714 -1.945 1.814 1 67.54 43 ASP B CA 1
ATOM 2751 C C . ASP B 1 43 ? -13.003 -1.946 0.314 1 67.54 43 ASP B C 1
ATOM 2753 O O . ASP B 1 43 ? -13.515 -2.93 -0.224 1 67.54 43 ASP B O 1
ATOM 2757 N N . ASN B 1 44 ? -12.824 -0.728 -0.385 1 60.06 44 ASN B N 1
ATOM 2758 C CA . ASN B 1 44 ? -13.094 -0.633 -1.816 1 60.06 44 ASN B CA 1
ATOM 2759 C C . ASN B 1 44 ? -12.031 0.193 -2.534 1 60.06 44 ASN B C 1
ATOM 2761 O O . ASN B 1 44 ? -11.57 1.208 -2.009 1 60.06 44 ASN B O 1
ATOM 2765 N N . ILE B 1 45 ? -11.308 -0.425 -3.675 1 56.9 45 ILE B N 1
ATOM 2766 C CA . ILE B 1 45 ? -10.171 0.186 -4.355 1 56.9 45 ILE B CA 1
ATOM 2767 C C . ILE B 1 45 ? -10.661 1.296 -5.282 1 56.9 45 ILE B C 1
ATOM 2769 O O . ILE B 1 45 ? -9.876 2.143 -5.715 1 56.9 45 ILE B O 1
ATOM 2773 N N . ASN B 1 46 ? -11.887 1.248 -5.915 1 53.17 46 ASN B N 1
ATOM 2774 C CA . ASN B 1 46 ? -12.229 1.998 -7.118 1 53.17 46 ASN B CA 1
ATOM 2775 C C . ASN B 1 46 ? -11.95 3.488 -6.948 1 53.17 46 ASN B C 1
ATOM 2777 O O . ASN B 1 46 ? -11.727 4.198 -7.93 1 53.17 46 ASN B O 1
ATOM 2781 N N . ASP B 1 47 ? -12.272 4.128 -5.866 1 54.84 47 ASP B N 1
ATOM 2782 C CA . ASP B 1 47 ? -12.486 5.55 -6.113 1 54.84 47 ASP B CA 1
ATOM 2783 C C . ASP B 1 47 ? -11.528 6.402 -5.282 1 54.84 47 ASP B C 1
ATOM 2785 O O . ASP B 1 47 ? -11.926 7.427 -4.724 1 54.84 47 ASP B O 1
ATOM 2789 N N . ILE B 1 48 ? -10.272 5.976 -5.336 1 54.96 48 ILE B N 1
ATOM 2790 C CA . ILE B 1 48 ? -9.612 6.957 -4.482 1 54.96 48 ILE B CA 1
ATOM 2791 C C . ILE B 1 48 ? -9.265 8.201 -5.298 1 54.96 48 ILE B C 1
ATOM 2793 O O . ILE B 1 48 ? -8.453 8.137 -6.224 1 54.96 48 ILE B O 1
ATOM 2797 N N . ASN B 1 49 ? -10.153 9.144 -5.304 1 59.45 49 ASN B N 1
ATOM 2798 C CA . ASN B 1 49 ? -9.792 10.476 -5.779 1 59.45 49 ASN B CA 1
ATOM 2799 C C . ASN B 1 49 ? -8.705 11.105 -4.912 1 59.45 49 ASN B C 1
ATOM 2801 O O . ASN B 1 49 ? -8.944 11.428 -3.748 1 59.45 49 ASN B O 1
ATOM 2805 N N . THR B 1 50 ? -7.554 11.254 -5.532 1 64.48 50 THR B N 1
ATOM 2806 C CA . THR B 1 50 ? -6.388 11.712 -4.785 1 64.48 50 THR B CA 1
ATOM 2807 C C . THR B 1 50 ? -6.209 13.221 -4.934 1 64.48 50 THR B C 1
ATOM 2809 O O . THR B 1 50 ? -5.213 13.781 -4.473 1 64.48 50 THR B O 1
ATOM 2812 N N . SER B 1 51 ? -7.262 13.853 -5.543 1 74.41 51 SER B N 1
ATOM 2813 C CA . SER B 1 51 ? -7.021 15.281 -5.719 1 74.41 51 SER B CA 1
ATOM 2814 C C . SER B 1 51 ? -7.934 16.111 -4.823 1 74.41 51 SER B C 1
ATOM 2816 O O . SER B 1 51 ? -9.055 15.698 -4.518 1 74.41 51 SER B O 1
ATOM 2818 N N . LYS B 1 52 ? -7.412 17.3 -4.371 1 82.33 52 LYS B N 1
ATOM 2819 C CA . LYS B 1 52 ? -8.21 18.268 -3.625 1 82.33 52 LYS B CA 1
ATOM 2820 C C . LYS B 1 52 ? -9.02 19.155 -4.566 1 82.33 52 LYS B C 1
ATOM 2822 O O . LYS B 1 52 ? -8.561 19.49 -5.66 1 82.33 52 LYS B O 1
ATOM 2827 N N . PRO B 1 53 ? -10.213 19.45 -4.142 1 82.17 53 PRO B N 1
ATOM 2828 C CA . PRO B 1 53 ? -10.941 20.457 -4.918 1 82.17 53 PRO B CA 1
ATOM 2829 C C . PRO B 1 53 ? -10.196 21.786 -5.005 1 82.17 53 PRO B C 1
ATOM 2831 O O . PRO B 1 53 ? -9.461 22.148 -4.083 1 82.17 53 PRO B O 1
ATOM 2834 N N . LYS B 1 54 ? -10.486 22.447 -6.099 1 80.7 54 LYS B N 1
ATOM 2835 C CA . LYS B 1 54 ? -9.8 23.719 -6.312 1 80.7 54 LYS B CA 1
ATOM 2836 C C . LYS B 1 54 ? -10.702 24.896 -5.954 1 80.7 54 LYS B C 1
ATOM 2838 O O . LYS B 1 54 ? -10.217 25.962 -5.569 1 80.7 54 LYS B O 1
ATOM 2843 N N . ASP B 1 55 ? -11.845 24.681 -6.094 1 84.48 55 ASP B N 1
ATOM 2844 C CA . ASP B 1 55 ? -12.798 25.742 -5.783 1 84.48 55 ASP B CA 1
ATOM 2845 C C . ASP B 1 55 ? -13.453 25.511 -4.423 1 84.48 55 ASP B C 1
ATOM 2847 O O . ASP B 1 55 ? -13.572 24.37 -3.972 1 84.48 55 ASP B O 1
ATOM 2851 N N . TYR B 1 56 ? -13.807 26.694 -3.727 1 88.46 56 TYR B N 1
ATOM 2852 C CA . TYR B 1 56 ? -14.538 26.684 -2.465 1 88.46 56 TYR B CA 1
ATOM 2853 C C . TYR B 1 56 ? -13.691 26.084 -1.349 1 88.46 56 TYR B C 1
ATOM 2855 O O . TYR B 1 56 ? -14.201 25.345 -0.503 1 88.46 56 TYR B O 1
ATOM 2863 N N . VAL B 1 57 ? -12.452 26.276 -1.517 1 93.52 57 VAL B N 1
ATOM 2864 C CA . VAL B 1 57 ? -11.506 25.923 -0.463 1 93.52 57 VAL B CA 1
ATOM 2865 C C . VAL B 1 57 ? -11.177 27.158 0.371 1 93.52 57 VAL B C 1
ATOM 2867 O O . VAL B 1 57 ? -10.818 28.205 -0.174 1 93.52 57 VAL B O 1
ATOM 2870 N N . TYR B 1 58 ? -11.29 27.079 1.661 1 94.47 58 TYR B N 1
ATOM 2871 C CA . TYR B 1 58 ? -11.033 28.171 2.593 1 94.47 58 TYR B CA 1
ATOM 2872 C C . TYR B 1 58 ? -9.832 27.86 3.479 1 94.47 58 TYR B C 1
ATOM 2874 O O . TYR B 1 58 ? -9.663 26.726 3.931 1 94.47 58 TYR B O 1
ATOM 2882 N N . VAL B 1 59 ? -9.098 28.915 3.715 1 97.37 59 VAL B N 1
ATOM 2883 C CA . VAL B 1 59 ? -7.899 28.693 4.517 1 97.37 59 VAL B CA 1
ATOM 2884 C C . VAL B 1 59 ? -7.797 29.761 5.603 1 97.37 59 VAL B C 1
ATOM 2886 O O . VAL B 1 59 ? -8.286 30.88 5.429 1 97.37 59 VAL B O 1
ATOM 2889 N N . ALA B 1 60 ? -7.312 29.438 6.731 1 98.39 60 ALA B N 1
ATOM 2890 C CA . ALA B 1 60 ? -6.794 30.299 7.792 1 98.39 60 ALA B CA 1
ATOM 2891 C C . ALA B 1 60 ? -5.395 29.865 8.217 1 98.39 60 ALA B C 1
ATOM 2893 O O . ALA B 1 60 ? -5.242 28.978 9.06 1 98.39 60 ALA B O 1
ATOM 2894 N N . ILE B 1 61 ? -4.364 30.572 7.621 1 98.61 61 ILE B N 1
ATOM 2895 C CA . ILE B 1 61 ? -3.012 30.041 7.748 1 98.61 61 ILE B CA 1
ATOM 2896 C C . ILE B 1 61 ? -2.04 31.174 8.065 1 98.61 61 ILE B C 1
ATOM 2898 O O . ILE B 1 61 ? -2.273 32.325 7.687 1 98.61 61 ILE B O 1
ATOM 2902 N N . SER B 1 62 ? -1.025 30.877 8.863 1 98.58 62 SER B N 1
ATOM 2903 C CA . SER B 1 62 ? 0.201 31.667 8.916 1 98.58 62 SER B CA 1
ATOM 2904 C C . SER B 1 62 ? 1.167 31.263 7.808 1 98.58 62 SER B C 1
ATOM 2906 O O . SER B 1 62 ? 1.518 30.087 7.68 1 98.58 62 SER B O 1
ATOM 2908 N N . ARG B 1 63 ? 1.548 32.14 6.939 1 98.11 63 ARG B N 1
ATOM 2909 C CA . ARG B 1 63 ? 2.424 31.8 5.823 1 98.11 63 ARG B CA 1
ATOM 2910 C C . ARG B 1 63 ? 3.654 32.702 5.798 1 98.11 63 ARG B C 1
ATOM 2912 O O . ARG B 1 63 ? 3.573 33.88 6.15 1 98.11 63 ARG B O 1
ATOM 2919 N N . SER B 1 64 ? 4.729 32.138 5.403 1 97.45 64 SER B N 1
ATOM 2920 C CA . SER B 1 64 ? 5.923 32.964 5.266 1 97.45 64 SER B CA 1
ATOM 2921 C C . SER B 1 64 ? 5.723 34.058 4.222 1 97.45 64 SER B C 1
ATOM 2923 O O . SER B 1 64 ? 5.1 33.825 3.183 1 97.45 64 SER B O 1
ATOM 2925 N N . LYS B 1 65 ? 6.191 35.221 4.494 1 95.68 65 LYS B N 1
ATOM 2926 C CA . LYS B 1 65 ? 5.981 36.388 3.643 1 95.68 65 LYS B CA 1
ATOM 2927 C C . LYS B 1 65 ? 6.91 36.362 2.433 1 95.68 65 LYS B C 1
ATOM 2929 O O . LYS B 1 65 ? 6.499 36.698 1.32 1 95.68 65 LYS B O 1
ATOM 2934 N N . SER B 1 66 ? 8.144 36.064 2.679 1 94.09 66 SER B N 1
ATOM 2935 C CA . SER B 1 66 ? 9.166 36.091 1.637 1 94.09 66 SER B CA 1
ATOM 2936 C C . SER B 1 66 ? 9.815 34.722 1.464 1 94.09 66 SER B C 1
ATOM 2938 O O . SER B 1 66 ? 9.907 33.948 2.419 1 94.09 66 SER B O 1
ATOM 2940 N N . PRO B 1 67 ? 10.163 34.46 0.207 1 94.41 67 PRO B N 1
ATOM 2941 C CA . PRO B 1 67 ? 10.868 33.194 -0.01 1 94.41 67 PRO B CA 1
ATOM 2942 C C . PRO B 1 67 ? 12.201 33.127 0.732 1 94.41 67 PRO B C 1
ATOM 2944 O O . PRO B 1 67 ? 12.941 34.113 0.77 1 94.41 67 PRO B O 1
ATOM 2947 N N . GLN B 1 68 ? 12.474 32.1 1.406 1 95.05 68 GLN B N 1
ATOM 2948 C CA . GLN B 1 68 ? 13.745 31.749 2.031 1 95.05 68 GLN B CA 1
ATOM 2949 C C . GLN B 1 68 ? 14.102 30.289 1.769 1 95.05 68 GLN B C 1
ATOM 2951 O O . GLN B 1 68 ? 13.371 29.58 1.073 1 95.05 68 GLN B O 1
ATOM 2956 N N . VAL B 1 69 ? 15.312 29.966 2.157 1 95.63 69 VAL B N 1
ATOM 2957 C CA . VAL B 1 69 ? 15.696 28.561 2.076 1 95.63 69 VAL B CA 1
ATOM 2958 C C . VAL B 1 69 ? 15.238 27.827 3.334 1 95.63 69 VAL B C 1
ATOM 2960 O O . VAL B 1 69 ? 15.731 28.096 4.432 1 95.63 69 VAL B O 1
ATOM 2963 N N . TYR B 1 70 ? 14.281 26.94 3.202 1 97.27 70 TYR B N 1
ATOM 2964 C CA . TYR B 1 70 ? 13.787 26.112 4.297 1 97.27 70 TYR B CA 1
ATOM 2965 C C . TYR B 1 70 ? 14.148 24.648 4.079 1 97.27 70 TYR B C 1
ATOM 2967 O O . TYR B 1 70 ? 13.773 24.053 3.066 1 97.27 70 TYR B O 1
ATOM 2975 N N . ASN B 1 71 ? 14.805 24.069 5.043 1 97.38 71 ASN B N 1
ATOM 2976 C CA . ASN B 1 71 ? 15.132 22.648 4.99 1 97.38 71 ASN B CA 1
ATOM 2977 C C . ASN B 1 71 ? 14.234 21.831 5.915 1 97.38 71 ASN B C 1
ATOM 2979 O O . ASN B 1 71 ? 14.5 20.654 6.165 1 97.38 71 ASN B O 1
ATOM 2983 N N . GLY B 1 72 ? 13.203 22.48 6.443 1 97.79 72 GLY B N 1
ATOM 2984 C CA . GLY B 1 72 ? 12.233 21.768 7.259 1 97.79 72 GLY B CA 1
ATOM 2985 C C . GLY B 1 72 ? 11.232 22.687 7.934 1 97.79 72 GLY B C 1
ATOM 2986 O O . GLY B 1 72 ? 11.428 23.904 7.974 1 97.79 72 GLY B O 1
ATOM 2987 N N . VAL B 1 73 ? 10.216 22.135 8.457 1 97.99 73 VAL B N 1
ATOM 2988 C CA . VAL B 1 73 ? 9.178 22.847 9.195 1 97.99 73 VAL B CA 1
ATOM 2989 C C . VAL B 1 73 ? 8.53 21.908 10.21 1 97.99 73 VAL B C 1
ATOM 2991 O O . VAL B 1 73 ? 8.39 20.71 9.956 1 97.99 73 VAL B O 1
ATOM 2994 N N . SER B 1 74 ? 8.194 22.446 11.347 1 95.86 74 SER B N 1
ATOM 2995 C CA . SER B 1 74 ? 7.546 21.649 12.384 1 95.86 74 SER B CA 1
ATOM 2996 C C . SER B 1 74 ? 6.547 22.484 13.179 1 95.86 74 SER B C 1
ATOM 2998 O O . SER B 1 74 ? 6.73 23.693 13.34 1 95.86 74 SER B O 1
ATOM 3000 N N . ALA B 1 75 ? 5.546 21.833 13.598 1 95.07 75 ALA B N 1
ATOM 3001 C CA . ALA B 1 75 ? 4.601 22.442 14.53 1 95.07 75 ALA B CA 1
ATOM 3002 C C . ALA B 1 75 ? 3.794 21.378 15.267 1 95.07 75 ALA B C 1
ATOM 3004 O O . ALA B 1 75 ? 3.628 20.261 14.771 1 95.07 75 ALA B O 1
ATOM 3005 N N . ASN B 1 76 ? 3.351 21.748 16.414 1 90.68 76 ASN B N 1
ATOM 3006 C CA . ASN B 1 76 ? 2.368 20.965 17.156 1 90.68 76 ASN B CA 1
ATOM 3007 C C . ASN B 1 76 ? 0.942 21.375 16.802 1 90.68 76 ASN B C 1
ATOM 3009 O O . ASN B 1 76 ? 0.565 22.536 16.971 1 90.68 76 ASN B O 1
ATOM 3013 N N . LEU B 1 77 ? 0.199 20.457 16.363 1 94.08 77 LEU B N 1
ATOM 3014 C CA . LEU B 1 77 ? -1.191 20.743 16.022 1 94.08 77 LEU B CA 1
ATOM 3015 C C . LEU B 1 77 ? -2.139 20.141 17.054 1 94.08 77 LEU B C 1
ATOM 3017 O O . LEU B 1 77 ? -2.089 18.938 17.321 1 94.08 77 LEU B O 1
ATOM 3021 N N . THR B 1 78 ? -2.958 20.918 17.63 1 91.15 78 THR B N 1
ATOM 3022 C CA . THR B 1 78 ? -4.012 20.367 18.476 1 91.15 78 THR B CA 1
ATOM 3023 C C . THR B 1 78 ? -4.991 19.538 17.65 1 91.15 78 THR B C 1
ATOM 3025 O O . THR B 1 78 ? -5.277 19.872 16.498 1 91.15 78 THR B O 1
ATOM 3028 N N . ILE B 1 79 ? -5.488 18.565 18.263 1 91.34 79 ILE B N 1
ATOM 3029 C CA . ILE B 1 79 ? -6.358 17.641 17.546 1 91.34 79 ILE B CA 1
ATOM 3030 C C . ILE B 1 79 ? -7.819 17.959 17.858 1 91.34 79 ILE B C 1
ATOM 3032 O O . ILE B 1 79 ? -8.212 18.017 19.025 1 91.34 79 ILE B O 1
ATOM 3036 N N . HIS B 1 80 ? -8.579 18.154 16.827 1 92.25 80 HIS B N 1
ATOM 3037 C CA . HIS B 1 80 ? -10.001 18.452 16.959 1 92.25 80 HIS B CA 1
ATOM 3038 C C . HIS B 1 80 ? -10.839 17.548 16.062 1 92.25 80 HIS B C 1
ATOM 3040 O O . HIS B 1 80 ? -10.295 16.735 15.311 1 92.25 80 HIS B O 1
ATOM 3046 N N . HIS B 1 81 ? -12.155 17.64 16.266 1 90.79 81 HIS B N 1
ATOM 3047 C CA . HIS B 1 81 ? -13.124 16.91 15.456 1 90.79 81 HIS B CA 1
ATOM 3048 C C . HIS B 1 81 ? -14.202 17.842 14.914 1 90.79 81 HIS B C 1
ATOM 3050 O O . HIS B 1 81 ? -15.349 17.8 15.365 1 90.79 81 HIS B O 1
ATOM 3056 N N . PRO B 1 82 ? -13.829 18.669 13.947 1 93.59 82 PRO B N 1
ATOM 3057 C CA . PRO B 1 82 ? -14.803 19.619 13.403 1 93.59 82 PRO B CA 1
ATOM 3058 C C . PRO B 1 82 ? -15.976 18.929 12.711 1 93.59 82 PRO B C 1
ATOM 3060 O O . PRO B 1 82 ? -15.811 17.852 12.133 1 93.59 82 PRO B O 1
ATOM 3063 N N . ALA B 1 83 ? -17.121 19.542 12.748 1 90.3 83 ALA B N 1
ATOM 3064 C CA . ALA B 1 83 ? -18.284 19.057 12.009 1 90.3 83 ALA B CA 1
ATOM 3065 C C . ALA B 1 83 ? -18.139 19.336 10.515 1 90.3 83 ALA B C 1
ATOM 3067 O O . ALA B 1 83 ? -17.863 20.469 10.113 1 90.3 83 ALA B O 1
ATOM 3068 N N . VAL B 1 84 ? -18.266 18.354 9.699 1 90.41 84 VAL B N 1
ATOM 3069 C CA . VAL B 1 84 ? -18.21 18.497 8.248 1 90.41 84 VAL B CA 1
ATOM 3070 C C . VAL B 1 84 ? -19.373 17.743 7.609 1 90.41 84 VAL B C 1
ATOM 3072 O O . VAL B 1 84 ? -19.921 16.813 8.205 1 90.41 84 VAL B O 1
ATOM 3075 N N . GLY B 1 85 ? -19.8 18.202 6.408 1 86.93 85 GLY B N 1
ATOM 3076 C CA . GLY B 1 85 ? -20.752 17.434 5.621 1 86.93 85 GLY B CA 1
ATOM 3077 C C . GLY B 1 85 ? -20.117 16.273 4.881 1 86.93 85 GLY B C 1
ATOM 3078 O O . GLY B 1 85 ? -18.89 16.16 4.829 1 86.93 85 GLY B O 1
ATOM 3079 N N . ASN B 1 86 ? -20.929 15.446 4.181 1 83.52 86 ASN B N 1
ATOM 3080 C CA . ASN B 1 86 ? -20.466 14.257 3.472 1 83.52 86 ASN B CA 1
ATOM 3081 C C . ASN B 1 86 ? -19.579 14.622 2.285 1 83.52 86 ASN B C 1
ATOM 3083 O O . ASN B 1 86 ? -18.743 13.823 1.861 1 83.52 86 ASN B O 1
ATOM 3087 N N . ASP B 1 87 ? -19.773 15.803 1.778 1 85.82 87 ASP B N 1
ATOM 3088 C CA . ASP B 1 87 ? -19.017 16.236 0.607 1 85.82 87 ASP B CA 1
ATOM 3089 C C . ASP B 1 87 ? -18.088 17.399 0.952 1 85.82 87 ASP B C 1
ATOM 3091 O O . ASP B 1 87 ? -17.892 18.305 0.14 1 85.82 87 ASP B O 1
ATOM 3095 N N . GLU B 1 88 ? -17.634 17.409 2.208 1 90.54 88 GLU B N 1
ATOM 3096 C CA . GLU B 1 88 ? -16.756 18.463 2.707 1 90.54 88 GLU B CA 1
ATOM 3097 C C . GLU B 1 88 ? -15.553 17.878 3.441 1 90.54 88 GLU B C 1
ATOM 3099 O O . GLU B 1 88 ? -15.501 16.673 3.697 1 90.54 88 GLU B O 1
ATOM 3104 N N . TYR B 1 89 ? -14.603 18.735 3.709 1 93.8 89 TYR B N 1
ATOM 3105 C CA . TYR B 1 89 ? -13.528 18.283 4.586 1 93.8 89 TYR B CA 1
ATOM 3106 C C . TYR B 1 89 ? -12.95 19.446 5.383 1 93.8 89 TYR B C 1
ATOM 3108 O O . TYR B 1 89 ? -13.194 20.611 5.059 1 93.8 89 TYR B O 1
ATOM 3116 N N . SER B 1 90 ? -12.312 19.197 6.447 1 96.08 90 SER B N 1
ATOM 3117 C CA . SER B 1 90 ? -11.573 20.121 7.3 1 96.08 90 SER B CA 1
ATOM 3118 C C . SER B 1 90 ? -10.224 19.538 7.709 1 96.08 90 SER B C 1
ATOM 3120 O O . SER B 1 90 ? -10.124 18.349 8.018 1 96.08 90 SER B O 1
ATOM 3122 N N . SER B 1 91 ? -9.23 20.37 7.615 1 97.6 91 SER B N 1
ATOM 3123 C CA . SER B 1 91 ? -7.901 19.866 7.948 1 97.6 91 SER B CA 1
ATOM 3124 C C . SER B 1 91 ? -7.081 20.915 8.69 1 97.6 91 SER B C 1
ATOM 3126 O O . SER B 1 91 ? -7.377 22.11 8.614 1 97.6 91 SER B O 1
ATOM 3128 N N . ALA B 1 92 ? -6.175 20.508 9.515 1 97.97 92 ALA B N 1
ATOM 3129 C CA . ALA B 1 92 ? -5.068 21.275 10.081 1 97.97 92 ALA B CA 1
ATOM 3130 C C . ALA B 1 92 ? -3.723 20.717 9.624 1 97.97 92 ALA B C 1
ATOM 3132 O O . ALA B 1 92 ? -3.54 19.5 9.557 1 97.97 92 ALA B O 1
ATOM 3133 N N . GLN B 1 93 ? -2.827 21.646 9.232 1 98.46 93 GLN B N 1
ATOM 3134 C CA . GLN B 1 93 ? -1.625 21.092 8.617 1 98.46 93 GLN B CA 1
ATOM 3135 C C . GLN B 1 93 ? -0.47 22.088 8.671 1 98.46 93 GLN B C 1
ATOM 3137 O O . GLN B 1 93 ? -0.687 23.29 8.839 1 98.46 93 GLN B O 1
ATOM 3142 N N . ILE B 1 94 ? 0.753 21.554 8.517 1 98.66 94 ILE B N 1
ATOM 3143 C CA . ILE B 1 94 ? 1.922 22.326 8.11 1 98.66 94 ILE B CA 1
ATOM 3144 C C . ILE B 1 94 ? 2.226 22.064 6.636 1 98.66 94 ILE B C 1
ATOM 3146 O O . ILE B 1 94 ? 1.91 20.993 6.112 1 98.66 94 ILE B O 1
ATOM 3150 N N . THR B 1 95 ? 2.744 23.068 5.988 1 98.55 95 THR B N 1
ATOM 3151 C CA . THR B 1 95 ? 3.037 22.966 4.563 1 98.55 95 THR B CA 1
ATOM 3152 C C . THR B 1 95 ? 4.474 23.392 4.275 1 98.55 95 THR B C 1
ATOM 3154 O O . THR B 1 95 ? 4.921 24.441 4.743 1 98.55 95 THR B O 1
ATOM 3157 N N . MET B 1 96 ? 5.221 22.597 3.607 1 98.34 96 MET B N 1
ATOM 3158 C CA . MET B 1 96 ? 6.492 22.925 2.967 1 98.34 96 MET B CA 1
ATOM 3159 C C . MET B 1 96 ? 6.316 23.09 1.461 1 98.34 96 MET B C 1
ATOM 3161 O O . MET B 1 96 ? 5.87 22.166 0.779 1 98.34 96 MET B O 1
ATOM 3165 N N . LYS B 1 97 ? 6.678 24.284 0.982 1 97.05 97 LYS B N 1
ATOM 3166 C CA . LYS B 1 97 ? 6.336 24.505 -0.42 1 97.05 97 LYS B CA 1
ATOM 316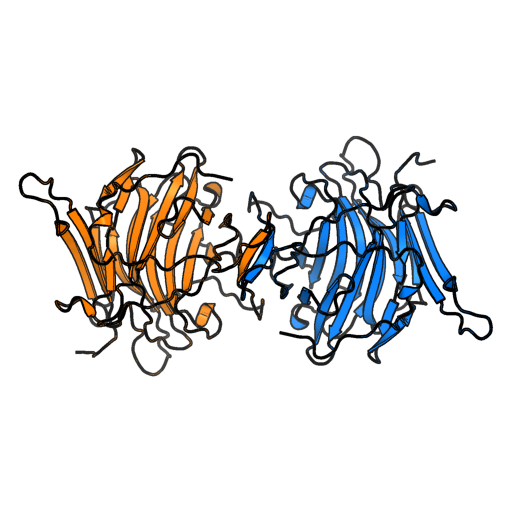7 C C . LYS B 1 97 ? 7.492 25.159 -1.172 1 97.05 97 LYS B C 1
ATOM 3169 O O . LYS B 1 97 ? 8.267 25.92 -0.589 1 97.05 97 LYS B O 1
ATOM 3174 N N . ASN B 1 98 ? 7.64 24.781 -2.377 1 96.82 98 ASN B N 1
ATOM 3175 C CA . ASN B 1 98 ? 8.328 25.445 -3.479 1 96.82 98 ASN B CA 1
ATOM 3176 C C . ASN B 1 98 ? 7.593 25.245 -4.801 1 96.82 98 ASN B C 1
ATOM 3178 O O . ASN B 1 98 ? 7.784 24.231 -5.476 1 96.82 98 ASN B O 1
ATOM 3182 N N . ASP B 1 99 ? 6.797 26.221 -5.254 1 91.57 99 ASP B N 1
ATOM 3183 C CA . ASP B 1 99 ? 5.842 26.066 -6.347 1 91.57 99 ASP B CA 1
ATOM 3184 C C . ASP B 1 99 ? 6.53 25.548 -7.608 1 91.57 99 ASP B C 1
ATOM 3186 O O . ASP B 1 99 ? 7.579 26.061 -8.004 1 91.57 99 ASP B O 1
ATOM 3190 N N . PRO B 1 100 ? 5.907 24.465 -8.167 1 94.38 100 PRO B N 1
ATOM 3191 C CA . PRO B 1 100 ? 4.545 23.974 -7.946 1 94.38 100 PRO B CA 1
ATOM 3192 C C . PRO B 1 100 ? 4.488 22.824 -6.943 1 94.38 100 PRO B C 1
ATOM 3194 O O . PRO B 1 100 ? 3.408 22.299 -6.661 1 94.38 100 PRO B O 1
ATOM 3197 N N . ASP B 1 101 ? 5.61 22.433 -6.302 1 96.66 101 ASP B N 1
ATOM 3198 C CA . ASP B 1 101 ? 5.652 21.28 -5.407 1 96.66 101 ASP B CA 1
ATOM 3199 C C . ASP B 1 101 ? 5.315 21.685 -3.974 1 96.66 101 ASP B C 1
ATOM 3201 O O . ASP B 1 101 ? 5.74 22.744 -3.506 1 96.66 101 ASP B O 1
ATOM 3205 N N . PHE B 1 102 ? 4.582 20.868 -3.301 1 96.94 102 PHE B N 1
ATOM 3206 C CA . PHE B 1 102 ? 4.46 21.094 -1.865 1 96.94 102 PHE B CA 1
ATOM 3207 C C . PHE B 1 102 ? 4.131 19.795 -1.139 1 96.94 102 PHE B C 1
ATOM 3209 O O . PHE B 1 102 ? 3.69 18.825 -1.759 1 96.94 102 PHE B O 1
ATOM 3216 N N . ILE B 1 103 ? 4.43 19.738 0.093 1 97.75 103 ILE B N 1
ATOM 3217 C CA . ILE B 1 103 ? 4.12 18.678 1.046 1 97.75 103 ILE B CA 1
ATOM 3218 C C . ILE B 1 103 ? 3.239 19.232 2.164 1 97.75 103 ILE B C 1
ATOM 3220 O O . ILE B 1 103 ? 3.553 20.267 2.756 1 97.75 103 ILE B O 1
ATOM 3224 N N . GLN B 1 104 ? 2.157 18.586 2.403 1 97.89 104 GLN B N 1
ATOM 3225 C CA . GLN B 1 104 ? 1.295 18.907 3.536 1 97.89 104 GLN B CA 1
ATOM 3226 C C . GLN B 1 104 ? 1.162 17.716 4.481 1 97.89 104 GLN B C 1
ATOM 3228 O O . GLN B 1 104 ? 0.997 16.579 4.035 1 97.89 104 GLN B O 1
ATOM 3233 N N . VAL B 1 105 ? 1.309 18.032 5.778 1 97.75 105 VAL B N 1
ATOM 3234 C CA . VAL B 1 105 ? 1.128 16.993 6.786 1 97.75 105 VAL B CA 1
ATOM 3235 C C . VAL B 1 105 ? 0.28 17.531 7.936 1 97.75 105 VAL B C 1
ATOM 3237 O O . VAL B 1 105 ? 0.429 18.688 8.337 1 97.75 105 VAL B O 1
ATOM 3240 N N . GLY B 1 106 ? -0.621 16.727 8.434 1 97.06 106 GLY B N 1
ATOM 3241 C CA . GLY B 1 106 ? -1.482 17.101 9.544 1 97.06 106 GLY B CA 1
ATOM 3242 C C . GLY B 1 106 ? -2.61 16.115 9.783 1 97.06 106 GLY B C 1
ATOM 3243 O O . GLY B 1 106 ? -2.406 14.901 9.71 1 97.06 106 GLY B O 1
ATOM 3244 N N . TRP B 1 107 ? -3.704 16.623 10.207 1 95.57 107 TRP B N 1
ATOM 3245 C CA . TRP B 1 107 ? -4.879 15.773 10.368 1 95.57 107 TRP B CA 1
ATOM 3246 C C . TRP B 1 107 ? -6.058 16.316 9.567 1 95.57 107 TRP B C 1
ATOM 3248 O O . TRP B 1 107 ? -6.078 17.493 9.201 1 95.57 107 TRP B O 1
ATOM 3258 N N . THR B 1 108 ? -7.015 15.474 9.236 1 96.41 108 THR B N 1
ATOM 3259 C CA . THR B 1 108 ? -8.164 15.849 8.42 1 96.41 108 THR B CA 1
ATOM 3260 C C . THR B 1 108 ? -9.397 15.041 8.816 1 96.41 108 THR B C 1
ATOM 3262 O O . THR B 1 108 ? -9.276 13.929 9.334 1 96.41 108 THR B O 1
ATOM 3265 N N . VAL B 1 109 ? -10.494 15.624 8.82 1 94.33 109 VAL B N 1
ATOM 3266 C CA . VAL B 1 109 ? -11.793 14.969 8.702 1 94.33 109 VAL B CA 1
ATOM 3267 C C . VAL B 1 109 ? -12.302 15.085 7.267 1 94.33 109 VAL B C 1
ATOM 3269 O O . VAL B 1 109 ? -12.677 16.172 6.82 1 94.33 109 VAL B O 1
ATOM 3272 N N . ASN B 1 110 ? -12.298 13.982 6.533 1 92.23 110 ASN B N 1
ATOM 3273 C CA . ASN B 1 110 ? -12.501 14.024 5.089 1 92.23 110 ASN B CA 1
ATOM 3274 C C . ASN B 1 110 ? -13.32 12.831 4.603 1 92.23 110 ASN B C 1
ATOM 3276 O O . ASN B 1 110 ? -12.769 11.878 4.05 1 92.23 110 ASN B O 1
ATOM 3280 N N . PRO B 1 111 ? -14.629 12.888 4.759 1 88.77 111 PRO B N 1
ATOM 3281 C CA . PRO B 1 111 ? -15.467 11.776 4.304 1 88.77 111 PRO B CA 1
ATOM 3282 C C . PRO B 1 111 ? -15.412 11.577 2.792 1 88.77 111 PRO B C 1
ATOM 3284 O O . PRO B 1 111 ? -15.76 10.502 2.294 1 88.77 111 PRO B O 1
ATOM 3287 N N . ILE B 1 112 ? -14.982 12.68 2.042 1 86.24 112 ILE B N 1
ATOM 3288 C CA . ILE B 1 112 ? -14.828 12.516 0.6 1 86.24 112 ILE B CA 1
ATOM 3289 C C . ILE B 1 112 ? -13.732 11.493 0.311 1 86.24 112 ILE B C 1
ATOM 3291 O O . ILE B 1 112 ? -13.944 10.543 -0.446 1 86.24 112 ILE B O 1
ATOM 3295 N N . TYR B 1 113 ? -12.606 11.646 0.92 1 87.49 113 TYR B N 1
ATOM 3296 C CA . TYR B 1 113 ? -11.444 10.793 0.692 1 87.49 113 TYR B CA 1
ATOM 3297 C C . TYR B 1 113 ? -11.612 9.446 1.385 1 87.49 113 TYR B C 1
ATOM 3299 O O . TYR B 1 113 ? -11.233 8.408 0.838 1 87.49 113 TYR B O 1
ATOM 3307 N N . TYR B 1 114 ? -12.209 9.483 2.582 1 86.22 114 TYR B N 1
ATOM 3308 C CA . TYR B 1 114 ? -12.306 8.274 3.393 1 86.22 114 TYR B CA 1
ATOM 3309 C C . TYR B 1 114 ? -13.681 7.633 3.254 1 86.22 114 TYR B C 1
ATOM 3311 O O . TYR B 1 114 ? -14.114 6.88 4.13 1 86.22 114 TYR B O 1
ATOM 3319 N N . LYS B 1 115 ? -14.413 7.983 2.276 1 82.27 115 LYS B N 1
ATOM 3320 C CA . LYS B 1 115 ? -15.651 7.332 1.857 1 82.27 115 LYS B CA 1
ATOM 3321 C C . LYS B 1 115 ? -16.657 7.273 3.003 1 82.27 115 LYS B C 1
ATOM 3323 O O . LYS B 1 115 ? -17.165 6.2 3.335 1 82.27 115 LYS B O 1
ATOM 3328 N N . GLY B 1 116 ? -16.867 8.414 3.535 1 83.52 116 GLY B N 1
ATOM 3329 C CA . GLY B 1 116 ? -17.918 8.542 4.532 1 83.52 116 GLY B CA 1
ATOM 3330 C C . GLY B 1 116 ? -17.395 8.528 5.956 1 83.52 116 GLY B C 1
ATOM 3331 O O . GLY B 1 116 ? -18.136 8.816 6.898 1 83.52 116 GLY B O 1
ATOM 3332 N N . ASP B 1 117 ? -16.15 8.184 6.152 1 86.12 117 ASP B N 1
ATOM 3333 C CA . ASP B 1 117 ? -15.546 8.196 7.481 1 86.12 117 ASP B CA 1
ATOM 3334 C C . ASP B 1 117 ? -15.316 9.625 7.967 1 86.12 117 ASP B C 1
ATOM 3336 O O . ASP B 1 117 ? -14.573 10.386 7.344 1 86.12 117 ASP B O 1
ATOM 3340 N N . MET B 1 118 ? -15.901 9.977 9.159 1 90.06 118 MET B N 1
ATOM 3341 C CA . MET B 1 118 ? -15.864 11.342 9.676 1 90.06 118 MET B CA 1
ATOM 3342 C C . MET B 1 118 ? -14.889 11.456 10.843 1 90.06 118 MET B C 1
ATOM 3344 O O . MET B 1 118 ? -14.941 12.42 11.609 1 90.06 118 MET B O 1
ATOM 3348 N N . THR B 1 119 ? -14.033 10.488 10.912 1 89.48 119 THR B N 1
ATOM 3349 C CA . THR B 1 119 ? -13.086 10.509 12.021 1 89.48 119 THR B CA 1
ATOM 3350 C C . THR B 1 119 ? -11.875 11.374 11.683 1 89.48 119 THR B C 1
ATOM 3352 O O . THR B 1 119 ? -11.578 11.603 10.509 1 89.48 119 THR B O 1
ATOM 3355 N N . THR B 1 120 ? -11.251 11.929 12.746 1 92.17 120 THR B N 1
ATOM 3356 C CA . THR B 1 120 ? -10.026 12.7 12.572 1 92.17 120 THR B CA 1
ATOM 3357 C C . THR B 1 120 ? -8.832 11.775 12.349 1 92.17 120 THR B C 1
ATOM 3359 O O . THR B 1 120 ? -8.523 10.937 13.199 1 92.17 120 THR B O 1
ATOM 3362 N N . ARG B 1 121 ? -8.154 11.974 11.187 1 91.02 121 ARG B N 1
ATOM 3363 C CA . ARG B 1 121 ? -7.046 11.094 10.83 1 91.02 121 ARG B CA 1
ATOM 3364 C C . ARG B 1 121 ? -5.815 11.899 10.427 1 91.02 121 ARG B C 1
ATOM 3366 O O . ARG B 1 121 ? -5.937 12.986 9.858 1 91.02 121 ARG B O 1
ATOM 3373 N N . MET B 1 122 ? -4.718 11.313 10.735 1 92.6 122 MET B N 1
ATOM 3374 C CA . MET B 1 122 ? -3.496 11.869 10.161 1 92.6 122 MET B CA 1
ATOM 3375 C C . MET B 1 122 ? -3.493 11.725 8.642 1 92.6 122 MET B C 1
ATOM 3377 O O . MET B 1 122 ? -3.972 10.722 8.109 1 92.6 122 MET B O 1
ATOM 3381 N N . PHE B 1 123 ? -2.908 12.708 7.953 1 94.23 123 PHE B N 1
ATOM 3382 C CA . PHE B 1 123 ? -2.788 12.573 6.506 1 94.23 123 PHE B CA 1
ATOM 3383 C C . PHE B 1 123 ? -1.488 13.195 6.01 1 94.23 123 PHE B C 1
ATOM 3385 O O . PHE B 1 123 ? -0.891 14.027 6.696 1 94.23 123 PHE B O 1
ATOM 3392 N N . ILE B 1 124 ? -1.03 12.773 4.93 1 96.05 124 ILE B N 1
ATOM 3393 C CA . ILE B 1 124 ? 0.003 13.413 4.124 1 96.05 124 ILE B CA 1
ATOM 3394 C C . ILE B 1 124 ? -0.528 13.673 2.716 1 96.05 124 ILE B C 1
ATOM 3396 O O . ILE B 1 124 ? -1.284 12.864 2.172 1 96.05 124 ILE B O 1
ATOM 3400 N N . TYR B 1 125 ? -0.166 14.772 2.215 1 95.58 125 TYR B N 1
ATOM 3401 C CA . TYR B 1 125 ? -0.575 15.183 0.876 1 95.58 125 TYR B CA 1
ATOM 3402 C C . TYR B 1 125 ? 0.568 15.876 0.145 1 95.58 125 TYR B C 1
ATOM 3404 O O . TYR B 1 125 ? 1.252 16.729 0.716 1 95.58 125 TYR B O 1
ATOM 3412 N N . THR B 1 126 ? 0.774 15.436 -1.134 1 95.28 126 THR B N 1
ATOM 3413 C CA . THR B 1 126 ? 1.828 16.061 -1.926 1 95.28 126 THR B CA 1
ATOM 3414 C C . THR B 1 126 ? 1.304 16.466 -3.301 1 95.28 126 THR B C 1
ATOM 3416 O O . THR B 1 126 ? 0.362 15.859 -3.815 1 95.28 126 THR B O 1
ATOM 3419 N N . GLU B 1 127 ? 1.804 17.495 -3.758 1 93.31 127 GLU B N 1
ATOM 3420 C CA . GLU B 1 127 ? 1.691 17.858 -5.167 1 93.31 127 GLU B CA 1
ATOM 3421 C C . GLU B 1 127 ? 3.066 17.964 -5.821 1 93.31 127 GLU B C 1
ATOM 3423 O O . GLU B 1 127 ? 3.958 18.636 -5.298 1 93.31 127 GLU B O 1
ATOM 3428 N N . THR B 1 128 ? 3.291 17.168 -6.799 1 90.59 128 THR B N 1
ATOM 3429 C CA . THR B 1 128 ? 4.513 17.183 -7.596 1 90.59 128 THR B CA 1
ATOM 3430 C C . THR B 1 128 ? 4.204 17.509 -9.054 1 90.59 128 THR B C 1
ATOM 3432 O O . THR B 1 128 ? 3.679 16.668 -9.786 1 90.59 128 THR B O 1
ATOM 3435 N N . ALA B 1 129 ? 4.584 18.695 -9.523 1 87.03 129 ALA B N 1
ATOM 3436 C CA . ALA B 1 129 ? 4.376 19.157 -10.892 1 87.03 129 ALA B CA 1
ATOM 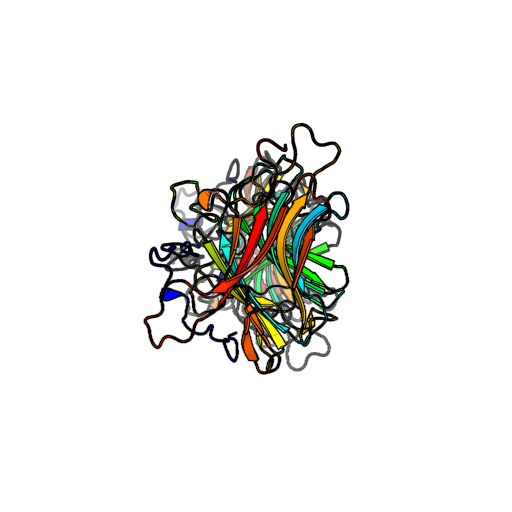3437 C C . ALA B 1 129 ? 2.925 18.959 -11.323 1 87.03 129 ALA B C 1
ATOM 3439 O O . ALA B 1 129 ? 2.659 18.415 -12.397 1 87.03 129 ALA B O 1
ATOM 3440 N N . GLY B 1 130 ? 2.019 19.164 -10.447 1 80.72 130 GLY B N 1
ATOM 3441 C CA . GLY B 1 130 ? 0.601 19.142 -10.773 1 80.72 130 GLY B CA 1
ATOM 3442 C C . GLY B 1 130 ? -0.071 17.829 -10.421 1 80.72 130 GLY B C 1
ATOM 3443 O O . GLY B 1 130 ? -1.3 17.729 -10.446 1 80.72 130 GLY B O 1
ATOM 3444 N N . GLU B 1 131 ? 0.679 16.832 -10.104 1 85 131 GLU B N 1
ATOM 3445 C CA . GLU B 1 131 ? 0.107 15.557 -9.683 1 85 131 GLU B CA 1
ATOM 3446 C C . GLU B 1 131 ? 0.021 15.466 -8.163 1 85 131 GLU B C 1
ATOM 3448 O O . GLU B 1 131 ? 0.976 15.804 -7.46 1 85 131 GLU B O 1
ATOM 3453 N N . SER B 1 132 ? -1.112 15.147 -7.705 1 89.57 132 SER B N 1
ATOM 3454 C CA . SER B 1 132 ? -1.312 15.108 -6.26 1 89.57 132 SER B CA 1
ATOM 3455 C C . SER B 1 132 ? -1.39 13.672 -5.752 1 89.57 132 SER B C 1
ATOM 3457 O O . SER B 1 132 ? -1.681 12.751 -6.518 1 89.57 132 SER B O 1
ATOM 3459 N N . CYS B 1 133 ? -1.101 13.517 -4.492 1 88.6 133 CYS B N 1
ATOM 3460 C CA . CYS B 1 133 ? -1.147 12.198 -3.871 1 88.6 133 CYS B CA 1
ATOM 3461 C C . CYS B 1 133 ? -1.487 12.305 -2.389 1 88.6 133 CYS B C 1
ATOM 3463 O O . CYS B 1 133 ? -0.883 13.098 -1.665 1 88.6 133 CYS B O 1
ATOM 3465 N N . TYR B 1 134 ? -2.501 11.517 -1.989 1 90.78 134 TYR B N 1
ATOM 3466 C CA . TYR B 1 134 ? -2.789 11.369 -0.567 1 90.78 134 TYR B CA 1
ATOM 3467 C C . TYR B 1 134 ? -2.095 10.139 0.005 1 90.78 134 TYR B C 1
ATOM 3469 O O . TYR B 1 134 ? -2.113 9.068 -0.606 1 90.78 134 TYR B O 1
ATOM 3477 N N . ASN B 1 135 ? -1.415 10.381 1.106 1 90.48 135 ASN B N 1
ATOM 3478 C CA . ASN B 1 135 ? -0.922 9.264 1.904 1 90.48 135 ASN B CA 1
ATOM 3479 C C . ASN B 1 135 ? -0.06 8.318 1.073 1 90.48 135 ASN B C 1
ATOM 3481 O O . ASN B 1 135 ? 0.904 8.748 0.437 1 90.48 135 ASN B O 1
ATOM 3485 N N . VAL B 1 136 ? -0.39 7.055 1.098 1 84.92 136 VAL B N 1
ATOM 3486 C CA . VAL B 1 136 ? 0.425 6.095 0.361 1 84.92 136 VAL B CA 1
ATOM 3487 C C . VAL B 1 136 ? -0.388 5.5 -0.787 1 84.92 136 VAL B C 1
ATOM 3489 O O . VAL B 1 136 ? -0.134 4.372 -1.217 1 84.92 136 VAL B O 1
ATOM 3492 N N . ASP B 1 137 ? -1.338 6.229 -1.215 1 80.51 137 ASP B N 1
ATOM 3493 C CA . ASP B 1 137 ? -2.255 5.697 -2.218 1 80.51 137 ASP B CA 1
ATOM 3494 C C . ASP B 1 137 ? -1.682 5.857 -3.625 1 80.51 137 ASP B C 1
ATOM 3496 O O . ASP B 1 137 ? -2.227 5.312 -4.588 1 80.51 137 ASP B O 1
ATOM 3500 N N . CYS B 1 138 ? -0.68 6.58 -3.818 1 77.73 138 CYS B N 1
ATOM 3501 C CA . CYS B 1 138 ? 0.094 6.716 -5.047 1 77.73 138 CYS B CA 1
ATOM 3502 C C . CYS B 1 138 ? 1.59 6.71 -4.753 1 77.73 138 CYS B C 1
ATOM 3504 O O . CYS B 1 138 ? 2.002 6.884 -3.605 1 77.73 138 CYS B O 1
ATOM 3506 N N . PRO B 1 139 ? 2.347 6.469 -5.72 1 73.37 139 PRO B N 1
ATOM 3507 C CA . PRO B 1 139 ? 3.793 6.438 -5.486 1 73.37 139 PRO B CA 1
ATOM 3508 C C . PRO B 1 139 ? 4.35 7.794 -5.057 1 73.37 139 PRO B C 1
ATOM 3510 O O . PRO B 1 139 ? 3.929 8.831 -5.576 1 73.37 139 PRO B O 1
ATOM 3513 N N . GLY B 1 140 ? 5.165 7.799 -4.079 1 82.94 140 GLY B N 1
ATOM 3514 C CA . GLY B 1 140 ? 5.814 9.018 -3.626 1 82.94 140 GLY B CA 1
ATOM 3515 C C . GLY B 1 140 ? 6.421 8.893 -2.242 1 82.94 140 GLY B C 1
ATOM 3516 O O . GLY B 1 140 ? 7.642 8.963 -2.085 1 82.94 140 GLY B O 1
ATOM 3517 N N . PHE B 1 141 ? 5.489 8.632 -1.294 1 90.36 141 PHE B N 1
ATOM 3518 C CA . PHE B 1 141 ? 5.954 8.511 0.083 1 90.36 141 PHE B CA 1
ATOM 3519 C C . PHE B 1 141 ? 6.372 7.078 0.388 1 90.36 141 PHE B C 1
ATOM 3521 O O . PHE B 1 141 ? 5.62 6.137 0.127 1 90.36 141 PHE B O 1
ATOM 3528 N N . VAL B 1 142 ? 7.525 6.959 0.919 1 89.15 142 VAL B N 1
ATOM 3529 C CA . VAL B 1 142 ? 8.043 5.658 1.33 1 89.15 142 VAL B CA 1
ATOM 3530 C C . VAL B 1 142 ? 7.888 5.494 2.84 1 89.15 142 VAL B C 1
ATOM 3532 O O . VAL B 1 142 ? 8.643 6.084 3.615 1 89.15 142 VAL B O 1
ATOM 3535 N N . LEU B 1 143 ? 6.924 4.686 3.287 1 90.31 143 LEU B N 1
ATOM 3536 C CA . LEU B 1 143 ? 6.733 4.373 4.699 1 90.31 143 LEU B CA 1
ATOM 3537 C C . LEU B 1 143 ? 7.8 3.399 5.189 1 90.31 143 LEU B C 1
ATOM 3539 O O . LEU B 1 143 ? 8.05 2.373 4.552 1 90.31 143 LEU B O 1
ATOM 3543 N N . VAL B 1 144 ? 8.429 3.678 6.327 1 88.13 144 VAL B N 1
ATOM 3544 C CA . VAL B 1 144 ? 9.529 2.843 6.799 1 88.13 144 VAL B CA 1
ATOM 3545 C C . VAL B 1 144 ? 9.155 2.2 8.132 1 88.13 144 VAL B C 1
ATOM 3547 O O . VAL B 1 144 ? 9.549 1.066 8.414 1 88.13 144 VAL B O 1
ATOM 3550 N N . ARG B 1 145 ? 8.406 2.877 8.902 1 85.05 145 ARG B N 1
ATOM 3551 C CA . ARG B 1 145 ? 8.06 2.343 10.216 1 85.05 145 ARG B CA 1
ATOM 3552 C C . ARG B 1 145 ? 6.972 1.28 10.105 1 85.05 145 ARG B C 1
ATOM 3554 O O . ARG B 1 145 ? 6.025 1.432 9.331 1 85.05 145 ARG B O 1
ATOM 3561 N N . SER B 1 146 ? 7.128 0.29 10.937 1 82.32 146 SER B N 1
ATOM 3562 C CA . SER B 1 146 ? 6.189 -0.825 10.869 1 82.32 146 SER B CA 1
ATOM 3563 C C . SER B 1 146 ? 5.075 -0.674 11.9 1 82.32 146 SER B C 1
ATOM 3565 O O . SER B 1 146 ? 4.179 -1.516 11.982 1 82.32 146 SER B O 1
ATOM 3567 N N . ASP B 1 147 ? 5.083 0.412 12.682 1 81.83 147 ASP B N 1
ATOM 3568 C CA . ASP B 1 147 ? 4.164 0.485 13.814 1 81.83 147 ASP B CA 1
ATOM 3569 C C . ASP B 1 147 ? 3.279 1.726 1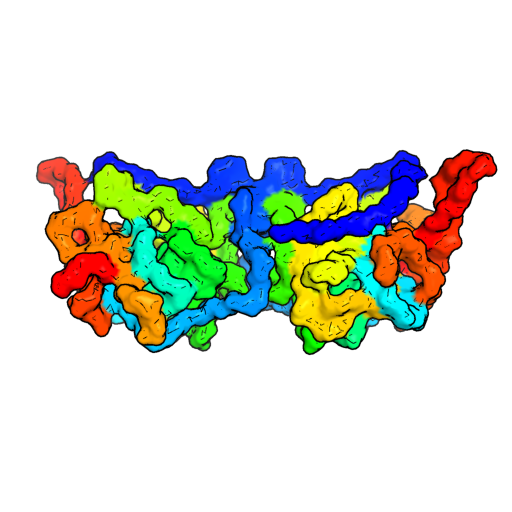3.722 1 81.83 147 ASP B C 1
ATOM 3571 O O . ASP B 1 147 ? 2.443 1.965 14.597 1 81.83 147 ASP B O 1
ATOM 3575 N N . ILE B 1 148 ? 3.5 2.532 12.663 1 83.22 148 ILE B N 1
ATOM 3576 C CA . ILE B 1 148 ? 2.693 3.738 12.517 1 83.22 148 ILE B CA 1
ATOM 3577 C C . ILE B 1 148 ? 2.141 3.821 11.096 1 83.22 148 ILE B C 1
ATOM 3579 O O . ILE B 1 148 ? 2.886 4.082 10.148 1 83.22 148 ILE B O 1
ATOM 3583 N N . PRO B 1 149 ? 0.879 3.496 10.893 1 84.46 149 PRO B N 1
ATOM 3584 C CA . PRO B 1 149 ? 0.277 3.718 9.576 1 84.46 149 PRO B CA 1
ATOM 3585 C C . PRO B 1 149 ? 0.009 5.194 9.291 1 84.46 149 PRO B C 1
ATOM 3587 O O . PRO B 1 149 ? -0.358 5.945 10.198 1 84.46 149 PRO B O 1
ATOM 3590 N N . VAL B 1 150 ? 0.173 5.354 7.958 1 84.75 150 VAL B N 1
ATOM 3591 C CA . VAL B 1 150 ? -0.287 6.67 7.529 1 84.75 150 VAL B CA 1
ATOM 3592 C C . VAL B 1 150 ? -1.812 6.726 7.58 1 84.75 150 VAL B C 1
ATOM 3594 O O . VAL B 1 150 ? -2.483 5.703 7.427 1 84.75 150 VAL B O 1
ATOM 3597 N N . ASP B 1 151 ? -2.548 7.632 8.135 1 84.05 151 ASP B N 1
ATOM 3598 C CA . ASP B 1 151 ? -3.991 7.824 8.239 1 84.05 151 ASP B CA 1
ATOM 3599 C C . ASP B 1 151 ? -4.518 7.315 9.578 1 84.05 151 ASP B C 1
ATOM 3601 O O . ASP B 1 151 ? -5.687 6.939 9.69 1 84.05 151 ASP B O 1
ATOM 3605 N N . SER B 1 152 ? -3.719 7.08 10.461 1 83 152 SER B N 1
ATOM 3606 C CA . SER B 1 152 ? -4.113 6.637 11.795 1 83 152 SER B CA 1
ATOM 3607 C C . SER B 1 152 ? -5.204 7.53 12.374 1 83 152 SER B C 1
ATOM 3609 O O . SER B 1 152 ? -5.221 8.738 12.128 1 83 152 SER B O 1
ATOM 3611 N N . LEU B 1 153 ? -6.017 6.785 13.199 1 82.94 153 LEU B N 1
ATOM 3612 C CA . LEU B 1 153 ? -6.973 7.546 13.996 1 82.94 153 LEU B CA 1
ATOM 3613 C C . LEU B 1 153 ? -6.26 8.356 15.073 1 82.94 153 LEU B C 1
ATOM 3615 O O . LEU B 1 153 ? -5.342 7.856 15.727 1 82.94 153 LEU B O 1
ATOM 3619 N N . LEU B 1 154 ? -6.683 9.612 15.069 1 85.7 154 LEU B N 1
ATOM 3620 C CA . LEU B 1 154 ? -6.087 10.458 16.097 1 85.7 154 LEU B CA 1
ATOM 3621 C C . LEU B 1 154 ? -7.075 10.713 17.231 1 85.7 154 LEU B C 1
ATOM 3623 O O . LEU B 1 154 ? -8.101 11.367 17.03 1 85.7 154 LEU B O 1
ATOM 3627 N N . THR B 1 155 ? -6.751 10.106 18.367 1 80.25 155 THR B N 1
ATOM 3628 C CA . THR B 1 155 ? -7.507 10.278 19.603 1 80.25 155 THR B CA 1
ATOM 3629 C C . THR B 1 155 ? -6.569 10.343 20.806 1 80.25 155 THR B C 1
ATOM 3631 O O . THR B 1 155 ? -5.458 9.812 20.762 1 80.25 155 THR B O 1
ATOM 3634 N N . PRO B 1 156 ? -6.958 11.12 21.91 1 79.19 156 PRO B N 1
ATOM 3635 C CA . PRO B 1 156 ? -8.219 11.847 22.066 1 79.19 156 PRO B CA 1
ATOM 3636 C C . PRO B 1 156 ? -8.187 13.229 21.418 1 79.19 156 PRO B C 1
ATOM 3638 O O . PRO B 1 156 ? -7.112 13.732 21.081 1 79.19 156 PRO B O 1
ATOM 3641 N N . PHE B 1 157 ? -9.356 13.769 21.283 1 81.15 157 PHE B N 1
ATOM 3642 C CA . PHE B 1 157 ? -9.466 15.124 20.755 1 81.15 157 PHE B CA 1
ATOM 3643 C C . PHE B 1 157 ? -9.274 16.154 21.861 1 81.15 157 PHE B C 1
ATOM 3645 O O . PHE B 1 157 ? -9.565 15.881 23.028 1 81.15 157 PHE B O 1
ATOM 3652 N N . TYR B 1 158 ? -8.787 17.238 21.383 1 76.49 158 TYR B N 1
ATOM 3653 C CA . TYR B 1 158 ? -8.716 18.389 22.275 1 76.49 158 TYR B CA 1
ATOM 3654 C C . TYR B 1 158 ? -10.108 18.932 22.577 1 76.49 158 TYR B C 1
ATOM 3656 O O . TYR B 1 158 ? -10.855 19.286 21.661 1 76.49 158 TYR B O 1
ATOM 3664 N N . GLU B 1 159 ? -10.638 18.838 23.754 1 70.56 159 GLU B N 1
ATOM 3665 C CA . GLU B 1 159 ? -11.919 19.368 24.21 1 70.56 159 GLU B CA 1
ATOM 3666 C C . GLU B 1 159 ? -11.731 20.347 25.366 1 70.56 159 GLU B C 1
ATOM 3668 O O . GLU B 1 159 ? -10.777 20.229 26.137 1 70.56 159 GLU B O 1
ATOM 3673 N N . PRO B 1 160 ? -12.944 21.274 25.25 1 63.91 160 PRO B N 1
ATOM 3674 C CA . PRO B 1 160 ? -12.925 22.165 26.412 1 63.91 160 PRO B CA 1
ATOM 3675 C C . PRO B 1 160 ? -12.939 21.406 27.737 1 63.91 160 PRO B C 1
ATOM 3677 O O . PRO B 1 160 ? -13.718 20.464 27.905 1 63.91 160 PRO B O 1
ATOM 3680 N N . ARG B 1 161 ? -11.935 21.461 28.523 1 61.06 161 ARG B N 1
ATOM 3681 C CA . ARG B 1 161 ? -11.808 20.837 29.836 1 61.06 161 ARG B CA 1
ATOM 3682 C C . ARG B 1 161 ? -11.134 19.473 29.731 1 61.06 161 ARG B C 1
ATOM 3684 O O . ARG B 1 161 ? -11.023 18.752 30.725 1 61.06 161 ARG B O 1
ATOM 3691 N N . GLY B 1 162 ? -10.995 19.156 28.422 1 61.02 162 GLY B N 1
ATOM 3692 C CA . GLY B 1 162 ? -10.308 17.884 28.261 1 61.02 162 GLY B CA 1
ATOM 3693 C C . GLY B 1 162 ? -8.807 18.032 28.102 1 61.02 162 GLY B C 1
ATOM 3694 O O . GLY B 1 162 ? -8.261 19.12 28.296 1 61.02 162 GLY B O 1
ATOM 3695 N N . PRO B 1 163 ? -8.225 16.935 27.887 1 65.12 163 PRO B N 1
ATOM 3696 C CA . PRO B 1 163 ? -6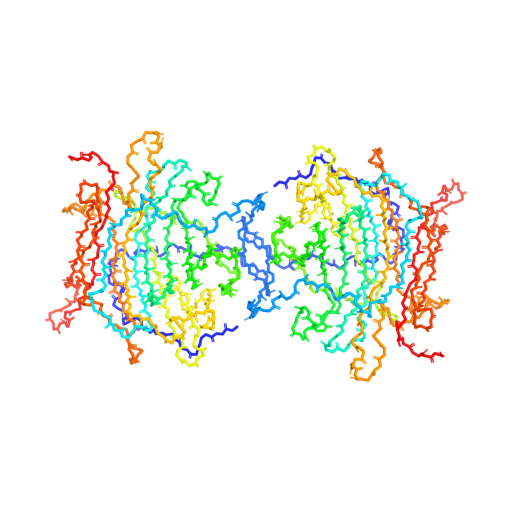.773 16.959 27.698 1 65.12 163 PRO B CA 1
ATOM 3697 C C . PRO B 1 163 ? -6.354 17.718 26.441 1 65.12 163 PRO B C 1
ATOM 3699 O O . PRO B 1 163 ? -7.059 17.68 25.429 1 65.12 163 PRO B O 1
ATOM 3702 N N . PHE B 1 164 ? -5.344 18.566 26.706 1 74.77 164 PHE B N 1
ATOM 3703 C CA . PHE B 1 164 ? -4.697 19.206 25.567 1 74.77 164 PHE B CA 1
ATOM 3704 C C . PHE B 1 164 ? -4.021 18.171 24.675 1 74.77 164 PHE B C 1
ATOM 3706 O O . PHE B 1 164 ? -2.962 17.644 25.02 1 74.77 164 PHE B O 1
ATOM 3713 N N . SER B 1 165 ? -4.732 17.706 23.581 1 82.86 165 SER B N 1
ATOM 3714 C CA . SER B 1 165 ? -4.23 16.687 22.666 1 82.86 165 SER B CA 1
ATOM 3715 C C . SER B 1 165 ? -3.637 17.316 21.409 1 82.86 165 SER B C 1
ATOM 3717 O O . SER B 1 165 ? -4.273 18.157 20.77 1 82.86 165 SER B O 1
ATOM 3719 N N . TYR B 1 166 ? -2.381 16.948 21.157 1 86.99 166 TYR B N 1
ATOM 3720 C CA . TYR B 1 166 ? -1.716 17.48 19.972 1 86.99 166 TYR B CA 1
ATOM 3721 C C . TYR B 1 166 ? -0.783 16.443 19.359 1 86.99 166 TYR B C 1
ATOM 3723 O O . TYR B 1 166 ? -0.487 15.42 19.982 1 86.99 166 TYR B O 1
ATOM 3731 N N . VAL B 1 167 ? -0.456 16.7 18.139 1 88.74 167 VAL B N 1
ATOM 3732 C CA . VAL B 1 167 ? 0.559 15.904 17.455 1 88.74 167 VAL B CA 1
ATOM 3733 C C . VAL B 1 167 ? 1.657 16.819 16.916 1 88.74 167 VAL B C 1
ATOM 3735 O O . VAL B 1 167 ? 1.37 17.873 16.344 1 88.74 167 VAL B O 1
ATOM 3738 N N . ASP B 1 168 ? 2.852 16.41 17.218 1 89.45 168 ASP B N 1
ATOM 3739 C CA . ASP B 1 168 ? 4.006 17.087 16.633 1 89.45 168 ASP B CA 1
ATOM 3740 C C . ASP B 1 168 ? 4.324 16.531 15.247 1 89.45 168 ASP B C 1
ATOM 3742 O O . ASP B 1 168 ? 4.598 15.339 15.098 1 89.45 168 ASP B O 1
ATOM 3746 N N . PHE B 1 169 ? 4.245 17.367 14.256 1 93.71 169 PHE B N 1
ATOM 3747 C CA . PHE B 1 169 ? 4.66 17.02 12.902 1 93.71 169 PHE B CA 1
ATOM 3748 C C . PHE B 1 169 ? 5.956 17.731 12.534 1 93.71 169 PHE B C 1
ATOM 3750 O O . PHE B 1 169 ? 6.123 18.918 12.824 1 93.71 169 PHE B O 1
ATOM 3757 N N . PHE B 1 170 ? 6.841 16.982 11.936 1 95.34 170 PHE B N 1
ATOM 3758 C CA . PHE B 1 170 ? 8.139 17.541 11.575 1 95.34 170 PHE B CA 1
ATOM 3759 C C . PHE B 1 170 ? 8.592 17.021 10.216 1 95.34 170 PHE B C 1
ATOM 3761 O O . PHE B 1 170 ? 8.919 15.841 10.074 1 95.34 170 PHE B O 1
ATOM 3768 N N . ILE B 1 171 ? 8.556 17.952 9.211 1 97.82 171 ILE B N 1
ATOM 3769 C CA . ILE B 1 171 ? 9.113 17.676 7.891 1 97.82 171 ILE B CA 1
ATOM 3770 C C . ILE B 1 171 ? 10.526 18.247 7.797 1 97.82 171 ILE B C 1
ATOM 3772 O O . ILE B 1 171 ? 10.752 19.416 8.116 1 97.82 171 ILE B O 1
ATOM 3776 N N . PHE B 1 172 ? 11.457 17.434 7.332 1 96.73 172 PHE B N 1
ATOM 3777 C CA . PHE B 1 172 ? 12.792 17.989 7.146 1 96.73 172 PHE B CA 1
ATOM 3778 C C . PHE B 1 172 ? 13.517 17.286 6.004 1 96.73 172 PHE B C 1
ATOM 3780 O O . PHE B 1 172 ? 13.275 16.106 5.742 1 96.73 172 PHE B O 1
ATOM 3787 N N . GLN B 1 173 ? 14.364 18.029 5.393 1 96.64 173 GLN B N 1
ATOM 3788 C CA . GLN B 1 173 ? 15.153 17.477 4.297 1 96.64 173 GLN B CA 1
ATOM 3789 C C . GLN B 1 173 ? 16.53 17.03 4.781 1 96.64 173 GLN B C 1
ATOM 3791 O O . GLN B 1 173 ? 17.233 17.788 5.452 1 96.64 173 GLN B O 1
ATOM 3796 N N . ASP B 1 174 ? 16.848 15.859 4.495 1 94.11 174 ASP B N 1
ATOM 3797 C CA . ASP B 1 174 ? 18.243 15.442 4.592 1 94.11 174 ASP B CA 1
ATOM 3798 C C . ASP B 1 174 ? 19.059 15.978 3.417 1 94.11 174 ASP B C 1
ATOM 3800 O O . ASP B 1 174 ? 19.042 15.401 2.328 1 94.11 174 ASP B O 1
ATOM 3804 N N . THR B 1 175 ? 19.823 16.949 3.636 1 90.65 175 THR B N 1
ATOM 3805 C CA . THR B 1 175 ? 20.484 17.686 2.565 1 90.65 175 THR B CA 1
ATOM 3806 C C . THR B 1 175 ? 21.588 16.845 1.931 1 90.65 175 THR B C 1
ATOM 3808 O O . THR B 1 175 ? 22.084 17.173 0.851 1 90.65 175 THR B O 1
ATOM 3811 N N . THR B 1 176 ? 21.948 15.802 2.551 1 88.97 176 THR B N 1
ATOM 3812 C CA . THR B 1 176 ? 22.969 14.916 2.003 1 88.97 176 THR B CA 1
ATOM 3813 C C . THR B 1 176 ? 22.371 13.987 0.951 1 88.97 176 THR B C 1
ATOM 3815 O O . THR B 1 176 ? 22.909 13.859 -0.151 1 88.97 176 THR B O 1
ATOM 3818 N N . ILE B 1 177 ? 21.235 13.404 1.186 1 87.68 177 ILE B N 1
ATOM 3819 C CA . ILE B 1 177 ? 20.632 12.439 0.273 1 87.68 177 ILE B CA 1
ATOM 3820 C C . ILE B 1 177 ? 19.42 13.064 -0.414 1 87.68 177 ILE B C 1
ATOM 3822 O O . ILE B 1 177 ? 18.83 12.463 -1.315 1 87.68 177 ILE B O 1
ATOM 3826 N N . GLN B 1 178 ? 18.948 14.185 -0.027 1 91.24 178 GLN B N 1
ATOM 3827 C CA . GLN B 1 178 ? 17.955 15.064 -0.636 1 91.24 178 GLN B CA 1
ATOM 3828 C C . GLN B 1 178 ? 16.542 14.527 -0.425 1 91.24 178 GLN B C 1
ATOM 3830 O O . GLN B 1 178 ? 15.597 14.979 -1.075 1 91.24 178 GLN B O 1
ATOM 3835 N N . ASN B 1 179 ? 16.33 13.561 0.492 1 93.37 179 ASN B N 1
ATOM 3836 C CA . ASN B 1 179 ? 14.998 13.082 0.844 1 93.37 179 ASN B CA 1
ATOM 3837 C C . ASN B 1 179 ? 14.325 13.998 1.862 1 93.37 179 ASN B C 1
ATOM 3839 O O . ASN B 1 179 ? 14.99 14.556 2.737 1 93.37 179 ASN B O 1
ATOM 3843 N N . TRP B 1 180 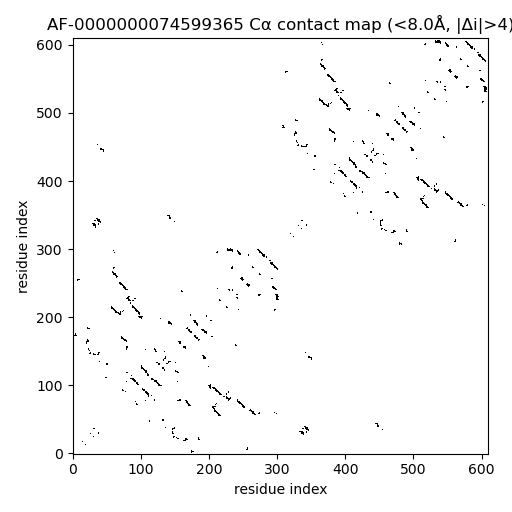? 13.082 14.154 1.693 1 96.82 180 TRP B N 1
ATOM 3844 C CA . TRP B 1 180 ? 12.267 14.837 2.693 1 96.82 180 TRP B CA 1
ATOM 3845 C C . TRP B 1 180 ? 11.679 13.842 3.688 1 96.82 180 TRP B C 1
ATOM 3847 O O . TRP B 1 180 ? 10.858 12.998 3.319 1 96.82 180 TRP B O 1
ATOM 3857 N N . TRP B 1 181 ? 12.012 13.941 4.905 1 96.47 181 TRP B N 1
ATOM 3858 C CA . TRP B 1 181 ? 11.619 12.979 5.929 1 96.47 181 TRP B CA 1
ATOM 3859 C C . TRP B 1 181 ? 10.473 13.523 6.776 1 96.47 181 TRP B C 1
ATOM 3861 O O . TRP B 1 181 ? 10.357 14.736 6.967 1 96.47 181 TRP B O 1
ATOM 3871 N N . LEU B 1 182 ? 9.626 12.644 7.283 1 96.34 182 LEU B N 1
ATOM 3872 C CA . LEU B 1 182 ? 8.508 12.99 8.153 1 96.34 182 LEU B CA 1
ATOM 3873 C C . LEU B 1 182 ? 8.658 12.33 9.519 1 96.34 182 LEU B C 1
ATOM 3875 O O . LEU B 1 182 ? 8.731 11.102 9.616 1 96.34 182 LEU B O 1
ATOM 3879 N N . LYS B 1 183 ? 8.762 13.124 10.463 1 92.39 183 LYS B N 1
ATOM 3880 C CA . LYS B 1 183 ? 8.713 12.67 11.85 1 92.39 183 LYS B CA 1
ATOM 3881 C C . LYS B 1 183 ? 7.402 13.077 12.516 1 92.39 183 LYS B C 1
ATOM 3883 O O . LYS B 1 183 ? 6.907 14.185 12.298 1 92.39 183 LYS B O 1
ATOM 3888 N N . ILE B 1 184 ? 6.857 12.179 13.283 1 88.71 184 ILE B N 1
ATOM 3889 C CA . ILE B 1 184 ? 5.619 12.456 14.004 1 88.71 184 ILE B CA 1
ATOM 3890 C C . ILE B 1 184 ? 5.821 12.195 15.495 1 88.71 184 ILE B C 1
ATOM 3892 O O . ILE B 1 184 ? 6.467 11.217 15.879 1 88.71 184 ILE B O 1
ATOM 3896 N N . GLY B 1 185 ? 5.302 12.995 16.229 1 79.1 185 GLY B N 1
ATOM 3897 C CA . GLY B 1 185 ? 5.365 12.832 17.673 1 79.1 185 GLY B CA 1
ATOM 3898 C C . GLY B 1 185 ? 6.758 13.042 18.236 1 79.1 185 GLY B C 1
ATOM 3899 O O . GLY B 1 185 ? 7.544 13.818 17.69 1 79.1 185 GLY B O 1
ATOM 3900 N N . HIS B 1 186 ? 6.918 12.388 19.352 1 69.93 186 HIS B N 1
ATOM 3901 C CA . HIS B 1 186 ? 8.168 12.618 20.068 1 69.93 186 HIS B CA 1
ATOM 3902 C C . HIS B 1 186 ? 9.185 11.524 19.765 1 69.93 186 HIS B C 1
ATOM 3904 O O . HIS B 1 186 ? 10.286 11.522 20.321 1 69.93 186 HIS B O 1
ATOM 3910 N N . ASP B 1 187 ? 8.751 10.815 18.801 1 66.9 187 ASP B N 1
ATOM 3911 C CA . ASP B 1 187 ? 9.675 9.753 18.413 1 66.9 187 ASP B CA 1
ATOM 3912 C C . ASP B 1 187 ? 10.871 10.318 17.65 1 66.9 187 ASP B C 1
ATOM 3914 O O . ASP B 1 187 ? 10.733 11.279 16.89 1 66.9 187 ASP B O 1
ATOM 3918 N N . GLU B 1 188 ? 11.908 9.735 17.93 1 74.65 188 GLU B N 1
ATOM 3919 C CA . GLU B 1 188 ? 13.125 10.204 17.273 1 74.65 188 GLU B CA 1
ATOM 3920 C C . GLU B 1 188 ? 13.207 9.698 15.836 1 74.65 188 GLU B C 1
ATOM 3922 O O . GLU B 1 188 ? 13.841 10.326 14.986 1 74.65 188 GLU B O 1
ATOM 3927 N N . GLU B 1 189 ? 12.529 8.664 15.561 1 84.88 189 GLU B N 1
ATOM 3928 C CA . GLU B 1 189 ? 12.668 8.082 14.23 1 84.88 189 GLU B CA 1
ATOM 3929 C C . GLU B 1 189 ? 11.541 8.537 13.308 1 84.88 189 GLU B C 1
ATOM 3931 O O . GLU B 1 189 ? 10.373 8.546 13.704 1 84.88 189 GLU B O 1
ATOM 3936 N N . PRO B 1 190 ? 11.961 8.984 12.134 1 92.01 190 PRO B N 1
ATOM 3937 C CA . PRO B 1 190 ? 10.917 9.335 11.168 1 92.01 190 PRO B CA 1
ATOM 3938 C C . PRO B 1 190 ? 10.086 8.13 10.733 1 92.01 190 PRO B C 1
ATOM 3940 O O . PRO B 1 190 ? 10.555 6.991 10.811 1 92.01 190 PRO B O 1
ATOM 3943 N N . ILE B 1 191 ? 8.909 8.369 10.278 1 90.73 191 ILE B N 1
ATOM 3944 C CA . ILE B 1 191 ? 8.034 7.262 9.91 1 90.73 191 ILE B CA 1
ATOM 3945 C C . ILE B 1 191 ? 8.234 6.914 8.437 1 90.73 191 ILE B C 1
ATOM 3947 O O . ILE B 1 191 ? 7.8 5.855 7.979 1 90.73 191 ILE B O 1
ATOM 3951 N N . GLY B 1 192 ? 8.831 7.884 7.653 1 93.36 192 GLY B N 1
ATOM 3952 C CA . GLY B 1 192 ? 9.062 7.698 6.229 1 93.36 192 GLY B CA 1
ATOM 3953 C C . GLY B 1 192 ? 9.621 8.933 5.548 1 93.36 192 GLY B C 1
ATOM 3954 O O . GLY B 1 192 ? 10.038 9.881 6.217 1 93.36 192 GLY B O 1
ATOM 3955 N N . PHE B 1 193 ? 9.673 8.851 4.2 1 94.44 193 PHE B N 1
ATOM 3956 C CA . PHE B 1 193 ? 10.269 9.962 3.467 1 94.44 193 PHE B CA 1
ATOM 3957 C C . PHE B 1 193 ? 9.719 10.03 2.047 1 94.44 193 PHE B C 1
ATOM 3959 O O . PHE B 1 193 ? 9.162 9.053 1.543 1 94.44 193 PHE B O 1
ATOM 3966 N N . TRP B 1 194 ? 9.802 11.237 1.477 1 93.69 194 TRP B N 1
ATOM 3967 C CA . TRP B 1 194 ? 9.672 11.449 0.039 1 93.69 194 TRP B CA 1
ATOM 3968 C C . TRP B 1 194 ? 11.043 11.549 -0.622 1 93.69 194 TRP B C 1
ATOM 3970 O O . TRP B 1 194 ? 11.852 12.406 -0.26 1 93.69 194 TRP B O 1
ATOM 3980 N N . PRO B 1 195 ? 11.292 10.69 -1.608 1 90.83 195 PRO B N 1
ATOM 3981 C CA . PRO B 1 195 ? 12.534 10.918 -2.351 1 90.83 195 PRO B CA 1
ATOM 3982 C C . PRO B 1 195 ? 12.593 12.304 -2.989 1 90.83 195 PRO B C 1
ATOM 3984 O O . PRO B 1 195 ? 11.619 12.747 -3.603 1 90.83 195 PRO B O 1
ATOM 3987 N N . GLY B 1 196 ? 13.715 12.955 -2.868 1 91.14 196 GLY B N 1
ATOM 3988 C CA . GLY B 1 196 ? 13.855 14.299 -3.406 1 91.14 196 GLY B CA 1
ATOM 3989 C C . GLY B 1 196 ? 13.614 14.371 -4.902 1 91.14 196 GLY B C 1
ATOM 3990 O O . GLY B 1 196 ? 13.119 15.379 -5.409 1 91.14 196 GLY B O 1
ATOM 3991 N N . GLN B 1 197 ? 13.839 13.314 -5.6 1 88.42 197 GLN B N 1
ATOM 3992 C CA . GLN B 1 197 ? 13.829 13.282 -7.059 1 88.42 197 GLN B CA 1
ATOM 3993 C C . GLN B 1 197 ? 12.402 13.325 -7.6 1 88.42 197 GLN B C 1
ATOM 3995 O O . GLN B 1 197 ? 12.189 13.597 -8.783 1 88.42 197 GLN B O 1
ATOM 4000 N N . ILE B 1 198 ? 11.412 13.097 -6.77 1 89.51 198 ILE B N 1
ATOM 4001 C CA . ILE B 1 198 ? 10.051 13.095 -7.296 1 89.51 198 ILE B CA 1
ATOM 4002 C C . ILE B 1 198 ? 9.565 14.531 -7.477 1 89.51 198 ILE B C 1
ATOM 4004 O O . ILE B 1 198 ? 8.544 14.771 -8.125 1 89.51 198 ILE B O 1
ATOM 4008 N N . PHE B 1 199 ? 10.351 15.397 -6.839 1 93.33 199 PHE B N 1
ATOM 4009 C CA . PHE B 1 199 ? 9.922 16.79 -6.882 1 93.33 199 PHE B CA 1
ATOM 4010 C C . PHE B 1 199 ? 10.664 17.552 -7.973 1 93.33 199 PHE B C 1
ATOM 4012 O O . PHE B 1 199 ? 11.819 17.245 -8.276 1 93.33 199 PHE B O 1
ATOM 4019 N N . THR B 1 200 ? 9.958 18.469 -8.509 1 93.53 200 THR B N 1
ATOM 4020 C CA . THR B 1 200 ? 10.575 19.359 -9.487 1 93.53 200 THR B CA 1
ATOM 4021 C C . THR B 1 200 ? 11.22 20.557 -8.797 1 93.53 200 THR B C 1
ATOM 4023 O O . THR B 1 200 ? 12.399 20.844 -9.012 1 93.53 200 THR B O 1
ATOM 4026 N N . SER B 1 201 ? 10.499 21.203 -7.924 1 95.46 201 SER B N 1
ATOM 4027 C CA . SER B 1 201 ? 11.002 22.432 -7.321 1 95.46 201 SER B CA 1
ATOM 4028 C C . SER B 1 201 ? 11.391 22.214 -5.862 1 95.46 201 SER B C 1
ATOM 4030 O O . SER B 1 201 ? 12.159 22.994 -5.296 1 95.46 201 SER B O 1
ATOM 4032 N N . LEU B 1 202 ? 10.976 21.169 -5.185 1 95.68 202 LEU B N 1
ATOM 4033 C CA . LEU B 1 202 ? 11.288 20.87 -3.792 1 95.68 202 LEU B CA 1
ATOM 4034 C C . LEU B 1 202 ? 12.452 19.89 -3.694 1 95.68 202 LEU B C 1
ATOM 4036 O O . LEU B 1 202 ? 12.685 19.3 -2.636 1 95.68 202 LEU B O 1
ATOM 4040 N N . SER B 1 203 ? 13.164 19.69 -4.764 1 93.41 203 SER B N 1
ATOM 4041 C CA . SER B 1 203 ? 14.221 18.684 -4.787 1 93.41 203 SER B CA 1
ATOM 4042 C C . SER B 1 203 ? 15.375 19.074 -3.869 1 93.41 203 SER B C 1
ATOM 4044 O O . SER B 1 203 ? 16.081 18.207 -3.349 1 93.41 203 SER B O 1
ATOM 4046 N N . LYS B 1 204 ? 15.578 20.411 -3.603 1 92.08 204 LYS B N 1
ATOM 4047 C CA . LYS B 1 204 ? 16.748 20.824 -2.835 1 92.08 204 LYS B CA 1
ATOM 4048 C C . LYS B 1 204 ? 16.338 21.52 -1.54 1 92.08 204 LYS B C 1
ATOM 4050 O O . LYS B 1 204 ? 17.031 21.414 -0.526 1 92.08 204 LYS B O 1
ATOM 4055 N N . SER B 1 205 ? 15.347 22.313 -1.575 1 95.14 205 SER B N 1
ATOM 4056 C CA . SER B 1 205 ? 14.858 23.038 -0.406 1 95.14 205 SER B CA 1
ATOM 4057 C C . SER B 1 205 ? 13.459 23.595 -0.647 1 95.14 205 SER B C 1
ATOM 4059 O O . SER B 1 205 ? 12.978 23.61 -1.782 1 95.14 205 SER B O 1
ATOM 4061 N N . GLY B 1 206 ? 12.836 23.992 0.412 1 97.27 206 GLY B N 1
ATOM 4062 C CA . GLY B 1 206 ? 11.605 24.756 0.296 1 97.27 206 GLY B CA 1
ATOM 4063 C C . GLY B 1 206 ? 11.835 26.255 0.249 1 97.27 206 GLY B C 1
ATOM 4064 O O . GLY B 1 206 ? 12.935 26.729 0.542 1 97.27 206 GLY B O 1
ATOM 4065 N N . SER B 1 207 ? 10.738 26.953 -0.172 1 97.82 207 SER B N 1
ATOM 4066 C CA . SER B 1 207 ? 10.843 28.407 -0.231 1 97.82 207 SER B CA 1
ATOM 4067 C C . SER B 1 207 ? 9.812 29.073 0.674 1 97.82 207 SER B C 1
ATOM 4069 O O . SER B 1 207 ? 9.966 30.237 1.047 1 97.82 207 SER B O 1
ATOM 4071 N N . HIS B 1 208 ? 8.747 28.367 1.011 1 98.2 208 HIS B N 1
ATOM 4072 C CA . HIS B 1 208 ? 7.682 28.9 1.853 1 98.2 208 HIS B CA 1
ATOM 4073 C C . HIS B 1 208 ? 7.167 27.843 2.825 1 98.2 208 HIS B C 1
ATOM 4075 O O . HIS B 1 208 ? 7.216 26.647 2.531 1 98.2 208 HIS B O 1
ATOM 4081 N N . VAL B 1 209 ? 6.683 28.234 3.942 1 98.46 209 VAL B N 1
ATOM 4082 C CA . VAL B 1 209 ? 6.07 27.355 4.932 1 98.46 209 VAL B CA 1
ATOM 4083 C C . VAL B 1 209 ? 4.724 27.928 5.37 1 98.46 209 VAL B C 1
ATOM 4085 O O . VAL B 1 209 ? 4.505 29.139 5.299 1 98.46 209 VAL B O 1
ATOM 4088 N N . GLU B 1 210 ? 3.841 27.079 5.725 1 98.56 210 GLU B N 1
ATOM 4089 C CA . GLU B 1 210 ? 2.527 27.464 6.232 1 98.56 210 GLU B CA 1
ATOM 4090 C C . GLU B 1 210 ? 2.1 26.572 7.393 1 98.56 210 GLU B C 1
ATOM 4092 O O . GLU B 1 210 ? 2.548 25.428 7.501 1 98.56 210 GLU B O 1
ATOM 4097 N N . CYS B 1 211 ? 1.281 27.107 8.237 1 98.45 211 CYS B N 1
ATOM 4098 C CA . CYS B 1 211 ? 0.643 26.354 9.311 1 98.45 211 CYS B CA 1
ATOM 4099 C C . CYS B 1 211 ? -0.768 26.865 9.572 1 98.45 211 CYS B C 1
ATOM 4101 O O . CYS B 1 211 ? -0.99 28.075 9.653 1 98.45 211 CYS B O 1
ATOM 4103 N N . GLY B 1 212 ? -1.742 26.012 9.65 1 98.5 212 GLY B N 1
ATOM 4104 C CA . GLY B 1 212 ? -3.106 26.43 9.931 1 98.5 212 GLY B CA 1
ATOM 4105 C C . GLY B 1 212 ? -4.148 25.462 9.402 1 98.5 212 GLY B C 1
ATOM 4106 O O . GLY B 1 212 ? -3.918 24.251 9.368 1 98.5 212 GLY B O 1
ATOM 4107 N N . GLY B 1 213 ? -5.332 25.973 9.118 1 98.35 213 GLY B N 1
ATOM 4108 C CA . GLY B 1 213 ? -6.456 25.124 8.757 1 98.35 213 GLY B CA 1
ATOM 4109 C C . GLY B 1 213 ? -6.928 25.335 7.331 1 98.35 213 GLY B C 1
ATOM 4110 O O . GLY B 1 213 ? -6.66 26.377 6.73 1 98.35 213 GLY B O 1
ATOM 4111 N N . GLU B 1 214 ? -7.554 24.394 6.804 1 97.47 214 GLU B N 1
ATOM 4112 C CA . GLU B 1 214 ? -8.195 24.382 5.493 1 97.47 214 GLU B CA 1
ATOM 4113 C C . GLU B 1 214 ? -9.555 23.692 5.549 1 97.47 214 GLU B C 1
ATOM 4115 O O . GLU B 1 214 ? -9.712 22.673 6.225 1 97.47 214 GLU B O 1
ATOM 4120 N N . ALA B 1 215 ? -10.515 24.281 4.902 1 95.4 215 ALA B N 1
ATOM 4121 C CA . ALA B 1 215 ? -11.848 23.692 4.815 1 95.4 215 ALA B CA 1
ATOM 4122 C C . ALA B 1 215 ? -12.391 23.771 3.391 1 95.4 215 ALA B C 1
ATOM 4124 O O . ALA B 1 215 ? -12.107 24.726 2.664 1 95.4 215 ALA B O 1
ATOM 4125 N N . TYR B 1 216 ? -13.027 22.769 3.075 1 94.13 216 TYR B N 1
ATOM 4126 C CA . TYR B 1 216 ? -13.729 22.739 1.797 1 94.13 216 TYR B CA 1
ATOM 4127 C C . TYR B 1 216 ? -15.23 22.574 2.004 1 94.13 216 TYR B C 1
ATOM 4129 O O . TYR B 1 216 ? -15.665 21.753 2.814 1 94.13 216 TYR B O 1
ATOM 4137 N N . ARG B 1 217 ? -15.929 23.376 1.231 1 85.74 217 ARG B N 1
ATOM 4138 C CA . ARG B 1 217 ? -17.385 23.272 1.246 1 85.74 217 ARG B CA 1
ATOM 4139 C C . ARG B 1 217 ? -17.94 23.156 -0.169 1 85.74 217 ARG B C 1
ATOM 4141 O O . ARG B 1 217 ? -17.634 23.982 -1.032 1 85.74 217 ARG B O 1
ATOM 4148 N N . ASP B 1 218 ? -18.714 22.132 -0.33 1 73.4 218 ASP B N 1
ATOM 4149 C CA . ASP B 1 218 ? -19.492 22.038 -1.561 1 73.4 218 ASP B CA 1
ATOM 4150 C C . ASP B 1 218 ? -20.623 23.063 -1.576 1 73.4 218 ASP B C 1
ATOM 4152 O O . ASP B 1 218 ? -21.467 23.076 -0.678 1 73.4 218 ASP B O 1
ATOM 4156 N N . PRO B 1 219 ? -20.643 23.993 -2.503 1 68.29 219 PRO B N 1
ATOM 4157 C CA . PRO B 1 219 ? -21.664 25.042 -2.489 1 68.29 219 PRO B CA 1
ATOM 4158 C C . PRO B 1 219 ? -23.085 24.483 -2.495 1 68.29 219 PRO B C 1
ATOM 4160 O O . PRO B 1 219 ? -24.028 25.179 -2.111 1 68.29 219 PRO B O 1
ATOM 4163 N N . THR B 1 220 ? -23.161 23.282 -3.039 1 65.87 220 THR B N 1
ATOM 4164 C CA . THR B 1 220 ? -24.503 22.713 -3.105 1 65.87 220 THR B CA 1
ATOM 4165 C C . THR B 1 220 ? -24.852 22.001 -1.801 1 65.87 220 THR B C 1
ATOM 4167 O O . THR B 1 220 ? -25.981 21.538 -1.623 1 65.87 220 THR B O 1
ATOM 4170 N N . SER B 1 221 ? -23.823 21.961 -1.043 1 61.18 221 SER B N 1
ATOM 4171 C CA . SER B 1 221 ? -24.058 21.173 0.163 1 61.18 221 SER B CA 1
ATOM 4172 C C . SER B 1 221 ? -24.905 21.943 1.17 1 61.18 221 SER B C 1
ATOM 4174 O O . SER B 1 221 ? -24.762 23.159 1.308 1 61.18 221 SER B O 1
ATOM 4176 N N . VAL B 1 222 ? -26.133 21.308 1.642 1 55.33 222 VAL B N 1
ATOM 4177 C CA . VAL B 1 222 ? -26.968 21.67 2.783 1 55.33 222 VAL B CA 1
ATOM 4178 C C . VAL B 1 222 ? -26.691 20.722 3.948 1 55.33 222 VAL B C 1
ATOM 4180 O O . VAL B 1 222 ? -26.446 19.531 3.742 1 55.33 222 VAL B O 1
ATOM 4183 N N . PRO B 1 223 ? -26.801 21.289 5.357 1 54.52 223 PRO B N 1
ATOM 4184 C CA . PRO B 1 223 ? -27.101 22.653 5.798 1 54.52 223 PRO B CA 1
ATOM 4185 C C . PRO B 1 223 ? -25.882 23.571 5.749 1 54.52 223 PRO B C 1
ATOM 4187 O O . PRO B 1 223 ? -25.898 24.588 5.051 1 54.52 223 PRO B O 1
ATOM 4190 N N . GLY B 1 224 ? -24.929 23.703 7.149 1 58.24 224 GLY B N 1
ATOM 4191 C CA . GLY B 1 224 ? -24.11 24.761 7.718 1 58.24 224 GLY B CA 1
ATOM 4192 C C . GLY B 1 224 ? -22.65 24.666 7.318 1 58.24 224 GLY B C 1
ATOM 4193 O O . GLY B 1 224 ? -22.241 23.705 6.663 1 58.24 224 GLY B O 1
ATOM 4194 N N . PRO B 1 225 ? -21.889 25.741 7.582 1 65.94 225 PRO B N 1
ATOM 4195 C CA . PRO B 1 225 ? -20.494 25.96 7.194 1 65.94 225 PRO B CA 1
ATOM 4196 C C . PRO B 1 225 ? -19.55 24.904 7.766 1 65.94 225 PRO B C 1
ATOM 4198 O O . PRO B 1 225 ? -19.785 24.389 8.862 1 65.94 225 PRO B O 1
ATOM 4201 N N . THR B 1 226 ? -18.717 24.436 6.943 1 89.05 226 THR B N 1
ATOM 4202 C CA . THR B 1 226 ? -17.682 23.484 7.329 1 89.05 226 THR B CA 1
ATOM 4203 C C . THR B 1 226 ? -16.795 24.064 8.426 1 89.05 226 THR B C 1
ATOM 4205 O O . THR B 1 226 ? -16.241 25.155 8.273 1 89.05 226 THR B O 1
ATOM 4208 N N . GLN B 1 227 ? -16.846 23.436 9.636 1 93.16 227 GLN B N 1
ATOM 4209 C CA . GLN B 1 227 ? -16.012 23.904 10.738 1 93.16 227 GLN B CA 1
ATOM 4210 C C . GLN B 1 227 ? -14.531 23.699 10.433 1 93.16 227 GLN B C 1
ATOM 4212 O O . GLN B 1 227 ? -14.161 22.755 9.732 1 93.16 227 GLN B O 1
ATOM 4217 N N . MET B 1 228 ? -13.798 24.586 10.962 1 95.78 228 MET B N 1
ATOM 4218 C CA . MET B 1 228 ? -12.341 24.482 10.93 1 95.78 228 MET B CA 1
ATOM 4219 C C . MET B 1 228 ? -11.765 24.471 12.342 1 95.78 228 MET B C 1
ATOM 4221 O O . MET B 1 228 ? -12.221 25.219 13.209 1 95.78 228 MET B O 1
ATOM 4225 N N . GLY B 1 229 ? -10.744 23.588 12.508 1 94.67 229 GLY B N 1
ATOM 4226 C CA . GLY B 1 229 ? -10.171 23.507 13.842 1 94.67 229 GLY B CA 1
ATOM 4227 C C . GLY B 1 229 ? -11.181 23.113 14.903 1 94.67 229 GLY B C 1
ATOM 4228 O O . GLY B 1 229 ? -11.873 22.102 14.764 1 94.67 229 GLY B O 1
ATOM 4229 N N . SER B 1 230 ? -11.307 23.899 15.95 1 90.79 230 SER B N 1
ATOM 4230 C CA . SER B 1 230 ? -12.229 23.624 17.047 1 90.79 230 SER B CA 1
ATOM 4231 C C . SER B 1 230 ? -13.651 24.05 16.693 1 90.79 230 SER B C 1
ATOM 4233 O O . SER B 1 230 ? -14.591 23.775 17.442 1 90.79 230 SER B O 1
ATOM 4235 N N . GLY B 1 231 ? -13.784 24.695 15.603 1 92.22 231 GLY B N 1
ATOM 4236 C CA . GLY B 1 231 ? -15.075 25.248 15.225 1 92.22 231 GLY B CA 1
ATOM 4237 C C . GLY B 1 231 ? -15.263 26.685 15.673 1 92.22 231 GLY B C 1
ATOM 4238 O O . GLY B 1 231 ? -16.252 27.328 15.315 1 92.22 231 GLY B O 1
ATOM 4239 N N . TYR B 1 232 ? -14.254 27.279 16.412 1 91.77 232 TYR B N 1
ATOM 4240 C CA . TYR B 1 232 ? -14.341 28.647 16.91 1 91.77 232 TYR B CA 1
ATOM 4241 C C . TYR B 1 232 ? -13.235 29.514 16.32 1 91.77 232 TYR B C 1
ATOM 4243 O O . TYR B 1 232 ? -12.102 29.056 16.151 1 91.77 232 TYR B O 1
ATOM 4251 N N . LYS B 1 233 ? -13.619 30.734 16.081 1 94.51 233 LYS B N 1
ATOM 4252 C CA . LYS B 1 233 ? -12.584 31.708 15.75 1 94.51 233 LYS B CA 1
ATOM 4253 C C . LYS B 1 233 ? -11.682 31.982 16.95 1 94.51 233 LYS B C 1
ATOM 4255 O O . LYS B 1 233 ? -12.083 31.768 18.096 1 94.51 233 LYS B O 1
ATOM 4260 N N . PRO B 1 234 ? -10.548 32.437 16.6 1 94.75 234 PRO B N 1
ATOM 4261 C CA . PRO B 1 234 ? -9.658 32.768 17.715 1 94.75 234 PRO B CA 1
ATOM 4262 C C . PRO B 1 234 ? -10.313 33.693 18.739 1 94.75 234 PRO B C 1
ATOM 4264 O O . PRO B 1 234 ? -11.005 34.643 18.364 1 94.75 234 PRO B O 1
ATOM 4267 N N . SER B 1 235 ? -10.13 33.337 19.968 1 90.19 235 SER B N 1
ATOM 4268 C CA . SER B 1 235 ? -10.699 34.129 21.053 1 90.19 235 SER B CA 1
ATOM 4269 C C . SER B 1 235 ? -9.787 34.127 22.276 1 90.19 235 SER B C 1
ATOM 4271 O O . SER B 1 235 ? -8.769 33.432 22.296 1 90.19 235 SER B O 1
ATOM 4273 N N . ARG B 1 236 ? -10.149 34.845 23.255 1 85.91 236 ARG B N 1
ATOM 4274 C CA . ARG B 1 236 ? -9.392 34.903 24.501 1 85.91 236 ARG B CA 1
ATOM 4275 C C . ARG B 1 236 ? -9.608 33.643 25.332 1 85.91 236 ARG B C 1
ATOM 4277 O O . ARG B 1 236 ? -8.866 33.385 26.282 1 85.91 236 ARG B O 1
ATOM 4284 N N . HIS B 1 237 ? -10.64 32.864 24.93 1 79.75 237 HIS B N 1
ATOM 4285 C CA . HIS B 1 237 ? -10.892 31.607 25.625 1 79.75 237 HIS B CA 1
ATOM 4286 C C . HIS B 1 237 ? -9.993 30.495 25.095 1 79.75 237 HIS B C 1
ATOM 4288 O O . HIS B 1 237 ? -10.339 29.822 24.122 1 79.75 237 HIS B O 1
ATOM 4294 N N . VAL B 1 238 ? -8.989 30.24 25.737 1 79.32 238 VAL B N 1
ATOM 4295 C CA . VAL B 1 238 ? -7.906 29.357 25.314 1 79.32 238 VAL B CA 1
ATOM 4296 C C . VAL B 1 238 ? -8.461 27.967 25.011 1 79.32 238 VAL B C 1
ATOM 4298 O O . VAL B 1 238 ? -7.999 27.296 24.084 1 79.32 238 VAL B O 1
ATOM 4301 N N . ALA B 1 239 ? -9.502 27.562 25.723 1 79.26 239 ALA B N 1
ATOM 4302 C CA . ALA B 1 239 ? -10.02 26.198 25.639 1 79.26 239 ALA B CA 1
ATOM 4303 C C . ALA B 1 239 ? -10.768 25.976 24.328 1 79.26 239 ALA B C 1
ATOM 4305 O O . ALA B 1 239 ? -11.008 24.834 23.929 1 79.26 239 ALA B O 1
ATOM 4306 N N . THR B 1 240 ? -11.109 27.047 23.641 1 86.31 240 THR B N 1
ATOM 4307 C CA . THR B 1 240 ? -11.884 26.894 22.415 1 86.31 240 THR B CA 1
ATOM 4308 C C . THR B 1 240 ? -10.993 27.059 21.187 1 86.31 240 THR B C 1
ATOM 4310 O O . THR B 1 240 ? -11.456 26.913 20.054 1 86.31 240 THR B O 1
ATOM 4313 N N . ASN B 1 241 ? -9.781 27.407 21.446 1 89.7 241 ASN B N 1
ATOM 4314 C CA . ASN B 1 241 ? -8.889 27.726 20.337 1 89.7 241 ASN B CA 1
ATOM 4315 C C . ASN B 1 241 ? -8.265 26.467 19.74 1 89.7 241 ASN B C 1
ATOM 4317 O O . ASN B 1 241 ? -8.062 25.477 20.444 1 89.7 241 ASN B O 1
ATOM 4321 N N . SER B 1 242 ? -8.09 26.483 18.428 1 93.64 242 SER B N 1
ATOM 4322 C CA . SER B 1 242 ? -7.199 25.547 17.75 1 93.64 242 SER B CA 1
ATOM 4323 C C . SER B 1 242 ? -5.809 26.146 17.561 1 93.64 242 SER B C 1
ATOM 4325 O O . SER B 1 242 ? -5.675 27.307 17.169 1 93.64 242 SER B O 1
ATOM 4327 N N . TYR B 1 243 ? -4.759 25.335 17.784 1 92.91 243 TYR B N 1
ATOM 4328 C CA . TYR B 1 243 ? -3.414 25.898 17.82 1 92.91 243 TYR B CA 1
ATOM 4329 C C . TYR B 1 243 ? -2.487 25.159 16.862 1 92.91 243 TYR B C 1
ATOM 4331 O O . TYR B 1 243 ? -2.553 23.932 16.748 1 92.91 243 TYR B O 1
ATOM 4339 N N . CYS B 1 244 ? -1.724 25.929 16.229 1 94.56 244 CYS B N 1
ATOM 4340 C CA . CYS B 1 244 ? -0.39 25.529 15.793 1 94.56 244 CYS B CA 1
ATOM 4341 C C . CYS B 1 244 ? 0.683 26.176 16.66 1 94.56 244 CYS B C 1
ATOM 4343 O O . CYS B 1 244 ? 0.918 27.382 16.568 1 94.56 244 CYS B O 1
ATOM 4345 N N . TYR B 1 245 ? 1.316 25.411 17.44 1 90.9 245 TYR B N 1
ATOM 4346 C CA . TYR B 1 245 ? 2.308 26.041 18.304 1 90.9 245 TYR B CA 1
ATOM 4347 C C . TYR B 1 245 ? 3.665 25.363 18.162 1 90.9 245 TYR B C 1
ATOM 4349 O O . TYR B 1 245 ? 3.759 24.252 17.634 1 90.9 245 TYR B O 1
ATOM 4357 N N . GLY B 1 246 ? 4.627 26.047 18.561 1 89.93 246 GLY B N 1
ATOM 4358 C CA . GLY B 1 246 ? 5.968 25.551 18.295 1 89.93 246 GLY B CA 1
ATOM 4359 C C . GLY B 1 246 ? 6.311 25.521 16.818 1 89.93 246 GLY B C 1
ATOM 4360 O O . GLY B 1 246 ? 6.922 24.564 16.337 1 89.93 246 GLY B O 1
ATOM 4361 N N . PHE B 1 247 ? 5.767 26.521 16.087 1 94.39 247 PHE B N 1
ATOM 4362 C CA . PHE B 1 247 ? 6.001 26.657 14.654 1 94.39 247 PHE B CA 1
ATOM 4363 C C . PHE B 1 247 ? 7.443 27.066 14.378 1 94.39 247 PHE B C 1
ATOM 4365 O O . PHE B 1 247 ? 7.828 28.211 14.627 1 94.39 247 PHE B O 1
ATOM 4372 N N . VAL B 1 248 ? 8.274 26.097 13.9 1 95.43 248 VAL B N 1
ATOM 4373 C CA . VAL B 1 248 ? 9.702 26.317 13.696 1 95.43 248 VAL B CA 1
ATOM 4374 C C . VAL B 1 248 ? 10.106 25.831 12.306 1 95.43 248 VAL B C 1
ATOM 4376 O O . VAL B 1 248 ? 9.345 25.121 11.644 1 95.43 248 VAL B O 1
ATOM 4379 N N . ILE B 1 249 ? 11.295 26.21 11.89 1 96.76 249 ILE B N 1
ATOM 4380 C CA . ILE B 1 249 ? 11.849 25.794 10.606 1 96.76 249 ILE B CA 1
ATOM 4381 C C . ILE B 1 249 ? 13.257 25.239 10.807 1 96.76 249 ILE B C 1
ATOM 4383 O O . ILE B 1 249 ? 13.847 25.398 11.879 1 96.76 249 ILE B O 1
ATOM 4387 N N . VAL B 1 250 ? 13.654 24.489 9.857 1 96.23 250 VAL B N 1
ATOM 4388 C CA . VAL B 1 250 ? 15.067 24.169 9.682 1 96.23 250 VAL B CA 1
ATOM 4389 C C . VAL B 1 250 ? 15.67 25.065 8.603 1 96.23 250 VAL B C 1
ATOM 4391 O O . VAL B 1 250 ? 15.256 25.015 7.443 1 96.23 250 VAL B O 1
ATOM 4394 N N . ASN B 1 251 ? 16.649 25.843 9.005 1 95 251 ASN B N 1
ATOM 4395 C CA . ASN B 1 251 ? 17.192 26.818 8.066 1 95 251 ASN B CA 1
ATOM 4396 C C . ASN B 1 251 ? 18.3 26.214 7.208 1 95 251 ASN B C 1
ATOM 4398 O O . ASN B 1 251 ? 18.523 25.002 7.238 1 95 251 ASN B O 1
ATOM 4402 N N . GLU B 1 252 ? 18.924 27.04 6.403 1 92.76 252 GLU B N 1
ATOM 4403 C CA . GLU B 1 252 ? 19.925 26.599 5.437 1 92.76 252 GLU B CA 1
ATOM 4404 C C . GLU B 1 252 ? 21.128 25.973 6.137 1 92.76 252 GLU B C 1
ATOM 4406 O O . GLU B 1 252 ? 21.794 25.1 5.576 1 92.76 252 GLU B O 1
ATOM 4411 N N . GLU B 1 253 ? 21.378 26.403 7.373 1 92.06 253 GLU B N 1
ATOM 4412 C CA . GLU B 1 253 ? 22.49 25.865 8.15 1 92.06 253 GLU B CA 1
ATOM 4413 C C . GLU B 1 253 ? 22.067 24.626 8.934 1 92.06 253 GLU B C 1
ATOM 4415 O O . GLU B 1 253 ? 22.811 24.142 9.79 1 92.06 253 GLU B O 1
ATOM 4420 N N . VAL B 1 254 ? 20.817 24.12 8.69 1 90.15 254 VAL B N 1
ATOM 4421 C CA . VAL B 1 254 ? 20.258 22.912 9.288 1 90.15 254 VAL B CA 1
ATOM 4422 C C . VAL B 1 254 ? 20.058 23.123 10.787 1 90.15 254 VAL B C 1
ATOM 4424 O O . VAL B 1 254 ? 20.294 22.212 11.585 1 90.15 254 VAL B O 1
ATOM 4427 N N . LYS B 1 255 ? 19.752 24.362 11.105 1 92.43 255 LYS B N 1
ATOM 4428 C CA . LYS B 1 255 ? 19.402 24.694 12.483 1 92.43 255 LYS B CA 1
ATOM 4429 C C . LYS B 1 255 ? 17.904 24.949 12.623 1 92.43 255 LYS B C 1
ATOM 4431 O O . LYS B 1 255 ? 17.284 25.541 11.737 1 92.43 255 LYS B O 1
ATOM 4436 N N . VAL B 1 256 ? 17.398 24.498 13.762 1 93.62 256 VAL B N 1
ATOM 4437 C CA . VAL B 1 256 ? 15.984 24.725 14.045 1 93.62 256 VAL B CA 1
ATOM 4438 C C . VAL B 1 256 ? 15.798 26.104 14.674 1 93.62 256 VAL B C 1
ATOM 4440 O O . VAL B 1 256 ? 16.481 26.45 15.64 1 93.62 256 VAL B O 1
ATOM 4443 N N . GLU B 1 257 ? 14.913 26.923 14.116 1 93.01 257 GLU B N 1
ATOM 4444 C CA . GLU B 1 257 ? 14.639 28.244 14.674 1 93.01 257 GLU B CA 1
ATOM 4445 C C . GLU B 1 257 ? 13.178 28.635 14.474 1 93.01 257 GLU B C 1
ATOM 4447 O O . GLU B 1 257 ? 12.483 28.054 13.638 1 93.01 257 GLU B O 1
ATOM 4452 N N . LEU B 1 258 ? 12.753 29.622 15.202 1 91.23 258 LEU B N 1
ATOM 4453 C CA . LEU B 1 258 ? 11.397 30.147 15.085 1 91.23 258 LEU B CA 1
ATOM 4454 C C . LEU B 1 258 ? 11.163 30.747 13.702 1 91.23 258 LEU B C 1
ATOM 4456 O O . LEU B 1 258 ? 12.04 31.422 13.158 1 91.23 258 LEU B O 1
ATOM 4460 N N . VAL B 1 259 ? 10.044 30.43 13.182 1 91.12 259 VAL B N 1
ATOM 4461 C CA . VAL B 1 259 ? 9.652 31.162 11.982 1 91.12 259 VAL B CA 1
ATOM 4462 C C . VAL B 1 259 ? 9.195 32.569 12.361 1 91.12 259 VAL B C 1
ATOM 4464 O O . VAL B 1 259 ? 8.292 32.735 13.184 1 91.12 259 VAL B O 1
ATOM 4467 N N . ARG B 1 260 ? 9.768 33.61 11.814 1 90.5 260 ARG B N 1
ATOM 4468 C CA . ARG B 1 260 ? 9.459 34.965 12.258 1 90.5 260 ARG B CA 1
ATOM 4469 C C . ARG B 1 260 ? 8.826 35.778 11.133 1 90.5 260 ARG B C 1
ATOM 4471 O O . ARG B 1 260 ? 8.088 36.732 11.389 1 90.5 260 ARG B O 1
ATOM 4478 N N . ASP B 1 261 ? 9.119 35.441 9.936 1 92.44 261 ASP B N 1
ATOM 4479 C CA . ASP B 1 261 ? 8.644 36.23 8.804 1 92.44 261 ASP B CA 1
ATOM 4480 C C . ASP B 1 261 ? 7.339 35.664 8.249 1 92.44 261 ASP B C 1
ATOM 4482 O O . ASP B 1 261 ? 7.289 35.215 7.101 1 92.44 261 ASP B O 1
ATOM 4486 N N . THR B 1 262 ? 6.263 35.731 9.132 1 97.14 262 THR B N 1
ATOM 4487 C CA . THR B 1 262 ? 4.991 35.169 8.689 1 97.14 262 THR B CA 1
ATOM 4488 C C . THR B 1 262 ? 3.896 36.232 8.703 1 97.14 262 THR B C 1
ATOM 4490 O O . THR B 1 262 ? 4.072 37.304 9.285 1 97.14 262 THR B O 1
ATOM 4493 N N . GLU B 1 263 ? 2.86 36.028 8.021 1 97.16 263 GLU B N 1
ATOM 4494 C CA . GLU B 1 263 ? 1.631 36.813 8.073 1 97.16 263 GLU B CA 1
ATOM 4495 C C . GLU B 1 263 ? 0.404 35.912 8.189 1 97.16 263 GLU B C 1
ATOM 4497 O O . GLU B 1 263 ? 0.372 34.823 7.613 1 97.16 263 GLU B O 1
ATOM 4502 N N . ALA B 1 264 ? -0.578 36.364 8.908 1 97.96 264 ALA B N 1
ATOM 4503 C CA . ALA B 1 264 ? -1.873 35.693 8.984 1 97.96 264 ALA B CA 1
ATOM 4504 C C . ALA B 1 264 ? -2.693 35.937 7.72 1 97.96 264 ALA B C 1
ATOM 4506 O O . ALA B 1 264 ? -2.745 37.061 7.214 1 97.96 264 ALA B O 1
ATOM 4507 N N . TYR B 1 265 ? -3.237 34.893 7.174 1 98.12 265 TYR B N 1
ATOM 4508 C CA . TYR B 1 265 ? -4.018 35.014 5.948 1 98.12 265 TYR B CA 1
ATOM 4509 C C . TYR B 1 265 ? -5.269 34.145 6.01 1 98.12 265 TYR B C 1
ATOM 4511 O O . TYR B 1 265 ? -5.212 32.996 6.456 1 98.12 265 TYR B O 1
ATOM 4519 N N . THR B 1 266 ? -6.437 34.648 5.689 1 97.62 266 THR B N 1
ATOM 4520 C CA . THR B 1 266 ? -7.671 33.908 5.45 1 97.62 266 THR B CA 1
ATOM 4521 C C . THR B 1 266 ? -8.395 34.447 4.219 1 97.62 266 THR B C 1
ATOM 4523 O O . THR B 1 266 ? -8.381 35.653 3.963 1 97.62 266 THR B O 1
ATOM 4526 N N . ASN B 1 267 ? -8.939 33.611 3.425 1 95.32 267 ASN B N 1
ATOM 4527 C CA . ASN B 1 267 ? -9.646 34.072 2.235 1 95.32 267 ASN B CA 1
ATOM 4528 C C . ASN B 1 267 ? -11.143 34.222 2.496 1 95.32 267 ASN B C 1
ATOM 4530 O O . ASN B 1 267 ? -11.916 34.475 1.57 1 95.32 267 ASN B O 1
ATOM 4534 N N . ASP B 1 268 ? -11.555 34.062 3.71 1 92.54 268 ASP B N 1
ATOM 4535 C CA . ASP B 1 268 ? -12.925 34.298 4.156 1 92.54 268 ASP B CA 1
ATOM 4536 C C . ASP B 1 268 ? -12.962 34.697 5.629 1 92.54 268 ASP B C 1
ATOM 4538 O O . ASP B 1 268 ? -13.263 33.872 6.494 1 92.54 268 ASP B O 1
ATOM 4542 N N . ASP B 1 269 ? -12.839 35.94 5.931 1 93.35 269 ASP B N 1
ATOM 4543 C CA . ASP B 1 269 ? -12.713 36.415 7.306 1 93.35 269 ASP B CA 1
ATOM 4544 C C . ASP B 1 269 ? -14.074 36.468 7.995 1 93.35 269 ASP B C 1
ATOM 4546 O O . ASP B 1 269 ? -14.155 36.701 9.203 1 93.35 269 ASP B O 1
ATOM 4550 N N . HIS B 1 270 ? -15.096 36.287 7.211 1 89.84 270 HIS B N 1
ATOM 4551 C CA . HIS B 1 270 ? -16.415 36.209 7.827 1 89.84 270 HIS B CA 1
ATOM 4552 C C . HIS B 1 270 ? -16.601 34.887 8.565 1 89.84 270 HIS B C 1
ATOM 4554 O O . HIS B 1 270 ? -17.208 34.85 9.638 1 89.84 270 HIS B O 1
ATOM 4560 N N . ARG B 1 271 ? -16.038 33.805 8.039 1 91.42 271 ARG B N 1
ATOM 4561 C CA . ARG B 1 271 ? -16.293 32.479 8.593 1 91.42 271 ARG B CA 1
ATOM 4562 C C . ARG B 1 271 ? -15.114 32 9.433 1 91.42 271 ARG B C 1
ATOM 4564 O O . ARG B 1 271 ? -15.296 31.259 10.401 1 91.42 271 ARG B O 1
ATOM 4571 N N . TYR B 1 272 ? -13.931 32.405 8.983 1 95.09 272 TYR B N 1
ATOM 4572 C CA . TYR B 1 272 ? -12.738 31.852 9.615 1 95.09 272 TYR B CA 1
ATOM 4573 C C . TYR B 1 272 ? -11.808 32.962 10.09 1 95.09 272 TYR B C 1
ATOM 4575 O O . TYR B 1 272 ? -11.751 34.034 9.483 1 95.09 272 TYR B O 1
ATOM 4583 N N . GLY B 1 273 ? -11.163 32.694 11.27 1 96.13 273 GLY B N 1
ATOM 4584 C CA . GLY B 1 273 ? -10.219 33.638 11.846 1 96.13 273 GLY B CA 1
ATOM 4585 C C . GLY B 1 273 ? -8.837 33.049 12.053 1 96.13 273 GLY B C 1
ATOM 4586 O O . GLY B 1 273 ? -8.677 31.827 12.1 1 96.13 273 GLY B O 1
ATOM 4587 N N . ILE B 1 274 ? -7.904 33.899 12.189 1 97.87 274 ILE B N 1
ATOM 4588 C CA . ILE B 1 274 ? -6.524 33.487 12.421 1 97.87 274 ILE B CA 1
ATOM 4589 C C . ILE B 1 274 ? -5.78 34.582 13.182 1 97.87 274 ILE B C 1
ATOM 4591 O O . ILE B 1 274 ? -6.007 35.772 12.95 1 97.87 274 ILE B O 1
ATOM 4595 N N . GLU B 1 275 ? -5.003 34.21 14.153 1 96.91 275 GLU B N 1
ATOM 4596 C CA . GLU B 1 275 ? -4.049 35.046 14.875 1 96.91 275 GLU B CA 1
ATOM 4597 C C . GLU B 1 275 ? -2.649 34.44 14.842 1 96.91 275 GLU B C 1
ATOM 4599 O O . GLU B 1 275 ? -2.488 33.226 14.984 1 96.91 275 GLU B O 1
ATOM 4604 N N . ASP B 1 276 ? -1.749 35.176 14.522 1 96.39 276 ASP B N 1
ATOM 4605 C CA . ASP B 1 276 ? -0.34 34.801 14.447 1 96.39 276 ASP B CA 1
ATOM 4606 C C . ASP B 1 276 ? 0.498 35.612 15.432 1 96.39 276 ASP B C 1
ATOM 4608 O O . ASP B 1 276 ? 0.635 36.828 15.285 1 96.39 276 ASP B O 1
ATOM 4612 N N . LYS B 1 277 ? 1.101 34.847 16.441 1 93.09 277 LYS B N 1
ATOM 4613 C CA . LYS B 1 277 ? 1.794 35.546 17.52 1 93.09 277 LYS B CA 1
ATOM 4614 C C . LYS B 1 277 ? 3.103 34.847 17.876 1 93.09 277 LYS B C 1
ATOM 4616 O O . LYS B 1 277 ? 3.188 33.617 17.833 1 93.09 277 LYS B O 1
ATOM 4621 N N . ILE B 1 278 ? 4.007 35.58 18.149 1 90.36 278 ILE B N 1
ATOM 4622 C CA . ILE B 1 278 ? 5.212 35.104 18.821 1 90.36 278 ILE B CA 1
ATOM 4623 C C . ILE B 1 278 ? 5.217 35.583 20.271 1 90.36 278 ILE B C 1
ATOM 4625 O O . ILE B 1 278 ? 5.168 36.786 20.534 1 90.36 278 ILE B O 1
ATOM 4629 N N . VAL B 1 279 ? 5.222 34.615 21.161 1 86.04 279 VAL B N 1
ATOM 4630 C CA . VAL B 1 279 ? 5.072 34.946 22.574 1 86.04 279 VAL B CA 1
ATOM 4631 C C . VAL B 1 279 ? 6.209 34.316 23.376 1 86.04 279 VAL B C 1
ATOM 4633 O O . VAL B 1 279 ? 6.796 33.318 22.953 1 86.04 279 VAL B O 1
ATOM 4636 N N . PRO B 1 280 ? 6.526 34.962 24.542 1 79.84 280 PRO B N 1
ATOM 4637 C CA . PRO B 1 280 ? 7.476 34.282 25.425 1 79.84 280 PRO B CA 1
ATOM 4638 C C . PRO B 1 280 ? 6.944 32.95 25.95 1 79.84 280 PRO B C 1
ATOM 4640 O O . PRO B 1 280 ? 5.758 32.838 26.271 1 79.84 280 PRO B O 1
ATOM 4643 N N . LYS B 1 281 ? 7.798 31.955 25.86 1 71.53 281 LYS B N 1
ATOM 4644 C CA . LYS B 1 281 ? 7.406 30.702 26.498 1 71.53 281 LYS B CA 1
ATOM 4645 C C . LYS B 1 281 ? 7.241 30.879 28.004 1 71.53 281 LYS B C 1
ATOM 4647 O O . LYS B 1 281 ? 7.976 31.647 28.628 1 71.53 281 LYS B O 1
ATOM 4652 N N . HIS B 1 282 ? 6.079 30.349 28.697 1 53.53 282 HIS B N 1
ATOM 4653 C CA . HIS B 1 282 ? 5.854 30.419 30.136 1 53.53 282 HIS B CA 1
ATOM 4654 C C . HIS B 1 282 ? 6.774 29.46 30.884 1 53.53 282 HIS B C 1
ATOM 4656 O O . HIS B 1 282 ? 7.083 28.374 30.388 1 53.53 282 HIS B O 1
ATOM 4662 N N . GLY B 1 283 ? 7.793 29.791 31.845 1 51.88 283 GLY B N 1
ATOM 4663 C CA . GLY B 1 283 ? 8.478 29.007 32.861 1 51.88 283 GLY B CA 1
ATOM 4664 C C . GLY B 1 283 ? 9.77 29.644 33.336 1 51.88 283 GLY B C 1
ATOM 4665 O O . GLY B 1 283 ? 10.536 29.027 34.079 1 51.88 283 GLY B O 1
ATOM 4666 N N . GLY B 1 284 ? 10.633 30.297 32.397 1 42.15 284 GLY B N 1
ATOM 4667 C CA . GLY B 1 284 ? 11.976 30.282 32.956 1 42.15 284 GLY B CA 1
ATOM 4668 C C . GLY B 1 284 ? 12.108 31.118 34.214 1 42.15 284 GLY B C 1
ATOM 4669 O O . GLY B 1 284 ? 11.259 31.966 34.495 1 42.15 284 GLY B O 1
ATOM 4670 N N . ASP B 1 285 ? 12.879 30.657 35.119 1 41.78 285 ASP B N 1
ATOM 4671 C CA . ASP B 1 285 ? 13.44 31.359 36.269 1 41.78 285 ASP B CA 1
ATOM 4672 C C . ASP B 1 285 ? 13.991 32.724 35.863 1 41.78 285 ASP B C 1
ATOM 4674 O O . ASP B 1 285 ? 14.312 32.947 34.694 1 41.78 285 ASP B O 1
ATOM 4678 N N . THR B 1 286 ? 14.305 33.715 36.841 1 46.56 286 THR B N 1
ATOM 4679 C CA . THR B 1 286 ? 14.821 35.076 36.941 1 46.56 286 THR B CA 1
ATOM 4680 C C . THR B 1 286 ? 15.907 35.32 35.897 1 46.56 286 THR B C 1
ATOM 4682 O O . THR B 1 286 ? 16.13 36.459 35.481 1 46.56 286 THR B O 1
ATOM 4685 N N . ASN B 1 287 ? 17.027 34.531 35.89 1 43.43 287 ASN B N 1
ATOM 4686 C CA . ASN B 1 287 ? 18.202 34.777 35.061 1 43.43 287 ASN B CA 1
ATOM 4687 C C . ASN B 1 287 ? 17.999 34.267 33.637 1 43.43 287 ASN B C 1
ATOM 4689 O O . ASN B 1 287 ? 18.969 33.989 32.929 1 43.43 287 ASN B O 1
ATOM 4693 N N . ILE B 1 288 ? 16.722 33.762 33.209 1 46.76 288 ILE B N 1
ATOM 4694 C CA . ILE B 1 288 ? 16.335 32.714 32.271 1 46.76 288 ILE B CA 1
ATOM 4695 C C . ILE B 1 288 ? 16.125 33.316 30.883 1 46.76 288 ILE B C 1
ATOM 4697 O O . ILE B 1 288 ? 15.418 34.315 30.733 1 46.76 288 ILE B O 1
ATOM 4701 N N . VAL B 1 289 ? 17.003 33.157 29.929 1 51.36 289 VAL B N 1
ATOM 4702 C CA . VAL B 1 289 ? 16.817 33.356 28.495 1 51.36 289 VAL B CA 1
ATOM 4703 C C . VAL B 1 289 ? 15.357 33.105 28.123 1 51.36 289 VAL B C 1
ATOM 4705 O O . VAL B 1 289 ? 14.835 32.009 28.337 1 51.36 289 VAL B O 1
ATOM 4708 N N . ILE B 1 290 ? 14.684 34.239 27.876 1 55.28 290 ILE B N 1
ATOM 4709 C CA . ILE B 1 290 ? 13.294 34.178 27.441 1 55.28 290 ILE B CA 1
ATOM 4710 C C . ILE B 1 290 ? 13.202 33.439 26.108 1 55.28 290 ILE B C 1
ATOM 4712 O O . ILE B 1 290 ? 13.782 33.872 25.109 1 55.28 290 ILE B O 1
ATOM 4716 N N . GLU B 1 291 ? 12.8 32.245 26.124 1 72.44 291 GLU B N 1
ATOM 4717 C CA . GLU B 1 291 ? 12.507 31.517 24.893 1 72.44 291 GLU B CA 1
ATOM 4718 C C . GLU B 1 291 ? 11.132 31.89 24.345 1 72.44 291 GLU B C 1
ATOM 4720 O O . GLU B 1 291 ? 10.238 32.27 25.105 1 72.44 291 GLU B O 1
ATOM 4725 N N . PHE B 1 292 ? 11.105 32.105 23.076 1 78.18 292 PHE B N 1
ATOM 4726 C CA . PHE B 1 292 ? 9.865 32.487 22.41 1 78.18 292 PHE B CA 1
ATOM 4727 C C . PHE B 1 292 ? 9.246 31.294 21.692 1 78.18 292 PHE B C 1
ATOM 4729 O O . PHE B 1 292 ? 9.938 30.322 21.382 1 78.18 292 PHE B O 1
ATOM 4736 N N . GLU B 1 293 ? 7.958 31.366 21.625 1 87.27 293 GLU B N 1
ATOM 4737 C CA . GLU B 1 293 ? 7.208 30.371 20.864 1 87.27 293 GLU B CA 1
ATOM 4738 C C . GLU B 1 293 ? 6.301 31.033 19.832 1 87.27 293 GLU B C 1
ATOM 4740 O O . GLU B 1 293 ? 5.728 32.094 20.09 1 87.27 293 GLU B O 1
ATOM 4745 N N . HIS B 1 294 ? 6.341 30.521 18.708 1 92.44 294 HIS B N 1
ATOM 4746 C CA . HIS B 1 294 ? 5.42 30.939 17.656 1 92.44 294 HIS B CA 1
ATOM 4747 C C . HIS B 1 294 ? 4.102 30.176 17.743 1 92.44 294 HIS B C 1
ATOM 4749 O O . HIS B 1 294 ? 4.087 28.945 17.676 1 92.44 294 HIS B O 1
ATOM 4755 N N . ILE B 1 295 ? 2.976 30.911 17.937 1 92.99 295 ILE B N 1
ATOM 4756 C CA . ILE B 1 295 ? 1.653 30.32 18.105 1 92.99 295 ILE B CA 1
ATOM 4757 C C . ILE B 1 295 ? 0.705 30.865 17.04 1 92.99 295 ILE B C 1
ATOM 4759 O O . ILE B 1 295 ? 0.588 32.081 16.866 1 92.99 295 ILE B O 1
ATOM 4763 N N . VAL B 1 296 ? 0.102 29.983 16.37 1 96.62 296 VAL B N 1
ATOM 4764 C CA . VAL B 1 296 ? -0.94 30.31 15.402 1 96.62 296 VAL B CA 1
ATOM 4765 C C . VAL B 1 296 ? -2.287 29.785 15.894 1 96.62 296 VAL B C 1
ATOM 4767 O O . VAL B 1 296 ? -2.428 28.595 16.185 1 96.62 296 VAL B O 1
ATOM 4770 N N . ILE B 1 297 ? -3.228 30.655 16.048 1 96 297 ILE B N 1
ATOM 4771 C CA . ILE B 1 297 ? -4.583 30.286 16.441 1 96 297 ILE B CA 1
ATOM 4772 C C . ILE B 1 297 ? -5.523 30.428 15.245 1 96 297 ILE B C 1
ATOM 4774 O O . ILE B 1 297 ? -5.49 31.437 14.538 1 96 297 ILE B O 1
ATOM 4778 N N . TYR B 1 298 ? -6.263 29.441 14.976 1 97.42 298 TYR B N 1
ATOM 4779 C CA . TYR B 1 298 ? -7.116 29.461 13.792 1 97.42 298 TYR B CA 1
ATOM 4780 C C . TYR B 1 298 ? -8.416 28.707 14.044 1 97.42 298 TYR B C 1
ATOM 4782 O O . TYR B 1 298 ? -8.525 27.952 15.013 1 97.42 298 TYR B O 1
ATOM 4790 N N . GLY B 1 299 ? -9.337 28.871 13.193 1 96.46 299 GLY B N 1
ATOM 4791 C CA . GLY B 1 299 ? -10.559 28.086 13.265 1 96.46 299 GLY B CA 1
ATOM 4792 C C . GLY B 1 299 ? -11.788 28.852 12.814 1 96.46 299 GLY B C 1
ATOM 4793 O O . GLY B 1 299 ? -11.69 29.764 11.99 1 96.46 299 GLY B O 1
ATOM 4794 N N . GLY B 1 300 ? -12.802 28.251 12.855 1 77.17 300 GLY B N 1
ATOM 4795 C CA . GLY B 1 300 ? -14.134 28.832 12.9 1 77.17 300 GLY B CA 1
ATOM 4796 C C . GLY B 1 300 ? -15.095 28.196 11.913 1 77.17 300 GLY B C 1
ATOM 4797 O O . GLY B 1 300 ? -14.679 27.442 11.031 1 77.17 300 GLY B O 1
ATOM 4798 N N . VAL B 1 301 ? -16.307 27.254 11.888 1 65.02 301 VAL B N 1
ATOM 4799 C CA . VAL B 1 301 ? -17.674 27.753 11.775 1 65.02 301 VAL B CA 1
ATOM 4800 C C . VAL B 1 301 ? -18.566 27.054 12.798 1 65.02 301 VAL B C 1
ATOM 4802 O O . VAL B 1 301 ? -19.741 27.4 12.946 1 65.02 301 VAL B O 1
ATOM 4805 N N . GLN B 1 302 ? -17.954 27.487 14.459 1 64.75 302 GLN B N 1
ATOM 4806 C CA . GLN B 1 302 ? -19.064 27.291 15.384 1 64.75 302 GLN B CA 1
ATOM 4807 C C . GLN B 1 302 ? -19.831 28.591 15.608 1 64.75 302 GLN B C 1
ATOM 4809 O O . GLN B 1 302 ? -19.265 29.68 15.487 1 64.75 302 GLN B O 1
ATOM 4814 N N . ASP B 1 303 ? -21.066 29.034 16.398 1 45.66 303 ASP B N 1
ATOM 4815 C CA . ASP B 1 303 ? -21.824 30.22 16.784 1 45.66 303 ASP B CA 1
ATOM 4816 C C . ASP B 1 303 ? -21.343 31.452 16.022 1 45.66 303 ASP B C 1
ATOM 4818 O O . ASP B 1 303 ? -20.543 32.235 16.538 1 45.66 303 ASP B O 1
ATOM 4822 N N . TYR B 1 304 ? -21.595 31.483 14.476 1 40.48 304 TYR B N 1
ATOM 4823 C CA . TYR B 1 304 ? -21.948 32.537 13.533 1 40.48 304 TYR B CA 1
ATOM 4824 C C . TYR B 1 304 ? -22.318 33.822 14.264 1 40.48 304 TYR B C 1
ATOM 4826 O O . TYR B 1 304 ? -23.359 33.892 14.922 1 40.48 304 TYR B O 1
ATOM 4834 N N . GLU B 1 305 ? -21.486 34.409 15.077 1 32.92 305 GLU B N 1
ATOM 4835 C CA . GLU B 1 305 ? -21.94 35.776 15.31 1 32.92 305 GLU B CA 1
ATOM 4836 C C . GLU B 1 305 ? -22.189 36.507 13.994 1 32.92 305 GLU B C 1
ATOM 4838 O O . GLU B 1 305 ? -21.474 36.291 13.013 1 32.92 305 GLU B O 1
#

InterPro domains:
  IPR004314 Neprosin [PF03080] (87-300)
  IPR004314 Neprosin [PS52045] (51-305)
  IPR053168 Glutamic endopeptidase [PTHR31589] (27-295)

Sequence (610 aa):
MRPSYIPKKTSTSDSYPNNPKSIPFGLKDNACPNGTVPIRRKDNINDINTSKPKDYVYVAISRSKSPQVYNGVSANLTIHHPAVGNDEYSSAQITMKNDPDFIQVGWTVNPIYYKGDMTTRMFIYTETAGESCYNVDCPGFVLVRSDIPVDSLLTPFYEPRGPFSYVDFFIFQDTTIQNWWLKIGHDEEPIGFWPGQIFTSLSKSGSHVECGGEAYRDPTSVPGPTQMGSGYKPSRHVATNSYCYGFVIVNEEVKVELVRDTEAYTNDDHRYGIEDKIVPKHGGDTNIVIEFEHIVIYGGVQDYEMRPSYIPKKTSTSDSYPNNPKSIPFGLKDNACPNGTVPIRRKDNINDINTSKPKDYVYVAISRSKSPQVYNGVSANLTIHHPAVGNDEYSSAQITMKNDPDFIQVGWTVNPIYYKGDMTTRMFIYTETAGESCYNVDCPGFVLVRSDIPVDSLLTPFYEPRGPFSYVDFFIFQDTTIQNWWLKIGHDEEPIGFWPGQIFTSLSKSGSHVECGGEAYRDPTSVPGPTQMGSGYKPSRHVATNSYCYGFVIVNEEVKVELVRDTEAYTNDDHRYGIEDKIVPKHGGDTNIVIEFEHIVIYGGVQDYE

Nearest PDB structures (foldseek):
  7zva-assembly1_A  TM=8.531E-01  e=3.312E-18  Nepenthes ventricosa x Nepenthes alata
  7zvc-assembly1_A  TM=8.709E-01  e=3.000E-17  Nepenthes ventricosa x Nepenthes alata
  1s2k-assembly1_A  TM=5.969E-01  e=8.294E-05  Scytalidium lignicola
  4ghb-assembly1_B  TM=2.008E-01  e=1.955E-01  Bacteroides uniformis ATCC 8492
  8qpq-assembly1_TA  TM=1.948E-01  e=2.185E+00  Haloferax tailed virus 1

pLDDT: mean 83.31, std 16.3, range [32.92, 98.67]